Protein AF-A0A533UUK3-F1 (afdb_monomer)

Nearest PDB structures (foldseek):
  4df9-assembly2_C  TM=8.641E-01  e=1.998E-16  Bacteroides fragilis NCTC 9343
  4df9-assembly3_F  TM=8.447E-01  e=5.918E-16  Bacteroides fragilis NCTC 9343
  4df9-assembly3_E  TM=8.321E-01  e=4.624E-16  Bacteroides fragilis NCTC 9343
  3p1v-assembly1_A  TM=8.553E-01  e=8.101E-15  Bacteroides ovatus ATCC 8483
  3p1v-assembly1_B  TM=8.597E-01  e=8.511E-15  Bacteroides ovatus ATCC 8483

Solvent-accessible surface area (backbone atoms only — not comparable to full-atom values): 35305 Å² total; per-residue (Å²): 120,78,66,48,71,42,78,81,38,64,36,62,62,86,87,58,36,43,26,34,35,33,40,41,27,7,28,18,72,87,34,50,66,58,51,54,51,48,48,41,51,34,43,52,60,27,33,40,58,35,73,69,40,26,76,48,46,35,16,30,28,33,33,44,34,50,40,56,10,85,31,70,32,56,13,39,36,39,65,46,44,89,90,39,66,80,46,58,88,77,46,41,82,73,49,75,50,84,43,60,26,53,36,34,48,27,39,42,68,34,66,45,54,45,18,49,45,76,41,99,56,16,66,62,39,48,50,52,50,35,60,72,74,43,67,76,49,65,30,38,41,35,43,34,44,35,75,58,62,35,62,44,51,41,89,22,38,34,39,33,27,63,41,45,56,28,46,57,56,42,36,33,44,35,26,30,70,43,46,41,48,47,42,32,58,39,102,40,73,47,85,76,77,73,57,90,31,72,53,40,36,59,66,71,50,65,92,71,30,88,60,37,69,27,36,49,93,83,55,44,73,65,19,8,76,51,75,50,23,50,85,64,55,72,80,80,61,89,87,69,41,51,39,55,50,36,47,35,17,18,12,13,69,49,13,12,28,67,28,22,15,44,47,70,40,18,21,51,44,38,67,62,54,65,63,18,59,65,53,42,52,44,36,48,66,71,40,49,86,26,28,60,61,38,43,69,46,61,45,67,37,23,59,81,46,80,62,26,24,20,40,42,35,50,25,49,24,26,44,34,33,28,44,44,78,48,70,55,62,43,84,62,29,61,47,49,31,49,43,60,72,83,54,64,52,44,73,68,57,42,80,46,65,40,27,31,60,54,81,68,29,30,26,40,38,39,40,33,51,74,88,52,100,51,33,37,44,36,38,30,36,69,61,83,74,70,38,56,24,52,65,30,77,32,74,40,40,51,81,95,50,70,65,58,74,68,58,42,79,43,79,32,30,30,63,45,79,72,27,30,21,34,41,36,40,33,35,78,90,57,102,55,22,35,42,38,35,32,42,45,75,43,60,42,74,42,68,63,39,77,29,72,41,39,51,64,97,39,76,57,51,60,73,55,44,78,48,67,40,26,32,61,50,80,63,26,23,19,44,34,39,36,35,30,76,88,56,100,47,19,35,42,38,39,27,43,45,76,47,59,51,71,38,61,56,39,75,31,76,36,42,53,64,98,38,78,54,51,58,70,51,42,77,48,63,39,25,34,57,56,81,65,25,24,22,38,40,39,35,37,33,75,78,53,99,58,32,39,43,35,40,28,46,46,70,49,57,50,71,39,64,62,37,76,29,80,36,42,53,54,74,37,78,56,53,59,70,58,44,73,43,71,32,20,52,83,35,81,68,27,27,21,29,38,37,37,35,65,78,89,54,99,50,25,36,46,31,42,36,44,47,78,41,63,54,58,47,34,50,75,41,61,42,44,42,74,86,44,70,58,53,89,72,59,42,79,46,68,36,25,33,67,39,50,80,58,29,28,31,34,39,37,25,18,65,48,38,42,33,39,34,36,59,40,93,98,68,44,71,40,53,70,39,78,33,63,68,56,81,76,82,64,91,46,48,65,99,118

pLDDT: mean 95.05, std 3.83, range [69.12, 98.69]

Secondary structure (DSSP, 8-state):
---EEEEEEESSSTTTSEEEEEEEES--GGGHHHHHHHHIIIIITTGGGSHHHHHTGGGEEEEEEE---SSSS-EEEEEE-TT-TT-TTS-EEEEEE----SS-EEE---GGGTTEEE-TTHHHHHHHHHHHH-TT-SEEEEEES--S--EEEETTEEEEETT--HHHHHHHHHHHHH-PPP--EEEEE--SS--SSTT-BS---TTTSTTGGGB-TTS-SSSB-STT--S-SSPPPTT--TTTSB--EEEETEEEEEEEESSSS-TTTSS-SPPPHHHHHHHHHHHHHHH---SSSEEEE-TTSSSS-EEEEEETTEEEEEEE-SS-EEEEEEEESB-SSS-B--TT-EEEEE-SSSSSS-EEEEEESSSSSS-EEEEEEE-SSSSEEEEEEEESEETTEE--TT-EEEEE-SSSSSS-EEEEEE-SSSSS-EEEEEEE-SSSEEEEEEEESEETTEE--TT-EEEEE-SSSSSS-EEEEEESSSSSS-EEEEEEE-SS-EEEEEEEESEETTEE--TT-EEEEE-SSSSSS-EEEEE-TTSSSS-EEEEEEE-SS-EEEEEEEESEETTEE--TT-EEEEE-SSSSSS-EEEEEESSSSSS-EEEEEEE-SS-EEEEEEESEETTEE--TT-EEEEE-SS--TT--EEEEE-SSEEEEEEEETTTEEEEEEEEESS----SS----

Structure (mmCIF, N/CA/C/O backbone):
data_AF-A0A533UUK3-F1
#
_entry.id   AF-A0A533UUK3-F1
#
loop_
_atom_site.group_PDB
_atom_site.id
_atom_site.type_symbol
_atom_site.label_atom_id
_atom_site.label_alt_id
_atom_site.label_comp_id
_atom_site.label_asym_id
_atom_site.label_entity_id
_atom_site.label_seq_id
_atom_site.pdbx_PDB_ins_code
_atom_site.Cartn_x
_atom_site.Cartn_y
_atom_site.Cartn_z
_atom_site.occupancy
_atom_site.B_iso_or_equiv
_atom_site.auth_seq_id
_atom_site.auth_comp_id
_atom_site.auth_asym_id
_atom_site.auth_atom_id
_atom_site.pdbx_PDB_model_num
ATOM 1 N N . MET A 1 1 ? -1.964 -24.715 35.659 1.00 73.88 1 MET A N 1
ATOM 2 C CA . MET A 1 1 ? -1.009 -23.932 34.856 1.00 73.88 1 MET A CA 1
ATOM 3 C C . MET A 1 1 ? -0.640 -22.714 35.673 1.00 73.88 1 MET A C 1
ATOM 5 O O . MET A 1 1 ? -1.411 -22.354 36.554 1.00 73.88 1 MET A O 1
ATOM 9 N N . ALA A 1 2 ? 0.546 -22.160 35.456 1.00 89.94 2 ALA A N 1
ATOM 10 C CA . ALA A 1 2 ? 0.885 -20.853 36.004 1.00 89.94 2 ALA A CA 1
ATOM 11 C C . ALA A 1 2 ? 0.304 -19.760 35.099 1.00 89.94 2 ALA A C 1
ATOM 13 O O . ALA A 1 2 ? -0.013 -20.032 33.935 1.00 89.94 2 ALA A O 1
ATOM 14 N N . ASP A 1 3 ? 0.197 -18.547 35.631 1.00 96.00 3 ASP A N 1
ATOM 15 C CA . ASP A 1 3 ? -0.092 -17.370 34.819 1.00 96.00 3 ASP A CA 1
ATOM 16 C C . ASP A 1 3 ? 0.958 -17.229 33.710 1.00 96.00 3 ASP A C 1
ATOM 18 O O . ASP A 1 3 ? 2.129 -17.579 33.889 1.00 96.00 3 ASP A O 1
ATOM 22 N N . SER A 1 4 ? 0.539 -16.742 32.545 1.00 97.19 4 SER A N 1
ATOM 23 C CA . SER A 1 4 ? 1.429 -16.582 31.393 1.00 97.19 4 SER A CA 1
ATOM 24 C C . SER A 1 4 ? 0.991 -15.442 30.482 1.00 97.19 4 SER A C 1
ATOM 26 O O . SER A 1 4 ? -0.137 -14.959 30.566 1.00 97.19 4 SER A O 1
ATOM 28 N N . MET A 1 5 ? 1.887 -15.025 29.589 1.00 97.69 5 MET A N 1
ATOM 29 C CA . MET A 1 5 ? 1.620 -14.026 28.560 1.00 97.69 5 MET A CA 1
ATOM 30 C C . MET A 1 5 ? 2.058 -14.559 27.193 1.00 97.69 5 MET A C 1
ATOM 32 O O . MET A 1 5 ? 3.084 -15.227 27.069 1.00 97.69 5 MET A O 1
ATOM 36 N N . THR A 1 6 ? 1.259 -14.289 26.164 1.00 98.00 6 THR A N 1
ATOM 37 C CA . THR A 1 6 ? 1.559 -14.590 24.763 1.00 98.00 6 THR A CA 1
ATOM 38 C C . THR A 1 6 ? 1.334 -13.339 23.923 1.00 98.00 6 THR A C 1
ATOM 40 O O . THR A 1 6 ? 0.234 -12.787 23.930 1.00 98.00 6 THR A O 1
ATOM 43 N N . GLN A 1 7 ? 2.338 -12.908 23.160 1.00 97.12 7 GLN A N 1
ATOM 44 C CA . GLN A 1 7 ? 2.129 -11.912 22.112 1.00 97.12 7 GLN A CA 1
ATOM 45 C C . GLN A 1 7 ? 1.423 -12.592 20.937 1.00 97.12 7 GLN A C 1
ATOM 47 O O . GLN A 1 7 ? 1.987 -13.478 20.301 1.00 97.12 7 GLN A O 1
ATOM 52 N N . ILE A 1 8 ? 0.170 -12.216 20.696 1.00 97.00 8 ILE A N 1
ATOM 53 C CA . ILE A 1 8 ? -0.682 -12.802 19.650 1.00 97.00 8 ILE A CA 1
ATOM 54 C C . ILE A 1 8 ? -0.741 -11.937 18.388 1.00 97.00 8 ILE A C 1
ATOM 56 O O . ILE A 1 8 ? -1.248 -12.388 17.369 1.00 97.00 8 ILE A O 1
ATOM 60 N N . LEU A 1 9 ? -0.205 -10.715 18.454 1.00 96.81 9 LEU A N 1
ATOM 61 C CA . LEU A 1 9 ? 0.016 -9.855 17.299 1.00 96.81 9 LEU A CA 1
ATOM 62 C C . LEU A 1 9 ? 1.302 -9.046 17.480 1.00 96.81 9 LEU A C 1
ATOM 64 O O . LEU A 1 9 ? 1.473 -8.368 18.502 1.00 96.81 9 LEU A O 1
ATOM 68 N N . ASN A 1 10 ? 2.198 -9.124 16.496 1.00 95.62 10 ASN A N 1
ATOM 69 C CA . ASN A 1 10 ? 3.516 -8.497 16.533 1.00 95.62 10 ASN A CA 1
ATOM 70 C C . ASN A 1 10 ? 3.760 -7.594 15.315 1.00 95.62 10 ASN A C 1
ATOM 72 O O . ASN A 1 10 ? 4.343 -8.008 14.314 1.00 95.62 10 ASN A O 1
ATOM 76 N N . ALA A 1 11 ? 3.354 -6.329 15.416 1.00 95.62 11 ALA A N 1
ATOM 77 C CA . ALA A 1 11 ? 3.645 -5.324 14.395 1.00 95.62 11 ALA A CA 1
ATOM 78 C C . ALA A 1 11 ? 5.039 -4.701 14.531 1.00 95.62 11 ALA A C 1
ATOM 80 O O . ALA A 1 11 ? 5.495 -3.982 13.646 1.00 95.62 11 ALA A O 1
ATOM 81 N N . GLY A 1 12 ? 5.729 -4.920 15.647 1.00 92.69 12 GLY A N 1
ATOM 82 C CA . GLY A 1 12 ? 7.076 -4.401 15.835 1.00 92.69 12 GLY A CA 1
ATOM 83 C C . GLY A 1 12 ? 7.483 -4.283 17.298 1.00 92.69 12 GLY A C 1
ATOM 84 O O . GLY A 1 12 ? 6.742 -4.683 18.196 1.00 92.69 12 GLY A O 1
ATOM 85 N N . PRO A 1 13 ? 8.670 -3.715 17.564 1.00 90.88 13 PRO A N 1
ATOM 86 C CA . PRO A 1 13 ? 9.197 -3.597 18.919 1.00 90.88 13 PRO A CA 1
ATOM 87 C C . PRO A 1 13 ? 8.272 -2.794 19.858 1.00 90.88 13 PRO A C 1
ATOM 89 O O . PRO A 1 13 ? 7.698 -1.783 19.424 1.00 90.88 13 PRO A O 1
ATOM 92 N N . PRO A 1 14 ? 8.163 -3.169 21.151 1.00 85.69 14 PRO A N 1
ATOM 93 C CA . PRO A 1 14 ? 7.520 -2.337 22.169 1.00 85.69 14 PRO A CA 1
ATOM 94 C C . PRO A 1 14 ? 8.049 -0.895 22.156 1.00 85.69 14 PRO A C 1
ATOM 96 O O . PRO A 1 14 ? 9.213 -0.649 21.846 1.00 85.69 14 PRO A O 1
ATOM 99 N N . GLY A 1 15 ? 7.177 0.074 22.440 1.00 86.69 15 GLY A N 1
ATOM 100 C CA . GLY A 1 15 ? 7.502 1.505 22.391 1.00 86.69 15 GLY A CA 1
ATOM 101 C C . GLY A 1 15 ? 7.400 2.139 20.997 1.00 86.69 15 GLY A C 1
ATOM 102 O O . GLY A 1 15 ? 7.210 3.349 20.901 1.00 86.69 15 GLY A O 1
ATOM 103 N N . THR A 1 16 ? 7.444 1.343 19.921 1.00 92.88 16 THR A N 1
ATOM 104 C CA . THR A 1 16 ? 7.196 1.830 18.545 1.00 92.88 16 THR A CA 1
ATOM 105 C C . THR A 1 16 ? 5.747 1.642 18.094 1.00 92.88 16 THR A C 1
ATOM 107 O O . THR A 1 16 ? 5.302 2.301 17.157 1.00 92.88 16 THR A O 1
ATOM 110 N N . LYS A 1 17 ? 5.011 0.760 18.778 1.00 96.06 17 LYS A N 1
ATOM 111 C CA . LYS A 1 17 ? 3.617 0.385 18.513 1.00 96.06 17 LYS A CA 1
ATOM 112 C C . LYS A 1 17 ? 2.741 0.653 19.728 1.00 96.06 17 LYS A C 1
ATOM 114 O O . LYS A 1 17 ? 3.249 0.897 20.824 1.00 96.06 17 LYS A O 1
ATOM 119 N N . ARG A 1 18 ? 1.421 0.587 19.542 1.00 96.69 18 ARG A N 1
ATOM 120 C CA . ARG A 1 18 ? 0.461 0.640 20.647 1.00 96.69 18 ARG A CA 1
ATOM 121 C C . ARG A 1 18 ? 0.177 -0.747 21.205 1.00 96.69 18 ARG A C 1
ATOM 123 O O . ARG A 1 18 ? -0.336 -1.609 20.504 1.00 96.69 18 ARG A O 1
ATOM 130 N N . ASN A 1 19 ? 0.479 -0.951 22.478 1.00 97.75 19 ASN A N 1
ATOM 131 C CA . ASN A 1 19 ? 0.333 -2.243 23.134 1.00 97.75 19 ASN A CA 1
ATOM 132 C C . ASN A 1 19 ? -1.076 -2.396 23.730 1.00 97.75 19 ASN A C 1
ATOM 134 O O . ASN A 1 19 ? -1.496 -1.584 24.558 1.00 97.75 19 ASN A O 1
ATOM 138 N N . ILE A 1 20 ? -1.784 -3.456 23.342 1.00 97.94 20 ILE A N 1
ATOM 139 C CA . ILE A 1 20 ? -3.056 -3.878 23.936 1.00 97.94 20 ILE A CA 1
ATOM 140 C C . ILE A 1 20 ? -2.783 -5.073 24.851 1.00 97.94 20 ILE A C 1
ATOM 142 O O . ILE A 1 20 ? -2.373 -6.137 24.384 1.00 97.94 20 ILE A O 1
ATOM 146 N N . ALA A 1 21 ? -3.018 -4.906 26.151 1.00 98.38 21 ALA A N 1
ATOM 147 C CA . ALA A 1 21 ? -2.990 -5.994 27.121 1.00 98.38 21 ALA A CA 1
ATOM 148 C C . ALA A 1 21 ? -4.392 -6.600 27.253 1.00 98.38 21 ALA A C 1
ATOM 150 O O . ALA A 1 21 ? -5.340 -5.899 27.606 1.00 98.38 21 ALA A O 1
ATOM 151 N N . VAL A 1 22 ? -4.525 -7.896 26.980 1.00 98.62 22 VAL A N 1
ATOM 152 C CA . VAL A 1 22 ? -5.786 -8.636 27.094 1.00 98.62 22 VAL A CA 1
ATOM 153 C C . VAL A 1 22 ? -5.719 -9.523 28.330 1.00 98.62 22 VAL A C 1
ATOM 155 O O . VAL A 1 22 ? -4.896 -10.435 28.379 1.00 98.62 22 VAL A O 1
ATOM 158 N N . LEU A 1 23 ? -6.542 -9.246 29.338 1.00 98.69 23 LEU A N 1
ATOM 159 C CA . LEU A 1 23 ? -6.599 -9.992 30.596 1.00 98.69 23 LEU A CA 1
ATOM 160 C C . LEU A 1 23 ? -7.880 -10.835 30.653 1.00 98.69 23 LEU A C 1
ATOM 162 O O . LEU A 1 23 ? -8.950 -10.372 30.264 1.00 98.69 23 LEU A O 1
ATOM 166 N N . GLY A 1 24 ? -7.793 -12.054 31.180 1.00 97.75 24 GLY A N 1
ATOM 167 C CA . GLY A 1 24 ? -8.965 -12.881 31.484 1.00 97.75 24 GLY A CA 1
ATOM 168 C C . GLY A 1 24 ? -9.297 -12.856 32.976 1.00 97.75 24 GLY A C 1
ATOM 169 O O . GLY A 1 24 ? -8.387 -12.980 33.795 1.00 97.75 24 GLY A O 1
ATOM 170 N N . ASP A 1 25 ? -10.579 -12.763 33.342 1.00 98.12 25 ASP A N 1
ATOM 171 C CA . ASP A 1 25 ? -11.042 -13.017 34.716 1.00 98.12 25 ASP A CA 1
ATOM 172 C C . ASP A 1 25 ? -12.125 -14.098 34.781 1.00 98.12 25 ASP A C 1
ATOM 174 O O . ASP A 1 25 ? -12.955 -14.241 33.886 1.00 98.12 25 ASP A O 1
ATOM 178 N N . GLY A 1 26 ? -12.107 -14.886 35.856 1.00 98.06 26 GLY A N 1
ATOM 179 C CA . GLY A 1 26 ? -13.015 -16.018 36.049 1.00 98.06 26 GLY A CA 1
ATOM 180 C C . GLY A 1 26 ? -12.683 -17.247 35.197 1.00 98.06 26 GLY A C 1
ATOM 181 O O . GLY A 1 26 ? -13.436 -18.216 35.217 1.00 98.06 26 GLY A O 1
ATOM 182 N N . PHE A 1 27 ? -11.578 -17.255 34.449 1.00 98.50 27 PHE A N 1
ATOM 183 C CA . PHE A 1 27 ? -11.125 -18.429 33.698 1.00 98.50 27 PHE A CA 1
ATOM 184 C C . PHE A 1 27 ? -10.226 -19.302 34.576 1.00 98.50 27 PHE A C 1
ATOM 186 O O . PHE A 1 27 ? -9.095 -18.932 34.901 1.00 98.50 27 PHE A O 1
ATOM 193 N N . GLY A 1 28 ? -10.725 -20.472 34.977 1.00 97.88 28 GLY A N 1
ATOM 194 C CA . GLY A 1 28 ? -9.931 -21.466 35.688 1.00 97.88 28 GLY A CA 1
ATOM 195 C C . GLY A 1 28 ? -8.905 -22.141 34.779 1.00 97.88 28 GLY A C 1
ATOM 196 O O . GLY A 1 28 ? -8.820 -21.871 33.580 1.00 97.88 28 GLY A O 1
ATOM 197 N N . ASN A 1 29 ? -8.127 -23.074 35.331 1.00 96.88 29 ASN A N 1
ATOM 198 C CA . ASN A 1 29 ? -7.126 -23.813 34.552 1.00 96.88 29 ASN A CA 1
ATOM 199 C C . ASN A 1 29 ? -7.731 -24.577 33.357 1.00 96.88 29 ASN A C 1
ATOM 201 O O . ASN A 1 29 ? -7.104 -24.654 32.305 1.00 96.88 29 ASN A O 1
ATOM 205 N N . ALA A 1 30 ? -8.934 -25.136 33.520 1.00 97.38 30 ALA A N 1
ATOM 206 C CA . ALA A 1 30 ? -9.635 -25.866 32.464 1.00 97.38 30 ALA A CA 1
ATOM 207 C C . ALA A 1 30 ? -10.243 -24.944 31.387 1.00 97.38 30 ALA A C 1
ATOM 209 O O . ALA A 1 30 ? -10.507 -25.402 30.280 1.00 97.38 30 ALA A O 1
ATOM 210 N N . ASP A 1 31 ? -10.406 -23.649 31.681 1.00 98.06 31 ASP A N 1
ATOM 211 C CA . ASP A 1 31 ? -11.110 -22.699 30.812 1.00 98.06 31 ASP A CA 1
ATOM 212 C C . ASP A 1 31 ? -10.158 -21.902 29.904 1.00 98.06 31 ASP A C 1
ATOM 214 O O . ASP A 1 31 ? -10.600 -21.099 29.086 1.00 98.06 31 ASP A O 1
ATOM 218 N N . GLN A 1 32 ? -8.840 -22.099 30.026 1.00 97.88 32 GLN A N 1
ATOM 219 C CA . GLN A 1 32 ? -7.851 -21.290 29.303 1.00 97.88 32 GLN A CA 1
ATOM 220 C C . GLN A 1 32 ? -7.946 -21.452 27.781 1.00 97.88 32 GLN A C 1
ATOM 222 O O . GLN A 1 32 ? -7.723 -20.492 27.049 1.00 97.88 32 GLN A O 1
ATOM 227 N N . THR A 1 33 ? -8.339 -22.629 27.288 1.00 97.88 33 THR A N 1
ATOM 228 C CA . THR A 1 33 ? -8.626 -22.820 25.858 1.00 97.88 33 THR A CA 1
ATOM 229 C C . THR A 1 33 ? -9.840 -21.997 25.424 1.00 97.88 33 THR A C 1
ATOM 231 O O . THR A 1 33 ? -9.792 -21.352 24.380 1.00 97.88 33 THR A O 1
ATOM 234 N N . THR A 1 34 ? -10.897 -21.953 26.240 1.00 98.12 34 THR A N 1
ATOM 235 C CA . THR A 1 34 ? -12.086 -21.125 25.990 1.00 98.12 34 THR A CA 1
ATOM 236 C C . THR A 1 34 ? -11.724 -19.643 25.952 1.00 98.12 34 THR A C 1
ATOM 238 O O . THR A 1 34 ? -12.105 -18.952 25.011 1.00 98.12 34 THR A O 1
ATOM 241 N N . TYR A 1 35 ? -10.923 -19.168 26.910 1.00 98.38 35 TYR A N 1
ATOM 242 C CA . TYR A 1 35 ? -10.411 -17.795 26.913 1.00 98.38 35 TYR A CA 1
ATOM 243 C C . TYR A 1 35 ? -9.614 -17.481 25.641 1.00 98.38 35 TYR A C 1
ATOM 245 O O . TYR A 1 35 ? -9.900 -16.500 24.960 1.00 98.38 35 TYR A O 1
ATOM 253 N N . ASN A 1 36 ? -8.663 -18.343 25.271 1.00 98.50 36 ASN A N 1
ATOM 254 C CA . ASN A 1 36 ? -7.840 -18.156 24.076 1.00 98.50 36 ASN A CA 1
ATOM 255 C C . ASN A 1 36 ? -8.687 -18.065 22.802 1.00 98.50 36 ASN A C 1
ATOM 257 O O . ASN A 1 36 ? -8.462 -17.178 21.978 1.00 98.50 36 ASN A O 1
ATOM 261 N N . ASN A 1 37 ? -9.668 -18.958 22.661 1.00 98.19 37 ASN A N 1
ATOM 262 C CA . ASN A 1 37 ? -10.583 -18.958 21.526 1.00 98.19 37 ASN A CA 1
ATOM 263 C C . ASN A 1 37 ? -11.434 -17.689 21.502 1.00 98.19 37 ASN A C 1
ATOM 265 O O . ASN A 1 37 ? -11.594 -17.101 20.437 1.00 98.19 37 ASN A O 1
ATOM 269 N N . LYS A 1 38 ? -11.914 -17.222 22.661 1.00 97.81 38 LYS A N 1
ATOM 270 C CA . LYS A 1 38 ? -12.729 -16.007 22.737 1.00 97.81 38 LYS A CA 1
ATOM 271 C C . LYS A 1 38 ? -11.931 -14.740 22.424 1.00 97.81 38 LYS A C 1
ATOM 273 O O . LYS A 1 38 ? -12.455 -13.845 21.769 1.00 97.81 38 LYS A O 1
ATOM 278 N N . VAL A 1 39 ? -10.657 -14.679 22.822 1.00 98.44 39 VAL A N 1
ATOM 279 C CA . VAL A 1 39 ? -9.740 -13.603 22.406 1.00 98.44 39 VAL A CA 1
ATOM 280 C C . VAL A 1 39 ? -9.567 -13.606 20.887 1.00 98.44 39 VAL A C 1
ATOM 282 O O . VAL A 1 39 ? -9.688 -12.557 20.263 1.00 98.44 39 VAL A O 1
ATOM 285 N N . ASN A 1 40 ? -9.340 -14.770 20.272 1.00 98.00 40 ASN A N 1
ATOM 286 C CA . ASN A 1 40 ? -9.221 -14.859 18.815 1.00 98.00 40 ASN A CA 1
ATOM 287 C C . ASN A 1 40 ? -10.526 -14.461 18.109 1.00 98.00 40 ASN A C 1
ATOM 289 O O . ASN A 1 40 ? -10.485 -13.706 17.145 1.00 98.00 40 ASN A O 1
ATOM 293 N N . GLU A 1 41 ? -11.672 -14.935 18.599 1.00 97.62 41 GLU A N 1
ATOM 294 C CA . GLU A 1 41 ? -12.997 -14.642 18.048 1.00 97.62 41 GLU A CA 1
ATOM 295 C C . GLU A 1 41 ? -13.320 -13.146 18.097 1.00 97.62 41 GLU A C 1
ATOM 297 O O . GLU A 1 41 ? -13.628 -12.555 17.066 1.00 97.62 41 GLU A O 1
ATOM 302 N N . LEU A 1 42 ? -13.247 -12.525 19.278 1.00 97.31 42 LEU A N 1
ATOM 303 C CA . LEU A 1 42 ? -13.688 -11.143 19.447 1.00 97.31 42 LEU A CA 1
ATOM 304 C C . LEU A 1 42 ? -12.656 -10.127 18.969 1.00 97.31 42 LEU A C 1
ATOM 306 O O . LEU A 1 42 ? -13.033 -9.108 18.397 1.00 97.31 42 LEU A O 1
ATOM 310 N N . LEU A 1 43 ? -11.370 -10.375 19.227 1.00 97.50 43 LEU A N 1
ATOM 311 C CA . LEU A 1 43 ? -10.332 -9.376 19.005 1.00 97.50 43 LEU A CA 1
ATOM 312 C C . LEU A 1 43 ? -9.648 -9.550 17.652 1.00 97.50 43 LEU A C 1
ATOM 314 O O . LEU A 1 43 ? -9.677 -8.617 16.862 1.00 97.50 43 LEU A O 1
ATOM 318 N N . LEU A 1 44 ? -9.037 -10.708 17.378 1.00 96.75 44 LEU A N 1
ATOM 319 C CA . LEU A 1 44 ? -8.259 -10.893 16.144 1.00 96.75 44 LEU A CA 1
ATOM 320 C C . LEU A 1 44 ? -9.158 -11.025 14.910 1.00 96.75 44 LEU A C 1
ATOM 322 O O . LEU A 1 44 ? -8.990 -10.280 13.955 1.00 96.75 44 LEU A O 1
ATOM 326 N N . ASN A 1 45 ? -10.134 -11.932 14.950 1.00 96.50 45 ASN A N 1
ATOM 327 C CA . ASN A 1 45 ? -11.054 -12.173 13.836 1.00 96.50 45 ASN A CA 1
ATOM 328 C C . ASN A 1 45 ? -12.212 -11.165 13.817 1.00 96.50 45 ASN A C 1
ATOM 330 O O . ASN A 1 45 ? -12.745 -10.845 12.759 1.00 96.50 45 ASN A O 1
ATOM 334 N N . GLY A 1 46 ? -12.620 -10.692 14.996 1.00 96.94 46 GLY A N 1
ATOM 335 C CA . GLY A 1 46 ? -13.640 -9.668 15.170 1.00 96.94 46 GLY A CA 1
ATOM 336 C C . GLY A 1 46 ? -13.068 -8.281 14.906 1.00 96.94 46 GLY A C 1
ATOM 337 O O . GLY A 1 46 ? -12.947 -7.877 13.758 1.00 96.94 46 GLY A O 1
ATOM 338 N N . VAL A 1 47 ? -12.685 -7.555 15.957 1.00 96.94 47 VAL A N 1
ATOM 339 C CA . VAL A 1 47 ? -12.221 -6.159 15.864 1.00 96.94 47 VAL A CA 1
ATOM 340 C C . VAL A 1 47 ? -11.159 -5.966 14.774 1.00 96.94 47 VAL A C 1
ATOM 342 O O . VAL A 1 47 ? -11.400 -5.213 13.840 1.00 96.94 47 VAL A O 1
ATOM 345 N N . PHE A 1 48 ? -10.027 -6.669 14.842 1.00 97.19 48 PHE A N 1
ATOM 346 C CA . PHE A 1 48 ? -8.906 -6.541 13.899 1.00 97.19 48 PHE A CA 1
ATOM 347 C C . PHE A 1 48 ? -9.121 -7.245 12.553 1.00 97.19 48 PHE A C 1
ATOM 349 O O . PHE A 1 48 ? -8.298 -7.094 11.658 1.00 97.19 48 PHE A O 1
ATOM 356 N N . GLY A 1 49 ? -10.238 -7.952 12.381 1.00 95.69 49 GLY A N 1
ATOM 357 C CA . GLY A 1 49 ? -10.676 -8.476 11.088 1.00 95.69 49 GLY A CA 1
ATOM 358 C C . GLY A 1 49 ? -11.598 -7.522 10.326 1.00 95.69 49 GLY A C 1
ATOM 359 O O . GLY A 1 49 ? -12.009 -7.850 9.218 1.00 95.69 49 GLY A O 1
ATOM 360 N N . HIS A 1 50 ? -11.959 -6.368 10.908 1.00 95.12 50 HIS A N 1
ATOM 361 C CA . HIS A 1 50 ? -12.970 -5.470 10.349 1.00 95.12 50 HIS A CA 1
ATOM 362 C C . HIS A 1 50 ? -12.584 -3.982 10.423 1.00 95.12 50 HIS A C 1
ATOM 364 O O . HIS A 1 50 ? -11.804 -3.530 11.267 1.00 95.12 50 HIS A O 1
ATOM 370 N N . ASP A 1 51 ? -13.223 -3.199 9.549 1.00 90.38 51 ASP A N 1
ATOM 371 C CA . ASP A 1 51 ? -13.221 -1.736 9.529 1.00 90.38 51 ASP A CA 1
ATOM 372 C C . ASP A 1 51 ? -11.808 -1.114 9.636 1.00 90.38 51 ASP A C 1
ATOM 374 O O . ASP A 1 51 ? -10.856 -1.507 8.968 1.00 90.38 51 ASP A O 1
ATOM 378 N N . TYR A 1 52 ? -11.691 -0.109 10.502 1.00 93.31 52 TYR A N 1
ATOM 379 C CA . TYR A 1 52 ? -10.489 0.641 10.820 1.00 93.31 52 TYR A CA 1
ATOM 380 C C . TYR A 1 52 ? -9.346 -0.230 11.363 1.00 93.31 52 TYR A C 1
ATOM 382 O O . TYR A 1 52 ? -8.183 0.006 11.047 1.00 93.31 52 TYR A O 1
ATOM 390 N N . PHE A 1 53 ? -9.659 -1.212 12.211 1.00 96.00 53 PHE A N 1
ATOM 391 C CA . PHE A 1 53 ? -8.629 -1.988 12.902 1.00 96.00 53 PHE A CA 1
ATOM 392 C C . PHE A 1 53 ? -7.935 -2.972 11.972 1.00 96.00 53 PHE A C 1
ATOM 394 O O . PHE A 1 53 ? -6.743 -3.203 12.144 1.00 96.00 53 PHE A O 1
ATOM 401 N N . TYR A 1 54 ? -8.658 -3.504 10.985 1.00 95.81 54 TYR A N 1
ATOM 402 C CA . TYR A 1 54 ? -8.066 -4.314 9.925 1.00 95.81 54 TYR A CA 1
ATOM 403 C C . TYR A 1 54 ? -7.046 -3.515 9.106 1.00 95.81 54 TYR A C 1
ATOM 405 O O . TYR A 1 54 ? -5.939 -3.985 8.846 1.00 95.81 54 TYR A O 1
ATOM 413 N N . GLU A 1 55 ? -7.378 -2.271 8.761 1.00 94.69 55 GLU A N 1
ATOM 414 C CA . GLU A 1 55 ? -6.497 -1.392 7.986 1.00 94.69 55 GLU A CA 1
ATOM 415 C C . GLU A 1 55 ? -5.236 -0.949 8.749 1.00 94.69 55 GLU A C 1
ATOM 417 O O . GLU A 1 55 ? -4.169 -0.833 8.151 1.00 94.69 55 GLU A O 1
ATOM 422 N N . ASP A 1 56 ? -5.359 -0.690 10.056 1.00 94.81 56 ASP A N 1
ATOM 423 C CA . ASP A 1 56 ? -4.294 -0.112 10.895 1.00 94.81 56 ASP A CA 1
ATOM 424 C C . ASP A 1 56 ? -3.699 -1.109 11.905 1.00 94.81 56 ASP A C 1
ATOM 426 O O . ASP A 1 56 ? -3.059 -0.720 12.888 1.00 94.81 56 ASP A O 1
ATOM 430 N N . MET A 1 57 ? -3.876 -2.410 11.668 1.00 95.44 57 MET A N 1
ATOM 431 C CA . MET A 1 57 ? -3.385 -3.489 12.528 1.00 95.44 57 MET A CA 1
ATOM 432 C C . MET A 1 57 ? -1.877 -3.379 12.833 1.00 95.44 57 MET A C 1
ATOM 434 O O . MET A 1 57 ? -1.435 -3.630 13.954 1.00 95.44 57 MET A O 1
ATOM 438 N N . GLN A 1 58 ? -1.092 -2.905 11.867 1.00 95.06 58 GLN A N 1
ATOM 439 C CA . GLN A 1 58 ? 0.342 -2.606 11.939 1.00 95.06 58 GLN A CA 1
ATOM 440 C C . GLN A 1 58 ? 0.707 -1.491 12.934 1.00 95.06 58 GLN A C 1
ATOM 442 O O . GLN A 1 58 ? 1.888 -1.259 13.207 1.00 95.06 58 GLN A O 1
ATOM 447 N N . GLY A 1 59 ? -0.280 -0.773 13.474 1.00 96.44 59 GLY A N 1
ATOM 448 C CA . GLY A 1 59 ? -0.115 0.194 14.557 1.00 96.44 59 GLY A CA 1
ATOM 449 C C . GLY A 1 59 ? -0.089 -0.427 15.956 1.00 96.44 59 GLY A C 1
ATOM 450 O O . GLY A 1 59 ? 0.249 0.273 16.917 1.00 96.44 59 GLY A O 1
ATOM 451 N N . PHE A 1 60 ? -0.420 -1.715 16.094 1.00 97.25 60 PHE A N 1
ATOM 452 C CA . PHE A 1 60 ? -0.671 -2.350 17.386 1.00 97.25 60 PHE A CA 1
ATOM 453 C C . PHE A 1 60 ? 0.219 -3.564 17.646 1.00 97.25 60 PHE A C 1
ATOM 455 O O . PHE A 1 60 ? 0.608 -4.280 16.738 1.00 97.25 60 PHE A O 1
ATOM 462 N N . ASN A 1 61 ? 0.494 -3.827 18.919 1.00 97.88 61 ASN A N 1
ATOM 463 C CA . ASN A 1 61 ? 0.890 -5.143 19.408 1.00 97.88 61 ASN A CA 1
ATOM 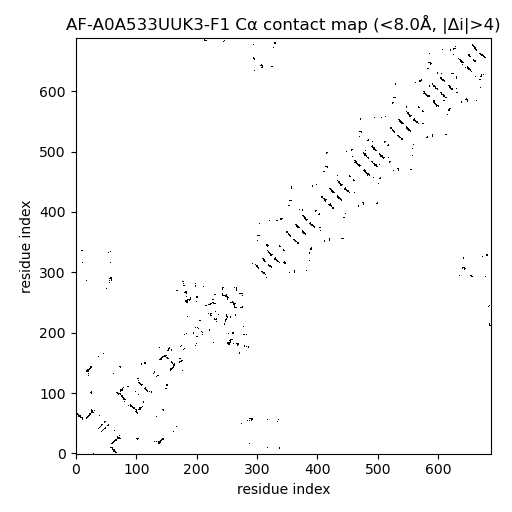464 C C . ASN A 1 61 ? -0.191 -5.635 20.365 1.00 97.88 61 ASN A C 1
ATOM 466 O O . ASN A 1 61 ? -0.743 -4.842 21.130 1.00 97.88 61 ASN A O 1
ATOM 470 N N . ILE A 1 62 ? -0.467 -6.936 20.367 1.00 98.19 62 ILE A N 1
ATOM 471 C CA . ILE A 1 62 ? -1.495 -7.517 21.236 1.00 98.19 62 ILE A CA 1
ATOM 472 C C . ILE A 1 62 ? -0.876 -8.617 22.088 1.00 98.19 62 ILE A C 1
ATOM 474 O O . ILE A 1 62 ? -0.301 -9.575 21.569 1.00 98.19 62 ILE A O 1
ATOM 478 N N . TYR A 1 63 ? -1.035 -8.486 23.402 1.00 98.50 63 TYR A N 1
ATOM 479 C CA . TYR A 1 63 ? -0.515 -9.405 24.406 1.00 98.50 63 TYR A CA 1
ATOM 480 C C . TYR A 1 63 ? -1.677 -10.024 25.174 1.00 98.50 63 TYR A C 1
ATOM 482 O O . TYR A 1 63 ? -2.358 -9.346 25.942 1.00 98.50 63 TYR A O 1
ATOM 490 N N . ARG A 1 64 ? -1.903 -11.323 24.986 1.00 98.62 64 ARG A N 1
ATOM 491 C CA . ARG A 1 64 ? -2.871 -12.090 25.768 1.00 98.62 64 ARG A CA 1
ATOM 492 C C . ARG A 1 64 ? -2.218 -12.579 27.051 1.00 98.62 64 ARG A C 1
ATOM 494 O O . ARG A 1 64 ? -1.256 -13.340 27.001 1.00 98.62 64 ARG A O 1
ATOM 501 N N . VAL A 1 65 ? -2.770 -12.178 28.186 1.00 98.69 65 VAL A N 1
ATOM 502 C CA . VAL A 1 65 ? -2.365 -12.617 29.520 1.00 98.69 65 VAL A CA 1
ATOM 503 C C . VAL A 1 65 ? -3.386 -13.627 30.033 1.00 98.69 65 VAL A C 1
ATOM 505 O O . VAL A 1 65 ? -4.568 -13.325 30.211 1.00 98.69 65 VAL A O 1
ATOM 508 N N . ASN A 1 66 ? -2.919 -14.849 30.243 1.00 98.50 66 ASN A N 1
ATOM 509 C CA . ASN A 1 66 ? -3.670 -15.968 30.783 1.00 98.50 66 ASN A CA 1
ATOM 510 C C . ASN A 1 66 ? -3.508 -15.964 32.308 1.00 98.50 66 ASN A C 1
ATOM 512 O O . ASN A 1 66 ? -2.553 -16.542 32.824 1.00 98.50 66 ASN A O 1
ATOM 516 N N . LEU A 1 67 ? -4.417 -15.284 33.011 1.00 98.19 67 LEU A N 1
ATOM 517 C CA . LEU A 1 67 ? -4.482 -15.286 34.474 1.00 98.19 67 LEU A CA 1
ATOM 518 C C . LEU A 1 67 ? -5.360 -16.450 34.949 1.00 98.19 67 LEU A C 1
ATOM 520 O O . LEU A 1 67 ? -6.502 -16.601 34.504 1.00 98.19 67 LEU A O 1
ATOM 524 N N . ILE A 1 68 ? -4.843 -17.284 35.848 1.00 97.88 68 ILE A N 1
ATOM 525 C CA . ILE A 1 68 ? -5.535 -18.484 36.318 1.00 97.88 68 ILE A CA 1
ATOM 526 C C . ILE A 1 68 ? -6.398 -18.142 37.533 1.00 97.88 68 ILE A C 1
ATOM 528 O O . ILE A 1 68 ? -5.905 -17.896 38.633 1.00 97.88 68 ILE A O 1
ATOM 532 N N . SER A 1 69 ? -7.718 -18.170 37.352 1.00 98.00 69 SER A N 1
ATOM 533 C CA . SER A 1 69 ? -8.671 -18.009 38.454 1.00 98.00 69 SER A CA 1
ATOM 534 C C . SER A 1 69 ? -8.796 -19.294 39.280 1.00 98.00 69 SER A C 1
ATOM 536 O O . SER A 1 69 ? -8.814 -20.398 38.733 1.00 98.00 69 SER A O 1
ATOM 538 N N . ASN A 1 70 ? -8.939 -19.168 40.605 1.00 97.31 70 ASN A N 1
ATOM 539 C CA . ASN A 1 70 ? -9.149 -20.326 41.487 1.00 97.31 70 ASN A CA 1
ATOM 540 C C . ASN A 1 70 ? -10.546 -20.941 41.312 1.00 97.31 70 ASN A C 1
ATOM 542 O O . ASN A 1 70 ? -10.738 -22.130 41.556 1.00 97.31 70 ASN A O 1
ATOM 546 N N . GLN A 1 71 ? -11.523 -20.131 40.902 1.00 97.44 71 GLN A N 1
ATOM 547 C CA . GLN A 1 71 ? -12.880 -20.565 40.586 1.00 97.44 71 GLN A CA 1
ATOM 548 C C . GLN A 1 71 ? -13.267 -20.121 39.174 1.00 97.44 71 GLN A C 1
ATOM 550 O O . GLN A 1 71 ? -12.914 -19.022 38.750 1.00 97.44 71 GLN A O 1
ATOM 555 N N . SER A 1 72 ? -14.003 -20.987 38.473 1.00 97.75 72 SER A N 1
ATOM 556 C CA . SER A 1 72 ? -14.560 -20.689 37.153 1.00 97.75 72 SER A CA 1
ATOM 557 C C . SER A 1 72 ? -15.816 -19.813 37.261 1.00 97.75 72 SER A C 1
ATOM 559 O O . SER A 1 72 ? -16.655 -19.990 38.158 1.00 97.75 72 SER A O 1
ATOM 561 N N . GLY A 1 73 ? -15.950 -18.871 36.334 1.00 97.50 73 GLY A N 1
ATOM 562 C CA . GLY A 1 73 ? -16.943 -17.804 36.311 1.00 97.50 73 GLY A CA 1
ATOM 563 C C . GLY A 1 73 ? -16.599 -16.631 37.232 1.00 97.50 73 GLY A C 1
ATOM 564 O O . GLY A 1 73 ? -15.711 -16.737 38.076 1.00 97.50 73 GLY A O 1
ATOM 565 N N . VAL A 1 74 ? -17.327 -15.523 37.102 1.00 96.81 74 VAL A N 1
ATOM 566 C CA . VAL A 1 74 ? -17.094 -14.290 37.881 1.00 96.81 74 VAL A CA 1
ATOM 567 C C . VAL A 1 74 ? -18.038 -14.133 39.074 1.00 96.81 74 VAL A C 1
ATOM 569 O O . VAL A 1 74 ? -19.031 -14.859 39.199 1.00 96.81 74 VAL A O 1
ATOM 572 N N . SER A 1 75 ? -17.697 -13.215 39.985 1.00 97.25 75 SER A N 1
ATOM 573 C CA . SER A 1 75 ? -18.598 -12.814 41.073 1.00 97.25 75 SER A CA 1
ATOM 574 C C . SER A 1 75 ? -19.860 -12.168 40.493 1.00 97.25 75 SER A C 1
ATOM 576 O O . SER A 1 75 ? -19.801 -11.573 39.423 1.00 97.25 75 SER A O 1
ATOM 578 N N . GLN A 1 76 ? -20.985 -12.266 41.195 1.00 96.56 76 GLN A N 1
ATOM 579 C CA . GLN A 1 76 ? -22.292 -11.783 40.741 1.00 96.56 76 GLN A CA 1
ATOM 580 C C . GLN A 1 76 ? -22.877 -10.799 41.750 1.00 96.56 76 GLN A C 1
ATOM 582 O O . GLN A 1 76 ? -22.811 -11.051 42.958 1.00 96.56 76 GLN A O 1
ATOM 587 N N . ARG A 1 77 ? -23.497 -9.724 41.270 1.00 95.50 77 ARG A N 1
ATOM 588 C CA . ARG A 1 77 ? -24.339 -8.830 42.067 1.00 95.50 77 ARG A CA 1
ATOM 589 C C . ARG A 1 77 ? -25.671 -8.628 41.359 1.00 95.50 77 ARG A C 1
ATOM 591 O O . ARG A 1 77 ? -25.711 -8.507 40.149 1.00 95.50 77 ARG A O 1
ATOM 598 N N . VAL A 1 78 ? -26.754 -8.607 42.122 1.00 94.75 78 VAL A N 1
ATOM 599 C CA . VAL A 1 78 ? -28.098 -8.362 41.589 1.00 94.75 78 VAL A CA 1
ATOM 600 C C . VAL A 1 78 ? -28.658 -7.119 42.257 1.00 94.75 78 VAL A C 1
ATOM 602 O O . VAL A 1 78 ? -28.612 -7.030 43.489 1.00 94.75 78 VAL A O 1
ATOM 605 N N . TYR A 1 79 ? -29.186 -6.200 41.453 1.00 94.62 79 TYR A N 1
ATOM 606 C CA . TYR A 1 79 ? -29.891 -5.004 41.905 1.00 94.62 79 TYR A CA 1
ATOM 607 C C . TYR A 1 79 ? -31.407 -5.164 41.749 1.00 94.62 79 TYR A C 1
ATOM 609 O O . TYR A 1 79 ? -31.877 -5.860 40.849 1.00 94.62 79 TYR A O 1
ATOM 617 N N . ASP A 1 80 ? -32.160 -4.530 42.642 1.00 93.19 80 ASP A N 1
ATOM 618 C CA . ASP A 1 80 ? -33.534 -4.110 42.387 1.00 93.19 80 ASP A CA 1
ATOM 619 C C . ASP A 1 80 ? -33.441 -2.719 41.765 1.00 93.19 80 ASP A C 1
ATOM 621 O O . ASP A 1 80 ? -33.059 -1.769 42.447 1.00 93.19 80 ASP A O 1
ATOM 625 N N . GLU A 1 81 ? -33.721 -2.642 40.464 1.00 91.31 81 GLU A N 1
ATOM 626 C CA . GLU A 1 81 ? -33.617 -1.410 39.678 1.00 91.31 81 GLU A CA 1
ATOM 627 C C . GLU A 1 81 ? -34.873 -0.533 39.784 1.00 91.31 81 GLU A C 1
ATOM 629 O O . GLU A 1 81 ? -35.021 0.395 39.009 1.00 91.31 81 GLU A O 1
ATOM 634 N N . HIS A 1 82 ? -35.867 -0.888 40.613 1.00 90.25 82 HIS A N 1
ATOM 635 C CA . HIS A 1 82 ? -37.110 -0.123 40.827 1.00 90.25 82 HIS A CA 1
ATOM 636 C C . HIS A 1 82 ? -37.871 0.345 39.558 1.00 90.25 82 HIS A C 1
ATOM 638 O O . HIS A 1 82 ? -38.753 1.205 39.616 1.00 90.25 82 HIS A O 1
ATOM 644 N N . GLY A 1 83 ? -37.613 -0.290 38.409 1.00 86.88 83 GLY A N 1
ATOM 645 C CA . GLY A 1 83 ? -38.184 0.068 37.108 1.00 86.88 83 GLY A CA 1
ATOM 646 C C . GLY A 1 83 ? -37.430 1.167 36.343 1.00 86.88 83 GLY A C 1
ATOM 647 O O . GLY A 1 83 ? -37.931 1.617 35.308 1.00 86.88 83 GLY A O 1
ATOM 648 N N . THR A 1 84 ? -36.246 1.577 36.801 1.00 84.75 84 THR A N 1
ATOM 649 C CA . THR A 1 84 ? -35.397 2.657 36.269 1.00 84.75 84 THR A CA 1
ATOM 650 C C . THR A 1 84 ? -34.025 2.138 35.784 1.00 84.75 84 THR A C 1
ATOM 652 O O . THR A 1 84 ? -32.986 2.615 36.221 1.00 84.75 84 THR A O 1
ATOM 655 N N . PRO A 1 85 ? -33.959 1.268 34.753 1.00 83.19 85 PRO A N 1
ATOM 656 C CA . PRO A 1 85 ? -32.729 0.557 34.335 1.00 83.19 85 PRO A CA 1
ATOM 657 C C . PRO A 1 85 ? -31.557 1.440 33.842 1.00 83.19 85 PRO A C 1
ATOM 659 O O . PRO A 1 85 ? -30.480 0.938 33.525 1.00 83.19 85 PRO A O 1
ATOM 662 N N . ASN A 1 86 ? -31.763 2.757 33.725 1.00 82.38 86 ASN A N 1
ATOM 663 C CA . ASN A 1 86 ? -30.762 3.739 33.296 1.00 82.38 86 ASN A CA 1
ATOM 664 C C . ASN A 1 86 ? -30.336 4.702 34.419 1.00 82.38 86 ASN A C 1
ATOM 666 O O . ASN A 1 86 ? -29.638 5.684 34.141 1.00 82.38 86 ASN A O 1
ATOM 670 N N . ASP A 1 87 ? -30.801 4.486 35.649 1.00 84.50 87 ASP A N 1
ATOM 671 C CA . ASP A 1 87 ? -30.566 5.365 36.788 1.00 84.50 87 ASP A CA 1
ATOM 672 C C . ASP A 1 87 ? -30.100 4.552 37.995 1.00 84.50 87 ASP A C 1
ATOM 674 O O . ASP A 1 87 ? -30.887 3.894 38.648 1.00 84.50 87 ASP A O 1
ATOM 678 N N . ALA A 1 88 ? -28.808 4.626 38.309 1.00 87.94 88 ALA A N 1
ATOM 679 C CA . ALA A 1 88 ? -28.242 3.899 39.442 1.00 87.94 88 ALA A CA 1
ATOM 680 C C . ALA A 1 88 ? -28.560 4.548 40.804 1.00 87.94 88 ALA A C 1
ATOM 682 O O . ALA A 1 88 ? -28.078 4.070 41.832 1.00 87.94 88 ALA A O 1
ATOM 683 N N . SER A 1 89 ? -29.251 5.696 40.835 1.00 89.19 89 SER A N 1
ATOM 684 C CA . SER A 1 89 ? -29.392 6.495 42.058 1.00 89.19 89 SER A CA 1
ATOM 685 C C . SER A 1 89 ? -30.406 5.938 43.055 1.00 89.19 89 SER A C 1
ATOM 687 O O . SER A 1 89 ? -30.279 6.229 44.249 1.00 89.19 89 SER A O 1
ATOM 689 N N . ASP A 1 90 ? -31.370 5.139 42.595 1.00 89.62 90 ASP A N 1
ATOM 690 C CA . ASP A 1 90 ? -32.349 4.461 43.440 1.00 89.62 90 ASP A CA 1
ATOM 691 C C . ASP A 1 90 ? -32.109 2.953 43.593 1.00 89.62 90 ASP A C 1
ATOM 693 O O . ASP A 1 90 ? -32.662 2.361 44.518 1.00 89.62 90 ASP A O 1
ATOM 697 N N . ASP A 1 91 ? -31.226 2.354 42.792 1.00 92.75 91 ASP A N 1
ATOM 698 C CA . ASP A 1 91 ? -30.921 0.921 42.829 1.00 92.75 91 ASP A CA 1
ATOM 699 C C . ASP A 1 91 ? -30.488 0.401 44.213 1.00 92.75 91 ASP A C 1
ATOM 701 O O . ASP A 1 91 ? -29.598 0.945 44.880 1.00 92.75 91 ASP A O 1
ATOM 705 N N . THR A 1 92 ? -31.049 -0.744 44.622 1.00 94.25 92 THR A N 1
ATOM 706 C CA . THR A 1 92 ? -30.680 -1.420 45.879 1.00 94.25 92 THR A CA 1
ATOM 707 C C . THR A 1 92 ? -30.136 -2.830 45.652 1.00 94.25 92 THR A C 1
ATOM 709 O O . THR A 1 92 ? -30.599 -3.574 44.793 1.00 94.25 92 THR A O 1
ATOM 712 N N . ILE A 1 93 ? -29.114 -3.232 46.420 1.00 95.19 93 ILE A N 1
ATOM 713 C CA . ILE A 1 93 ? -28.492 -4.558 46.270 1.00 95.19 93 ILE A CA 1
ATOM 714 C C . ILE A 1 93 ? -29.421 -5.638 46.833 1.00 95.19 93 ILE A C 1
ATOM 716 O O . ILE A 1 93 ? -29.657 -5.698 48.040 1.00 95.19 93 ILE A O 1
ATOM 720 N N . VAL A 1 94 ? -29.855 -6.557 45.971 1.00 95.81 94 VAL A N 1
ATOM 721 C CA . VAL A 1 94 ? -30.639 -7.746 46.340 1.00 95.81 94 VAL A CA 1
ATOM 722 C C . VAL A 1 94 ? -29.728 -8.861 46.843 1.00 95.81 94 VAL A C 1
ATOM 724 O O . VAL A 1 94 ? -30.008 -9.502 47.855 1.00 95.81 94 VAL A O 1
ATOM 727 N N . SER A 1 95 ? -28.628 -9.127 46.133 1.00 95.94 95 SER A N 1
ATOM 728 C CA . SER A 1 95 ? -27.672 -10.163 46.532 1.00 95.94 95 SER A CA 1
ATOM 729 C C . SER A 1 95 ? -26.277 -9.922 45.963 1.00 95.94 95 SER A C 1
ATOM 731 O O . SER A 1 95 ? -26.097 -9.227 44.964 1.00 95.94 95 SER A O 1
ATOM 733 N N . THR A 1 96 ? -25.264 -10.506 46.602 1.00 95.81 96 THR A N 1
ATOM 734 C CA . THR A 1 96 ? -23.898 -10.577 46.071 1.00 95.81 96 THR A CA 1
ATOM 735 C C . THR A 1 96 ? -23.327 -11.965 46.335 1.00 95.81 96 THR A C 1
ATOM 737 O O . THR A 1 96 ? -23.282 -12.417 47.477 1.00 95.81 96 THR A O 1
ATOM 740 N N . THR A 1 97 ? -22.865 -12.630 45.279 1.00 96.38 97 THR A N 1
ATOM 741 C CA . THR A 1 97 ? -22.189 -13.930 45.339 1.00 96.38 97 THR A CA 1
ATOM 742 C C . THR A 1 97 ? -20.752 -13.760 44.871 1.00 96.38 97 THR A C 1
ATOM 744 O O . THR A 1 97 ? -20.503 -13.496 43.697 1.00 96.38 97 THR A O 1
ATOM 747 N N . LEU A 1 98 ? -19.793 -13.909 45.784 1.00 95.88 98 LEU A N 1
ATOM 748 C CA . LEU A 1 98 ? -18.377 -13.721 45.477 1.00 95.88 98 LEU A CA 1
ATOM 749 C C . LEU A 1 98 ? -17.720 -15.020 45.006 1.00 95.88 98 LEU A C 1
ATOM 751 O O . LEU A 1 98 ? -17.964 -16.094 45.557 1.00 95.88 98 LEU A O 1
ATOM 755 N N . LYS A 1 99 ? -16.827 -14.893 44.025 1.00 96.31 99 LYS A N 1
ATOM 756 C CA . LYS A 1 99 ? -15.914 -15.942 43.569 1.00 96.31 99 LYS A CA 1
ATOM 757 C C . LYS A 1 99 ? -14.467 -15.483 43.707 1.00 96.31 99 LYS A C 1
ATOM 759 O O . LYS A 1 99 ? -14.136 -14.319 43.493 1.00 96.31 99 LYS A O 1
ATOM 764 N N . ASN A 1 100 ? -13.586 -16.420 44.041 1.00 96.19 100 ASN A N 1
ATOM 765 C CA . ASN A 1 100 ? -12.145 -16.212 44.074 1.00 96.19 100 ASN A CA 1
ATOM 766 C C . ASN A 1 100 ? -11.572 -16.289 42.650 1.00 96.19 100 ASN A C 1
ATOM 768 O O . ASN A 1 100 ? -11.065 -17.328 42.215 1.00 96.19 100 ASN A O 1
ATOM 772 N N . THR A 1 101 ? -11.695 -15.186 41.917 1.00 97.81 101 THR A N 1
ATOM 773 C CA . THR A 1 101 ? -11.158 -15.032 40.562 1.00 97.81 101 THR A CA 1
ATOM 774 C C . THR A 1 101 ? -9.854 -14.236 40.563 1.00 97.81 101 THR A C 1
ATOM 776 O O . THR A 1 101 ? -9.483 -13.634 41.577 1.00 97.81 101 THR A O 1
ATOM 779 N N . ALA A 1 102 ? -9.124 -14.269 39.449 1.00 97.44 102 ALA A N 1
ATOM 780 C CA . ALA A 1 102 ? -7.814 -13.636 39.317 1.00 97.44 102 ALA A CA 1
ATOM 781 C C . ALA A 1 102 ? -7.869 -12.118 39.565 1.00 97.44 102 ALA A C 1
ATOM 783 O O . ALA A 1 102 ? -7.078 -11.585 40.343 1.00 97.44 102 ALA A O 1
ATOM 784 N N . LEU A 1 103 ? -8.849 -11.431 38.976 1.00 97.69 103 LEU A N 1
ATOM 785 C CA . LEU A 1 103 ? -9.038 -9.982 39.086 1.00 97.69 103 LEU A CA 1
ATOM 786 C C . LEU A 1 103 ? -10.148 -9.601 40.072 1.00 97.69 103 LEU A C 1
ATOM 788 O O . LEU A 1 103 ? -10.163 -8.478 40.568 1.00 97.69 103 LEU A O 1
ATOM 792 N N . GLY A 1 104 ? -11.030 -10.530 40.443 1.00 96.62 104 GLY A N 1
ATOM 793 C CA . GLY A 1 104 ? -12.098 -10.277 41.412 1.00 96.62 104 GLY A CA 1
ATOM 794 C C . GLY A 1 104 ? -13.182 -9.333 40.890 1.00 96.62 104 GLY A C 1
ATOM 795 O O . GLY A 1 104 ? -13.729 -8.567 41.682 1.00 96.62 104 GLY A O 1
ATOM 796 N N . ILE A 1 105 ? -13.451 -9.336 39.581 1.00 95.75 105 ILE A N 1
ATOM 797 C CA . ILE A 1 105 ? -14.496 -8.502 38.977 1.00 95.75 105 ILE A CA 1
ATOM 798 C C . ILE A 1 105 ? -15.877 -9.070 39.334 1.00 95.75 105 ILE A C 1
ATOM 800 O O . ILE A 1 105 ? -16.059 -10.285 39.488 1.00 95.75 105 ILE A O 1
ATOM 804 N N . ILE A 1 106 ? -16.846 -8.172 39.508 1.00 96.12 106 ILE A N 1
ATOM 805 C CA . ILE A 1 106 ? -18.232 -8.485 39.851 1.00 96.12 106 ILE A CA 1
ATOM 806 C C . ILE A 1 106 ? -19.109 -8.123 38.653 1.00 96.12 106 ILE A C 1
ATOM 808 O O . ILE A 1 106 ? -19.131 -6.974 38.237 1.00 96.12 106 ILE A O 1
ATOM 812 N N . TYR A 1 107 ? -19.828 -9.090 38.096 1.00 96.38 107 TYR A N 1
ATOM 813 C CA . TYR A 1 107 ? -20.835 -8.847 37.068 1.00 96.38 107 TYR A CA 1
ATOM 814 C C . TYR A 1 107 ? -22.172 -8.502 37.727 1.00 96.38 107 TYR A C 1
ATOM 816 O O . TYR A 1 107 ? -22.627 -9.225 38.616 1.00 96.38 107 TYR A O 1
ATOM 824 N N . SER A 1 108 ? -22.777 -7.391 37.311 1.00 94.19 108 SER A N 1
ATOM 825 C CA . SER A 1 108 ? -24.085 -6.928 37.782 1.00 94.19 108 SER A CA 1
ATOM 826 C C . SER A 1 108 ? -25.208 -7.152 36.770 1.00 94.19 108 SER A C 1
ATOM 828 O O . SER A 1 108 ? -26.377 -7.187 37.144 1.00 94.19 108 SER A O 1
ATOM 830 N N . GLY A 1 109 ? -24.874 -7.268 35.480 1.00 91.69 109 GLY A N 1
ATOM 831 C CA . GLY A 1 109 ? -25.864 -7.361 34.403 1.00 91.69 109 GLY A CA 1
ATOM 832 C C . GLY A 1 109 ? -26.673 -6.079 34.151 1.00 91.69 109 GLY A C 1
ATOM 833 O O . GLY A 1 109 ? -27.494 -6.067 33.237 1.00 91.69 109 GLY A O 1
ATOM 834 N N . SER A 1 110 ? -26.436 -5.014 34.923 1.00 90.94 110 SER A N 1
ATOM 835 C CA . SER A 1 110 ? -27.218 -3.775 34.899 1.00 90.94 110 SER A CA 1
ATOM 836 C C . SER A 1 110 ? -26.555 -2.693 34.050 1.00 90.94 110 SER A C 1
ATOM 838 O O . SER A 1 110 ? -25.385 -2.370 34.263 1.00 90.94 110 SER A O 1
ATOM 840 N N . TRP A 1 111 ? -27.312 -2.087 33.130 1.00 86.62 111 TRP A N 1
ATOM 841 C CA . TRP A 1 111 ? -26.839 -0.965 32.308 1.00 86.62 111 TRP A CA 1
ATOM 842 C C . TRP A 1 111 ? -26.398 0.224 33.176 1.00 86.62 111 TRP A C 1
ATOM 844 O O . TRP A 1 111 ? -25.323 0.783 32.957 1.00 86.62 111 TRP A O 1
ATOM 854 N N . ALA A 1 112 ? -27.182 0.574 34.201 1.00 86.81 112 ALA A N 1
ATOM 855 C CA . ALA A 1 112 ? -26.896 1.694 35.097 1.00 86.81 112 ALA A CA 1
ATOM 856 C C . ALA A 1 112 ? -25.559 1.543 35.854 1.00 86.81 112 ALA A C 1
ATOM 858 O O . ALA A 1 112 ? -24.921 2.540 36.194 1.00 86.81 112 ALA A O 1
ATOM 859 N N . HIS A 1 113 ? -25.097 0.300 36.038 1.00 88.31 113 HIS A N 1
ATOM 860 C CA . HIS A 1 113 ? -23.822 -0.054 36.676 1.00 88.31 113 HIS A CA 1
ATOM 861 C C . HIS A 1 113 ? -22.772 -0.569 35.682 1.00 88.31 113 HIS A C 1
ATOM 863 O O . HIS A 1 113 ? -21.857 -1.292 36.073 1.00 88.31 113 HIS A O 1
ATOM 869 N N . CYS A 1 114 ? -22.890 -0.240 34.391 1.00 86.88 114 CYS A N 1
ATOM 870 C CA . CYS A 1 114 ? -21.937 -0.661 33.356 1.00 86.88 114 CYS A CA 1
ATOM 871 C C . CYS A 1 114 ? -21.748 -2.191 33.246 1.00 86.88 114 CYS A C 1
ATOM 873 O O . CYS A 1 114 ? -20.697 -2.664 32.808 1.00 86.88 114 CYS A O 1
ATOM 875 N N . TRP A 1 115 ? -22.760 -2.973 33.643 1.00 92.06 115 TRP A N 1
ATOM 876 C CA . TRP A 1 115 ? -22.785 -4.438 33.792 1.00 92.06 115 TRP A CA 1
ATOM 877 C C . TRP A 1 115 ? -21.734 -5.027 34.741 1.00 92.06 115 TRP A C 1
ATOM 879 O O . TRP A 1 115 ? -21.748 -6.236 34.984 1.00 92.06 115 TRP A O 1
ATOM 889 N N . LEU A 1 116 ? -20.786 -4.223 35.225 1.00 90.81 116 LEU A N 1
ATOM 890 C CA . LEU A 1 116 ? -19.481 -4.662 35.701 1.00 90.81 116 LEU A CA 1
ATOM 891 C C . LEU A 1 116 ? -18.974 -3.711 36.783 1.00 90.81 116 LEU A C 1
ATOM 893 O O . LEU A 1 116 ? -18.867 -2.506 36.580 1.00 90.81 116 LEU A O 1
ATOM 897 N N . GLU A 1 117 ? -18.577 -4.275 37.916 1.00 92.12 117 GLU A N 1
ATOM 898 C CA . GLU A 1 117 ? -18.140 -3.541 39.095 1.00 92.12 117 GLU A CA 1
ATOM 899 C C . GLU A 1 117 ? -16.842 -4.099 39.677 1.00 92.12 117 GLU A C 1
ATOM 901 O O . GLU A 1 117 ? -16.471 -5.264 39.491 1.00 92.12 117 GLU A O 1
ATOM 906 N N . TYR A 1 118 ? -16.140 -3.251 40.427 1.00 93.12 118 TYR A N 1
ATOM 907 C CA . TYR A 1 118 ? -14.868 -3.601 41.046 1.00 93.12 118 TYR A CA 1
ATOM 908 C C . TYR A 1 118 ? -15.054 -4.010 42.506 1.00 93.12 118 TYR A C 1
ATOM 910 O O . TYR A 1 118 ? -15.670 -3.308 43.307 1.00 93.12 118 TYR A O 1
ATOM 918 N N . GLY A 1 119 ? -14.449 -5.139 42.872 1.00 90.81 119 GLY A N 1
ATOM 919 C CA . GLY A 1 119 ? -14.223 -5.487 44.266 1.00 90.81 119 GLY A CA 1
ATOM 920 C C . GLY A 1 119 ? -13.099 -4.647 44.883 1.00 90.81 119 GLY A C 1
ATOM 921 O O . GLY A 1 119 ? -12.321 -3.989 44.192 1.00 90.81 119 GLY A O 1
ATOM 922 N N . ALA A 1 120 ? -12.952 -4.732 46.207 1.00 90.50 120 ALA A N 1
ATOM 923 C CA . ALA A 1 120 ? -12.014 -3.903 46.975 1.00 90.50 120 ALA A CA 1
ATOM 924 C C . ALA A 1 120 ? -10.543 -3.976 46.509 1.00 90.50 120 ALA A C 1
ATOM 926 O O . ALA A 1 120 ? -9.789 -3.033 46.714 1.00 90.50 120 ALA A O 1
ATOM 927 N N . ASN A 1 121 ? -10.129 -5.086 45.885 1.00 94.56 121 ASN A N 1
ATOM 928 C CA . ASN A 1 121 ? -8.750 -5.308 45.431 1.00 94.56 121 ASN A CA 1
ATOM 929 C C . ASN A 1 121 ? -8.617 -5.414 43.905 1.00 94.56 121 ASN A C 1
ATOM 931 O O . ASN A 1 121 ? -7.532 -5.736 43.420 1.00 94.56 121 ASN A O 1
ATOM 935 N N . THR A 1 122 ? -9.698 -5.200 43.152 1.00 96.12 122 THR A N 1
ATOM 936 C CA . THR A 1 122 ? -9.721 -5.445 41.704 1.00 96.12 122 THR A CA 1
ATOM 937 C C . THR A 1 122 ? -8.721 -4.570 40.966 1.00 96.12 122 THR A C 1
ATOM 939 O O . THR A 1 122 ? -7.908 -5.093 40.209 1.00 96.12 122 THR A O 1
ATOM 942 N N . GLU A 1 123 ? -8.691 -3.267 41.254 1.00 96.06 123 GLU A N 1
ATOM 943 C CA . GLU A 1 123 ? -7.743 -2.356 40.604 1.00 96.06 123 GLU A CA 1
ATOM 944 C C . GLU A 1 123 ? -6.291 -2.747 40.899 1.00 96.06 123 GLU A C 1
ATOM 946 O O . GLU A 1 123 ? -5.482 -2.865 39.984 1.00 96.06 123 GLU A O 1
ATOM 951 N N . THR A 1 124 ? -5.965 -3.039 42.161 1.00 97.88 124 THR A N 1
ATOM 952 C CA . THR A 1 124 ? -4.621 -3.488 42.554 1.00 97.88 124 THR A CA 1
ATOM 953 C C . THR A 1 124 ? -4.213 -4.761 41.814 1.00 97.88 124 THR A C 1
ATOM 955 O O . THR A 1 124 ? -3.077 -4.876 41.360 1.00 97.88 124 THR A O 1
ATOM 958 N N . ARG A 1 125 ? -5.132 -5.722 41.655 1.00 97.88 125 ARG A N 1
ATOM 959 C CA . ARG A 1 125 ? -4.878 -6.972 40.921 1.00 97.88 125 ARG A CA 1
ATOM 960 C C . ARG A 1 125 ? -4.649 -6.723 39.431 1.00 97.88 125 ARG A C 1
ATOM 962 O O . ARG A 1 125 ? -3.709 -7.288 38.878 1.00 97.88 125 ARG A O 1
ATOM 969 N N . ILE A 1 126 ? -5.447 -5.850 38.811 1.00 97.81 126 ILE A N 1
ATOM 970 C CA . ILE A 1 126 ? -5.265 -5.430 37.414 1.00 97.81 126 ILE A CA 1
ATOM 971 C C . ILE A 1 126 ? -3.887 -4.788 37.235 1.00 97.81 126 ILE A C 1
ATOM 973 O O . ILE A 1 126 ? -3.122 -5.220 36.376 1.00 97.81 126 ILE A O 1
ATOM 977 N N . GLN A 1 127 ? -3.529 -3.813 38.073 1.00 97.81 127 GLN A N 1
ATOM 978 C CA . GLN A 1 127 ? -2.239 -3.124 37.976 1.00 97.81 127 GLN A CA 1
ATOM 979 C C . GLN A 1 127 ? -1.058 -4.069 38.201 1.00 97.81 127 GLN A C 1
ATOM 981 O O . GLN A 1 127 ? -0.076 -4.006 37.468 1.00 97.81 127 GLN A O 1
ATOM 986 N N . ASN A 1 128 ? -1.157 -4.996 39.156 1.00 98.06 128 ASN A N 1
ATOM 987 C CA . ASN A 1 128 ? -0.122 -6.007 39.366 1.00 98.06 128 ASN A CA 1
ATOM 988 C C . ASN A 1 128 ? 0.052 -6.911 38.138 1.00 98.06 128 ASN A C 1
ATOM 990 O O . ASN A 1 128 ? 1.184 -7.185 37.745 1.00 98.06 128 ASN A O 1
ATOM 994 N N . ALA A 1 129 ? -1.047 -7.344 37.510 1.00 98.19 129 ALA A N 1
ATOM 995 C CA . ALA A 1 129 ? -0.986 -8.144 36.290 1.00 98.19 129 ALA A CA 1
ATOM 996 C C . ALA A 1 129 ? -0.346 -7.363 35.131 1.00 98.19 129 ALA A C 1
ATOM 998 O O . ALA A 1 129 ? 0.528 -7.895 34.448 1.00 98.19 129 ALA A O 1
ATOM 999 N N . LEU A 1 130 ? -0.732 -6.100 34.938 1.00 98.19 130 LEU A N 1
ATOM 1000 C CA . LEU A 1 130 ? -0.183 -5.240 33.890 1.00 98.19 130 LEU A CA 1
ATOM 1001 C C . LEU A 1 130 ? 1.310 -4.969 34.105 1.00 98.19 130 LEU A C 1
ATOM 1003 O O . LEU A 1 130 ? 2.101 -5.232 33.206 1.00 98.19 130 LEU A O 1
ATOM 1007 N N . ASN A 1 131 ? 1.710 -4.550 35.307 1.00 97.94 131 ASN A N 1
ATOM 1008 C CA . ASN A 1 131 ? 3.111 -4.286 35.645 1.00 97.94 131 ASN A CA 1
ATOM 1009 C C . ASN A 1 131 ? 4.001 -5.521 35.471 1.00 97.94 131 ASN A C 1
ATOM 1011 O O . ASN A 1 131 ? 5.165 -5.395 35.102 1.00 97.94 131 ASN A O 1
ATOM 1015 N N . ASN A 1 132 ? 3.464 -6.712 35.746 1.00 97.81 132 ASN A N 1
ATOM 1016 C CA . ASN A 1 132 ? 4.216 -7.953 35.622 1.00 97.81 132 ASN A CA 1
ATOM 1017 C C . ASN A 1 132 ? 4.344 -8.428 34.167 1.00 97.81 132 ASN A C 1
ATOM 1019 O O . ASN A 1 132 ? 5.403 -8.905 33.771 1.00 97.81 132 ASN A O 1
ATOM 1023 N N . TRP A 1 133 ? 3.267 -8.338 33.382 1.00 97.50 133 TRP A N 1
ATOM 1024 C CA . TRP A 1 133 ? 3.194 -9.013 32.082 1.00 97.50 133 TRP A CA 1
ATOM 1025 C C . TRP A 1 133 ? 3.306 -8.084 30.875 1.00 97.50 133 TRP A C 1
ATOM 1027 O O . TRP A 1 133 ? 3.835 -8.501 29.847 1.00 97.50 133 TRP A O 1
ATOM 1037 N N . VAL A 1 134 ? 2.795 -6.854 30.968 1.00 97.25 134 VAL A N 1
ATOM 1038 C CA . VAL A 1 134 ? 2.753 -5.888 29.859 1.00 97.25 134 VAL A CA 1
ATOM 1039 C C . VAL A 1 134 ? 2.928 -4.462 30.413 1.00 97.25 134 VAL A C 1
ATOM 1041 O O . VAL A 1 134 ? 2.006 -3.659 30.308 1.00 97.25 134 VAL A O 1
ATOM 1044 N N . PRO A 1 135 ? 4.073 -4.117 31.033 1.00 95.75 135 PRO A N 1
ATOM 1045 C CA . PRO A 1 135 ? 4.248 -2.831 31.723 1.00 95.75 135 PRO A CA 1
ATOM 1046 C C . PRO A 1 135 ? 4.117 -1.611 30.796 1.00 95.75 135 PRO A C 1
ATOM 1048 O O . PRO A 1 135 ? 3.681 -0.552 31.236 1.00 95.75 135 PRO A O 1
ATOM 1051 N N . ASP A 1 136 ? 4.406 -1.778 29.503 1.00 94.56 136 ASP A N 1
ATOM 1052 C CA . ASP A 1 136 ? 4.303 -0.727 28.485 1.00 94.56 136 ASP A CA 1
ATOM 1053 C C . ASP A 1 136 ? 2.932 -0.716 27.778 1.00 94.56 136 ASP A C 1
ATOM 1055 O O . ASP A 1 136 ? 2.835 -0.352 26.601 1.00 94.56 136 ASP A O 1
ATOM 1059 N N . PHE A 1 137 ? 1.865 -1.186 28.435 1.00 96.12 137 PHE A N 1
ATOM 1060 C CA . PHE A 1 137 ? 0.522 -1.187 27.853 1.00 96.12 137 PHE A CA 1
ATOM 1061 C C . PHE A 1 137 ? 0.051 0.240 27.525 1.00 96.12 137 PHE A C 1
ATOM 1063 O O . PHE A 1 137 ? 0.330 1.205 28.234 1.00 96.12 137 PHE A O 1
ATOM 1070 N N . ASN A 1 138 ? -0.710 0.380 26.442 1.00 96.19 138 ASN A N 1
ATOM 1071 C CA . ASN A 1 138 ? -1.435 1.612 26.123 1.00 96.19 138 ASN A CA 1
ATOM 1072 C C . ASN A 1 138 ? -2.938 1.431 26.300 1.00 96.19 138 ASN A C 1
ATOM 1074 O O . ASN A 1 138 ? -3.621 2.365 26.710 1.00 96.19 138 ASN A O 1
ATOM 1078 N N . TYR A 1 139 ? -3.428 0.227 26.006 1.00 96.62 139 TYR A N 1
ATOM 1079 C CA . TYR A 1 139 ? -4.832 -0.129 26.116 1.00 96.62 139 TYR A CA 1
ATOM 1080 C C . TYR A 1 139 ? -4.988 -1.448 26.863 1.00 96.62 139 TYR A C 1
ATOM 1082 O O . TYR A 1 139 ? -4.130 -2.329 26.775 1.00 96.62 139 TYR A O 1
ATOM 1090 N N . VAL A 1 140 ? -6.093 -1.585 27.587 1.00 97.50 140 VAL A N 1
ATOM 1091 C CA . VAL A 1 140 ? -6.420 -2.782 28.360 1.00 97.50 140 VAL A CA 1
ATOM 1092 C C . VAL A 1 140 ? -7.791 -3.285 27.941 1.00 97.50 140 VAL A C 1
ATOM 1094 O O . VAL A 1 140 ? -8.772 -2.544 27.975 1.00 97.50 140 VAL A O 1
ATOM 1097 N N . LEU A 1 141 ? -7.853 -4.557 27.573 1.00 97.81 141 LEU A N 1
ATOM 1098 C CA . LEU A 1 141 ? -9.086 -5.295 27.357 1.00 97.81 141 LEU A CA 1
ATOM 1099 C C . LEU A 1 141 ? -9.188 -6.369 28.434 1.00 97.81 141 LEU A C 1
ATOM 1101 O O . LEU A 1 141 ? -8.254 -7.144 28.619 1.00 97.81 141 LEU A O 1
ATOM 1105 N N . ILE A 1 142 ? -10.320 -6.447 29.120 1.00 97.62 142 ILE A N 1
ATOM 1106 C CA . ILE A 1 142 ? -10.591 -7.523 30.070 1.00 97.62 142 ILE A CA 1
ATOM 1107 C C . ILE A 1 142 ? -11.778 -8.339 29.574 1.00 97.62 142 ILE A C 1
ATOM 1109 O O . ILE A 1 142 ? -12.848 -7.788 29.330 1.00 97.62 142 ILE A O 1
ATOM 1113 N N . ILE A 1 143 ? -11.594 -9.649 29.432 1.00 97.88 143 ILE A N 1
ATOM 1114 C CA . ILE A 1 143 ? -12.669 -10.582 29.088 1.00 97.88 143 ILE A CA 1
ATOM 1115 C C . ILE A 1 143 ? -13.066 -11.339 30.350 1.00 97.88 143 ILE A C 1
ATOM 1117 O O . ILE A 1 143 ? -12.213 -11.903 31.039 1.00 97.88 143 ILE A O 1
ATOM 1121 N N . LEU A 1 144 ? -14.360 -11.368 30.652 1.00 97.62 144 LEU A N 1
ATOM 1122 C CA . LEU A 1 144 ? -14.906 -12.127 31.770 1.00 97.62 144 LEU A CA 1
ATOM 1123 C C . LEU A 1 144 ? -15.458 -13.465 31.314 1.00 97.62 144 LEU A C 1
ATOM 1125 O O . LEU A 1 144 ? -16.186 -13.515 30.325 1.00 97.62 144 LEU A O 1
ATOM 1129 N N . ASN A 1 145 ? -15.209 -14.514 32.097 1.00 98.00 145 ASN A N 1
ATOM 1130 C CA . ASN A 1 145 ? -15.905 -15.794 31.995 1.00 98.00 145 ASN A CA 1
ATOM 1131 C C . ASN A 1 145 ? -17.357 -15.658 32.501 1.00 98.00 145 ASN A C 1
ATOM 1133 O O . ASN A 1 145 ? -17.726 -16.169 33.556 1.00 98.00 145 ASN A O 1
ATOM 1137 N N . GLU A 1 146 ? -18.162 -14.901 31.764 1.00 96.88 146 GLU A N 1
ATOM 1138 C CA . GLU A 1 146 ? -19.579 -14.654 32.013 1.00 96.88 146 GLU A CA 1
ATOM 1139 C C . GLU A 1 146 ? -20.346 -14.832 30.695 1.00 96.88 146 GLU A C 1
ATOM 1141 O O . GLU A 1 146 ? -20.026 -14.140 29.724 1.00 96.88 146 GLU A O 1
ATOM 1146 N N . PRO A 1 147 ? -21.307 -15.769 30.605 1.00 95.19 147 PRO A N 1
ATOM 1147 C CA . PRO A 1 147 ? -22.106 -15.961 29.396 1.00 95.19 147 PRO A CA 1
ATOM 1148 C C . PRO A 1 147 ? -23.137 -14.847 29.136 1.00 95.19 147 PRO A C 1
ATOM 1150 O O . PRO A 1 147 ? -23.567 -14.699 27.994 1.00 95.19 147 PRO A O 1
ATOM 1153 N N . GLY A 1 148 ? -23.550 -14.082 30.152 1.00 93.62 148 GLY A N 1
ATOM 1154 C CA . GLY A 1 148 ? -24.460 -12.945 30.008 1.00 93.62 148 GLY A CA 1
ATOM 1155 C C . GLY A 1 148 ? -23.870 -11.803 29.178 1.00 93.62 148 GLY A C 1
ATOM 1156 O O . GLY A 1 148 ? -22.655 -11.665 29.059 1.00 93.62 148 GLY A O 1
ATOM 1157 N N . PHE A 1 149 ? -24.724 -10.970 28.582 1.00 92.94 149 PHE A N 1
ATOM 1158 C CA . PHE A 1 149 ? -24.292 -9.792 27.822 1.00 92.94 149 PHE A CA 1
ATOM 1159 C C . PHE A 1 149 ? -23.705 -8.716 28.750 1.00 92.94 149 PHE A C 1
ATOM 1161 O O . PHE A 1 149 ? -24.198 -8.524 29.864 1.00 92.94 149 PHE A O 1
ATOM 1168 N N . GLY A 1 150 ? -22.677 -8.001 28.291 1.00 90.25 150 GLY A N 1
ATOM 1169 C CA . GLY A 1 150 ? -22.137 -6.851 29.010 1.00 90.25 150 GLY A CA 1
ATOM 1170 C C . GLY A 1 150 ? -20.837 -6.326 28.411 1.00 90.25 150 GLY A C 1
ATOM 1171 O O . GLY A 1 150 ? -19.920 -7.089 28.083 1.00 90.25 150 GLY A O 1
ATOM 1172 N N . GLY A 1 151 ? -20.751 -5.009 28.287 1.00 89.50 151 GLY A N 1
ATOM 1173 C CA . GLY A 1 151 ? -19.563 -4.310 27.825 1.00 89.50 151 GLY A CA 1
ATOM 1174 C C . GLY A 1 151 ? -19.575 -2.877 28.331 1.00 89.50 151 GLY A C 1
ATOM 1175 O O . GLY A 1 151 ? -20.628 -2.252 28.351 1.00 89.50 151 GLY A O 1
ATOM 1176 N N . CYS A 1 152 ? -18.433 -2.390 28.800 1.00 88.31 152 CYS A N 1
ATOM 1177 C CA . CYS A 1 152 ? -18.266 -0.988 29.174 1.00 88.31 152 CYS A CA 1
ATOM 1178 C C . CYS A 1 152 ? -16.781 -0.621 29.119 1.00 88.31 152 CYS A C 1
ATOM 1180 O O . CYS A 1 152 ? -15.899 -1.412 29.495 1.00 88.31 152 CYS A O 1
ATOM 1182 N N . GLY A 1 153 ? -16.488 0.586 28.650 1.00 84.94 153 GLY A N 1
ATOM 1183 C CA . GLY A 1 153 ? -15.129 1.045 28.431 1.00 84.94 153 GLY A CA 1
ATOM 1184 C C . GLY A 1 153 ? -14.979 2.561 28.408 1.00 84.94 153 GLY A C 1
ATOM 1185 O O . GLY A 1 153 ? -15.924 3.340 28.367 1.00 84.94 153 GLY A O 1
ATOM 1186 N N . GLY A 1 154 ? -13.726 2.992 28.501 1.00 81.69 154 GLY A N 1
ATOM 1187 C CA . GLY A 1 154 ? -13.342 4.396 28.517 1.00 81.69 154 GLY A CA 1
ATOM 1188 C C . GLY A 1 154 ? -11.895 4.579 28.962 1.00 81.69 154 GLY A C 1
ATOM 1189 O O . GLY A 1 154 ? -11.319 3.731 29.641 1.00 81.69 154 GLY A O 1
ATOM 1190 N N . ASN A 1 155 ? -11.279 5.698 28.570 1.00 81.38 155 ASN A N 1
ATOM 1191 C CA . ASN A 1 155 ? -9.923 6.084 28.996 1.00 81.38 155 ASN A CA 1
ATOM 1192 C C . ASN A 1 155 ? -8.859 4.984 28.784 1.00 81.38 155 ASN A C 1
ATOM 1194 O O . ASN A 1 155 ? -7.961 4.797 29.601 1.00 81.38 155 ASN A O 1
ATOM 1198 N N . GLY A 1 156 ? -8.985 4.230 27.690 1.00 86.88 156 GLY A N 1
ATOM 1199 C CA . GLY A 1 156 ? -8.039 3.188 27.292 1.00 86.88 156 GLY A CA 1
ATOM 1200 C C . GLY A 1 156 ? -8.226 1.831 27.977 1.00 86.88 156 GLY A C 1
ATOM 1201 O O . GLY A 1 156 ? -7.457 0.918 27.690 1.00 86.88 156 GLY A O 1
ATOM 1202 N N . ARG A 1 157 ? -9.245 1.655 28.827 1.00 92.88 157 ARG A N 1
ATOM 1203 C CA . ARG A 1 157 ? -9.622 0.351 29.385 1.00 92.88 157 ARG A CA 1
ATOM 1204 C C . ARG A 1 157 ? -11.047 -0.005 28.995 1.00 92.88 157 ARG A C 1
ATOM 1206 O O . ARG A 1 157 ? -11.936 0.835 29.072 1.00 92.88 157 ARG A O 1
ATOM 1213 N N . GLN A 1 158 ? -11.265 -1.259 28.638 1.00 94.31 158 GLN A N 1
ATOM 1214 C CA . GLN A 1 158 ? -12.598 -1.800 28.424 1.00 94.31 158 GLN A CA 1
ATOM 1215 C C . GLN A 1 158 ? -12.726 -3.208 28.991 1.00 94.31 158 GLN A C 1
ATOM 1217 O O . GLN A 1 158 ? -11.737 -3.931 29.154 1.00 94.31 158 GLN A O 1
ATOM 1222 N N . HIS A 1 159 ? -13.965 -3.586 29.262 1.00 93.38 159 HIS A N 1
ATOM 1223 C CA . HIS A 1 159 ? -14.326 -4.883 29.800 1.00 93.38 159 HIS A CA 1
ATOM 1224 C C . HIS A 1 159 ? -15.487 -5.434 28.988 1.00 93.38 159 HIS A C 1
ATOM 1226 O O . HIS A 1 159 ? -16.428 -4.700 28.694 1.00 93.38 159 HIS A O 1
ATOM 1232 N N . VAL A 1 160 ? -15.433 -6.718 28.657 1.00 95.62 160 VAL A N 1
ATOM 1233 C CA . VAL A 1 160 ? -16.522 -7.423 27.982 1.00 95.62 160 VAL A CA 1
ATOM 1234 C C . VAL A 1 160 ? -16.724 -8.805 28.588 1.00 95.62 160 VAL A C 1
ATOM 1236 O O . VAL A 1 160 ? -15.805 -9.412 29.141 1.00 95.62 160 VAL A O 1
ATOM 1239 N N . THR A 1 161 ? -17.933 -9.326 28.466 1.00 96.56 161 THR A N 1
ATOM 1240 C CA . THR A 1 161 ? -18.269 -10.706 28.819 1.00 96.56 161 THR A CA 1
ATOM 1241 C C . THR A 1 161 ? -18.059 -11.654 27.632 1.00 96.56 161 THR A C 1
ATOM 1243 O O . THR A 1 161 ? -17.827 -11.223 26.499 1.00 96.56 161 THR A O 1
ATOM 1246 N N . MET A 1 162 ? -18.173 -12.969 27.851 1.00 96.12 162 MET A N 1
ATOM 1247 C CA . MET A 1 162 ? -18.206 -13.928 26.738 1.00 96.12 162 MET A CA 1
ATOM 1248 C C . MET A 1 162 ? -19.493 -13.811 25.910 1.00 96.12 162 MET A C 1
ATOM 1250 O O . MET A 1 162 ? -19.503 -14.241 24.756 1.00 96.12 162 MET A O 1
ATOM 1254 N N . GLY A 1 163 ? -20.559 -13.248 26.490 1.00 95.00 163 GLY A N 1
ATOM 1255 C CA . GLY A 1 163 ? -21.831 -12.987 25.814 1.00 95.00 163 GLY A CA 1
ATOM 1256 C C . GLY A 1 163 ? -21.819 -11.782 24.870 1.00 95.00 163 GLY A C 1
ATOM 1257 O O . GLY A 1 163 ? -22.786 -11.580 24.139 1.00 95.00 163 GLY A O 1
ATOM 1258 N N . SER A 1 164 ? -20.749 -10.983 24.868 1.00 94.38 164 SER A N 1
ATOM 1259 C CA . SER A 1 164 ? -20.608 -9.819 23.990 1.00 94.38 164 SER A CA 1
ATOM 1260 C C . SER A 1 164 ? -20.105 -10.186 22.595 1.00 94.38 164 SER A C 1
ATOM 1262 O O . SER A 1 164 ? -19.432 -11.202 22.391 1.00 94.38 164 SER A O 1
ATOM 1264 N N . SER A 1 165 ? -20.430 -9.329 21.631 1.00 94.44 165 SER A N 1
ATOM 1265 C CA . SER A 1 165 ? -19.977 -9.401 20.244 1.00 94.44 165 SER A CA 1
ATOM 1266 C C . SER A 1 165 ? -18.776 -8.482 19.996 1.00 94.44 165 SER A C 1
ATOM 1268 O O . SER A 1 165 ? -18.470 -7.581 20.784 1.00 94.44 165 SER A O 1
ATOM 1270 N N . TRP A 1 166 ? -18.065 -8.709 18.889 1.00 95.94 166 TRP A N 1
ATOM 1271 C CA . TRP A 1 166 ? -16.885 -7.912 18.539 1.00 95.94 166 TRP A CA 1
ATOM 1272 C C . TRP A 1 166 ? -17.238 -6.450 18.238 1.00 95.94 166 TRP A C 1
ATOM 1274 O O . TRP A 1 166 ? -16.424 -5.560 18.464 1.00 95.94 166 TRP A O 1
ATOM 1284 N N . ASP A 1 167 ? -18.453 -6.185 17.758 1.00 94.94 167 ASP A N 1
ATOM 1285 C CA . ASP A 1 167 ? -18.932 -4.844 17.429 1.00 94.94 167 ASP A CA 1
ATOM 1286 C C . ASP A 1 167 ? -19.118 -3.957 18.669 1.00 94.94 167 ASP A C 1
ATOM 1288 O O . ASP A 1 167 ? -18.813 -2.762 18.593 1.00 94.94 167 ASP A O 1
ATOM 1292 N N . VAL A 1 168 ? -19.512 -4.542 19.810 1.00 93.31 168 VAL A N 1
ATOM 1293 C CA . VAL A 1 168 ? -19.492 -3.875 21.126 1.00 93.31 168 VAL A CA 1
ATOM 1294 C C . VAL A 1 168 ? -18.053 -3.551 21.518 1.00 93.31 168 VAL A C 1
ATOM 1296 O O . VAL A 1 168 ? -17.734 -2.410 21.826 1.00 93.31 168 VAL A O 1
ATOM 1299 N N . MET A 1 169 ? -17.142 -4.524 21.428 1.00 94.19 169 MET A N 1
ATOM 1300 C CA . MET A 1 169 ? -15.724 -4.306 21.750 1.00 94.19 169 MET A CA 1
ATOM 1301 C C . MET A 1 169 ? -15.089 -3.209 20.878 1.00 94.19 169 MET A C 1
ATOM 1303 O O . MET A 1 169 ? -14.285 -2.404 21.355 1.00 94.19 169 MET A O 1
ATOM 1307 N N . ALA A 1 170 ? -15.461 -3.150 19.597 1.00 95.50 170 ALA A N 1
ATOM 1308 C CA . ALA A 1 170 ? -15.052 -2.081 18.698 1.00 95.50 170 ALA A CA 1
ATOM 1309 C C . ALA A 1 170 ? -15.623 -0.728 19.155 1.00 95.50 170 ALA A C 1
ATOM 1311 O O . ALA A 1 170 ? -14.875 0.243 19.233 1.00 95.50 170 ALA A O 1
ATOM 1312 N N . HIS A 1 171 ? -16.910 -0.641 19.509 1.00 94.88 171 HIS A N 1
ATOM 1313 C CA . HIS A 1 171 ? -17.502 0.587 20.058 1.00 94.88 171 HIS A CA 1
ATOM 1314 C C . HIS A 1 171 ? -16.687 1.125 21.249 1.00 94.88 171 HIS A C 1
ATOM 1316 O O . HIS A 1 171 ? -16.235 2.272 21.218 1.00 94.88 171 HIS A O 1
ATOM 1322 N N . GLU A 1 172 ? -16.360 0.263 22.212 1.00 93.56 172 GLU A N 1
ATOM 1323 C CA . GLU A 1 172 ? -15.579 0.637 23.396 1.00 93.56 172 GLU A CA 1
ATOM 1324 C C . GLU A 1 172 ? -14.140 1.069 23.071 1.00 93.56 172 GLU A C 1
ATOM 1326 O O . GLU A 1 172 ? -13.604 2.023 23.653 1.00 93.56 172 GLU A O 1
ATOM 1331 N N . PHE A 1 173 ? -13.500 0.431 22.084 1.00 94.38 173 PHE A N 1
ATOM 1332 C CA . PHE A 1 173 ? -12.217 0.921 21.578 1.00 94.38 173 PHE A CA 1
ATOM 1333 C C . PHE A 1 173 ? -12.330 2.321 20.963 1.00 94.38 173 PHE A C 1
ATOM 1335 O O . PHE A 1 173 ? -11.352 3.068 20.996 1.00 94.38 173 PHE A O 1
ATOM 1342 N N . GLY A 1 174 ? -13.499 2.715 20.455 1.00 95.19 174 GLY A N 1
ATOM 1343 C CA . GLY A 1 174 ? -13.752 4.078 19.993 1.00 95.19 174 GLY A CA 1
ATOM 1344 C C . GLY A 1 174 ? -13.550 5.112 21.103 1.00 95.19 174 GLY A C 1
ATOM 1345 O O . GLY A 1 174 ? -12.880 6.127 20.890 1.00 95.19 174 GLY A O 1
ATOM 1346 N N . HIS A 1 175 ? -14.031 4.830 22.316 1.00 94.12 175 HIS A N 1
ATOM 1347 C CA . HIS A 1 175 ? -13.773 5.679 23.481 1.00 94.12 175 HIS A CA 1
ATOM 1348 C C . HIS A 1 175 ? -12.298 5.669 23.877 1.00 94.12 175 HIS A C 1
ATOM 1350 O O . HIS A 1 175 ? -11.706 6.728 24.080 1.00 94.12 175 HIS A O 1
ATOM 1356 N N . GLY A 1 176 ? -11.698 4.479 23.991 1.00 91.12 176 GLY A N 1
ATOM 1357 C CA . GLY A 1 176 ? -10.341 4.332 24.516 1.00 91.12 176 GLY A CA 1
ATOM 1358 C C . GLY A 1 176 ? -9.247 4.848 23.582 1.00 91.12 176 GLY A C 1
ATOM 1359 O O . GLY A 1 176 ? -8.280 5.455 24.036 1.00 91.12 176 GLY A O 1
ATOM 1360 N N . ILE A 1 177 ? -9.397 4.627 22.279 1.00 92.12 177 ILE A N 1
ATOM 1361 C CA . ILE A 1 177 ? -8.409 5.013 21.272 1.00 92.12 177 ILE A CA 1
ATOM 1362 C C . ILE A 1 177 ? -8.751 6.394 20.730 1.00 92.12 177 ILE A C 1
ATOM 1364 O O . ILE A 1 177 ? -7.912 7.290 20.775 1.00 92.12 177 ILE A O 1
ATOM 1368 N N . GLY A 1 178 ? -9.979 6.605 20.261 1.00 93.69 178 GLY A N 1
ATOM 1369 C CA . GLY A 1 178 ? -10.371 7.805 19.518 1.00 93.69 178 GLY A CA 1
ATOM 1370 C C . GLY A 1 178 ? -10.743 9.006 20.382 1.00 93.69 178 GLY A C 1
ATOM 1371 O O . GLY A 1 178 ? -10.862 10.111 19.854 1.00 93.69 178 GLY A O 1
ATOM 1372 N N . ASP A 1 179 ? -10.880 8.821 21.699 1.00 94.44 179 ASP A N 1
ATOM 1373 C CA . ASP A 1 179 ? -11.563 9.768 22.589 1.00 94.44 179 ASP A CA 1
ATOM 1374 C C . ASP A 1 179 ? -12.973 10.112 22.098 1.00 94.44 179 ASP A C 1
ATOM 1376 O O . ASP A 1 179 ? -13.416 11.250 22.239 1.00 94.44 179 ASP A O 1
ATOM 1380 N N . LEU A 1 180 ? -13.675 9.155 21.494 1.00 96.06 180 LEU A N 1
ATOM 1381 C CA . LEU A 1 180 ? -15.002 9.387 20.937 1.00 96.06 180 LEU A CA 1
ATOM 1382 C C . LEU A 1 180 ? -16.051 9.456 22.055 1.00 96.06 180 LEU A C 1
ATOM 1384 O O . LEU A 1 180 ? -15.924 8.796 23.083 1.00 96.06 180 LEU A O 1
ATOM 1388 N N . ALA A 1 181 ? -17.067 10.290 21.874 1.00 96.56 181 ALA A N 1
ATOM 1389 C CA . ALA A 1 181 ? -18.294 10.273 22.661 1.00 96.56 181 ALA A CA 1
ATOM 1390 C C . ALA A 1 181 ? -19.278 9.259 22.081 1.00 96.56 181 ALA A C 1
ATOM 1392 O O . ALA A 1 181 ? -19.263 9.011 20.873 1.00 96.56 181 ALA A O 1
ATOM 1393 N N . ASP A 1 182 ? -20.192 8.780 22.918 1.00 95.56 182 ASP A N 1
ATOM 1394 C CA . ASP A 1 182 ? -21.429 8.167 22.448 1.00 95.56 182 ASP A CA 1
ATOM 1395 C C . ASP A 1 182 ? -22.220 9.132 21.571 1.00 95.56 182 ASP A C 1
ATOM 1397 O O . ASP A 1 182 ? -22.309 10.326 21.849 1.00 95.56 182 ASP A O 1
ATOM 1401 N N . GLU A 1 183 ? -22.827 8.618 20.513 1.00 96.88 183 GLU A N 1
ATOM 1402 C CA . GLU A 1 183 ? -23.682 9.368 19.590 1.00 96.88 183 GLU A CA 1
ATOM 1403 C C . GLU A 1 183 ? -25.162 8.981 19.723 1.00 96.88 183 GLU A C 1
ATOM 1405 O O . GLU A 1 183 ? -26.015 9.573 19.056 1.00 96.88 183 GLU A O 1
ATOM 1410 N N . TYR A 1 184 ? -25.491 8.002 20.576 1.00 93.50 184 TYR A N 1
ATOM 1411 C CA . TYR A 1 184 ? -26.877 7.707 20.934 1.00 93.50 184 TYR A CA 1
ATOM 1412 C C . TYR A 1 184 ? -27.439 8.746 21.905 1.00 93.50 184 TYR A C 1
ATOM 1414 O O . TYR A 1 184 ? -26.722 9.553 22.500 1.00 93.50 184 TYR A O 1
ATOM 1422 N N . CYS A 1 185 ? -28.762 8.735 22.027 1.00 92.44 185 CYS A N 1
ATOM 1423 C CA . CYS A 1 185 ? -29.523 9.746 22.739 1.00 92.44 185 CYS A CA 1
ATOM 1424 C C . CYS A 1 185 ? -30.358 9.095 23.839 1.00 92.44 185 CYS A C 1
ATOM 1426 O O . CYS A 1 185 ? -30.980 8.057 23.617 1.00 92.44 185 CYS A O 1
ATOM 1428 N N . THR A 1 186 ? -30.442 9.762 24.984 1.00 86.62 186 THR A N 1
ATOM 1429 C CA . THR A 1 186 ? -31.477 9.537 25.998 1.00 86.62 186 THR A CA 1
ATOM 1430 C C . THR A 1 186 ? -32.272 10.832 26.172 1.00 86.62 186 THR A C 1
ATOM 1432 O O . THR A 1 186 ? -31.798 11.892 25.764 1.00 86.62 186 THR A O 1
ATOM 1435 N N . THR A 1 187 ? -33.487 10.770 26.724 1.00 87.94 187 THR A N 1
ATOM 1436 C CA . THR A 1 187 ? -34.387 11.933 26.865 1.00 87.94 187 THR A CA 1
ATOM 1437 C C . THR A 1 187 ? -33.852 12.940 27.894 1.00 87.94 187 THR A C 1
ATOM 1439 O O . THR A 1 187 ? -34.289 12.960 29.046 1.00 87.94 187 THR A O 1
ATOM 1442 N N . ARG A 1 188 ? -32.862 13.745 27.496 1.00 90.94 188 ARG A N 1
ATOM 1443 C CA . ARG A 1 188 ? -32.103 14.692 28.324 1.00 90.94 188 ARG A CA 1
ATOM 1444 C C . ARG A 1 188 ? -31.543 15.812 27.441 1.00 90.94 188 ARG A C 1
ATOM 1446 O O . ARG A 1 188 ? -30.985 15.552 26.378 1.00 90.94 188 ARG A O 1
ATOM 1453 N N . THR A 1 189 ? -31.568 17.048 27.938 1.00 94.19 189 THR A N 1
ATOM 1454 C CA . THR A 1 189 ? -30.991 18.214 27.243 1.00 94.19 189 THR A CA 1
ATOM 1455 C C . THR A 1 189 ? -29.594 18.536 27.767 1.00 94.19 189 THR A C 1
ATOM 1457 O O . THR A 1 189 ? -29.413 18.708 28.972 1.00 94.19 189 THR A O 1
ATOM 1460 N N . TYR A 1 190 ? -28.617 18.675 26.871 1.00 96.50 190 TYR A N 1
ATOM 1461 C CA . TYR A 1 190 ? -27.277 19.143 27.214 1.00 96.50 190 TYR A CA 1
ATOM 1462 C C . TYR A 1 190 ? -27.257 20.668 27.392 1.00 96.50 190 TYR A C 1
ATOM 1464 O O . TYR A 1 190 ? -27.727 21.403 26.525 1.00 96.50 190 TYR A O 1
ATOM 1472 N N . SER A 1 191 ? -26.691 21.153 28.500 1.00 95.38 191 SER A N 1
ATOM 1473 C CA . SER A 1 191 ? -26.550 22.590 28.800 1.00 95.38 191 SER A CA 1
ATOM 1474 C C . SER A 1 191 ? -25.113 23.003 29.148 1.00 95.38 191 SER A C 1
ATOM 1476 O O . SER A 1 191 ? -24.899 24.068 29.728 1.00 95.38 191 SER A O 1
ATOM 1478 N N . GLY A 1 192 ? -24.135 22.135 28.872 1.00 95.75 192 GLY A N 1
ATOM 1479 C CA . GLY A 1 192 ? -22.717 22.389 29.133 1.00 95.75 192 GLY A CA 1
ATOM 1480 C C . GLY A 1 192 ? -22.029 23.208 28.034 1.00 95.75 192 GLY A C 1
ATOM 1481 O O . GLY A 1 192 ? -22.645 23.607 27.047 1.00 95.75 192 GLY A O 1
ATOM 1482 N N . GLY A 1 193 ? -20.730 23.462 28.218 1.00 97.12 193 GLY A N 1
ATOM 1483 C CA . GLY A 1 193 ? -19.875 24.089 27.202 1.00 97.12 193 GLY A CA 1
ATOM 1484 C C . GLY A 1 193 ? -19.461 23.127 26.082 1.00 97.12 193 GLY A C 1
ATOM 1485 O O . GLY A 1 193 ? -19.906 21.988 26.033 1.00 97.12 193 GLY A O 1
ATOM 1486 N N . GLU A 1 194 ? -18.576 23.571 25.185 1.00 97.94 194 GLU A N 1
ATOM 1487 C CA . GLU A 1 194 ? -18.072 22.729 24.090 1.00 97.94 194 GLU A CA 1
ATOM 1488 C C . GLU A 1 194 ? -17.402 21.447 24.623 1.00 97.94 194 GLU A C 1
ATOM 1490 O O . GLU A 1 194 ? -16.406 21.543 25.349 1.00 97.94 194 GLU A O 1
ATOM 1495 N N . PRO A 1 195 ? -17.905 20.244 24.270 1.00 97.19 195 PRO A N 1
ATOM 1496 C CA . PRO A 1 195 ? -17.290 18.993 24.701 1.00 97.19 195 PRO A CA 1
ATOM 1497 C C . PRO A 1 195 ? -15.862 18.860 24.161 1.00 97.19 195 PRO A C 1
ATOM 1499 O O . PRO A 1 195 ? -15.576 19.290 23.048 1.00 97.19 195 PRO A O 1
ATOM 1502 N N . SER A 1 196 ? -14.958 18.194 24.880 1.00 95.38 196 SER A N 1
ATOM 1503 C CA . SER A 1 196 ? -13.610 17.892 24.357 1.00 95.38 196 SER A CA 1
ATOM 1504 C C . SER A 1 196 ? -13.613 16.798 23.281 1.00 95.38 196 SER A C 1
ATOM 1506 O O . SER A 1 196 ? -12.702 16.725 22.459 1.00 95.38 196 SER A O 1
ATOM 1508 N N . ARG A 1 197 ? -14.648 15.952 23.280 1.00 96.38 197 ARG A N 1
ATOM 1509 C CA . ARG A 1 197 ? -14.818 14.807 22.381 1.00 96.38 197 ARG A CA 1
ATOM 1510 C C . ARG A 1 197 ? -14.947 15.284 20.917 1.00 96.38 197 ARG A C 1
ATOM 1512 O O . ARG A 1 197 ? -15.675 16.247 20.659 1.00 96.38 197 ARG A O 1
ATOM 1519 N N . PRO A 1 198 ? -14.259 14.654 19.948 1.00 96.81 198 PRO A N 1
ATOM 1520 C CA . PRO A 1 198 ? -14.129 15.184 18.589 1.00 96.81 198 PRO A CA 1
ATOM 1521 C C . PRO A 1 198 ? -15.375 14.964 17.719 1.00 96.81 198 PRO A C 1
ATOM 1523 O O . PRO A 1 198 ? -15.595 15.716 16.774 1.00 96.81 198 PRO A O 1
ATOM 1526 N N . ASN A 1 199 ? -16.206 13.971 18.043 1.00 97.94 199 ASN A N 1
ATOM 1527 C CA . ASN A 1 199 ? -17.409 13.597 17.293 1.00 97.94 199 ASN A CA 1
ATOM 1528 C C . ASN A 1 199 ? -18.712 14.172 17.878 1.00 97.94 199 ASN A C 1
ATOM 1530 O O . ASN A 1 199 ? -19.793 13.742 17.493 1.00 97.94 199 ASN A O 1
ATOM 1534 N N . VAL A 1 200 ? -18.636 15.143 18.791 1.00 98.25 200 VAL A N 1
ATOM 1535 C CA . VAL A 1 200 ? -19.802 15.905 19.262 1.00 98.25 200 VAL A CA 1
ATOM 1536 C C . VAL A 1 200 ? -19.448 17.378 19.454 1.00 98.25 200 VAL A C 1
ATOM 1538 O O . VAL A 1 200 ? -18.292 17.707 19.715 1.00 98.25 200 VAL A O 1
ATOM 1541 N N . THR A 1 201 ? -20.415 18.283 19.313 1.00 98.31 201 THR A N 1
ATOM 1542 C CA . THR A 1 201 ? -20.189 19.734 19.442 1.00 98.31 201 THR A CA 1
ATOM 1543 C C . THR A 1 201 ? -21.444 20.467 19.911 1.00 98.31 201 THR A C 1
ATOM 1545 O O . THR A 1 201 ? -22.548 19.997 19.652 1.00 98.31 201 THR A O 1
ATOM 1548 N N . VAL A 1 202 ? -21.300 21.616 20.576 1.00 98.19 202 VAL A N 1
ATOM 1549 C CA . VAL A 1 202 ? -22.396 22.597 20.737 1.00 98.19 202 VAL A CA 1
ATOM 1550 C C . VAL A 1 202 ? -22.209 23.805 19.818 1.00 98.19 202 VAL A C 1
ATOM 1552 O O . VAL A 1 202 ? -23.115 24.625 19.682 1.00 98.19 202 VAL A O 1
ATOM 1555 N N . ASN A 1 203 ? -21.050 23.919 19.165 1.00 97.69 203 ASN A N 1
ATOM 1556 C CA . ASN A 1 203 ? -20.789 24.937 18.164 1.00 97.69 203 ASN A CA 1
ATOM 1557 C C . ASN A 1 203 ? -21.653 24.711 16.915 1.00 97.69 203 ASN A C 1
ATOM 1559 O O . ASN A 1 203 ? -21.674 23.631 16.331 1.00 97.69 203 ASN A O 1
ATOM 1563 N N . THR A 1 204 ? -22.336 25.761 16.474 1.00 96.62 204 THR A N 1
ATOM 1564 C CA . THR A 1 204 ? -23.232 25.736 15.310 1.00 96.62 204 THR A CA 1
ATOM 1565 C C . THR A 1 204 ? -22.702 26.573 14.148 1.00 96.62 204 THR A C 1
ATOM 1567 O O . THR A 1 204 ? -23.303 26.615 13.075 1.00 96.62 204 THR A O 1
ATOM 1570 N N . ASN A 1 205 ? -21.550 27.227 14.321 1.00 96.88 205 ASN A N 1
ATOM 1571 C CA . ASN A 1 205 ? -20.934 28.028 13.279 1.00 96.88 205 ASN A CA 1
ATOM 1572 C C . ASN A 1 205 ? -20.191 27.134 12.278 1.00 96.88 205 ASN A C 1
ATOM 1574 O O . ASN A 1 205 ? -19.143 26.569 12.593 1.00 96.88 205 ASN A O 1
ATOM 1578 N N . ARG A 1 206 ? -20.693 27.075 11.038 1.00 95.56 206 ARG A N 1
ATOM 1579 C CA . ARG A 1 206 ? -20.099 26.308 9.930 1.00 95.56 206 ARG A CA 1
ATOM 1580 C C . ARG A 1 206 ? -18.582 26.437 9.833 1.00 95.56 206 ARG A C 1
ATOM 1582 O O . ARG A 1 206 ? -17.929 25.437 9.565 1.00 95.56 206 ARG A O 1
ATOM 1589 N N . SER A 1 207 ? -18.022 27.634 9.999 1.00 95.38 207 SER A N 1
ATOM 1590 C CA . SER A 1 207 ? -16.588 27.837 9.783 1.00 95.38 207 SER A CA 1
ATOM 1591 C C . SER A 1 207 ? -15.717 27.266 10.900 1.00 95.38 207 SER A C 1
ATOM 1593 O O . SER A 1 207 ? -14.532 27.045 10.666 1.00 95.38 207 SER A O 1
ATOM 1595 N N . THR A 1 208 ? -16.275 26.990 12.080 1.00 96.12 208 THR A N 1
ATOM 1596 C CA . THR A 1 208 ? -15.512 26.576 13.267 1.00 96.12 208 THR A CA 1
ATOM 1597 C C . THR A 1 208 ? -16.003 25.279 13.912 1.00 96.12 208 THR A C 1
ATOM 1599 O O . THR A 1 208 ? -15.402 24.831 14.888 1.00 96.12 208 THR A O 1
ATOM 1602 N N . ILE A 1 209 ? -17.065 24.649 13.396 1.00 96.38 209 ILE A N 1
ATOM 1603 C CA . ILE A 1 209 ? -17.436 23.279 13.784 1.00 96.38 209 ILE A CA 1
ATOM 1604 C C . ILE A 1 209 ? -16.235 22.353 13.551 1.00 96.38 209 ILE A C 1
ATOM 1606 O O . ILE A 1 209 ? -15.564 22.444 12.523 1.00 96.38 209 ILE A O 1
ATOM 1610 N N . LYS A 1 210 ? -15.997 21.430 14.488 1.00 96.19 210 LYS A N 1
ATOM 1611 C CA . LYS A 1 210 ? -14.840 20.514 14.499 1.00 96.19 210 LYS A CA 1
ATOM 1612 C C . LYS A 1 210 ? -14.618 19.764 13.182 1.00 96.19 210 LYS A C 1
ATOM 1614 O O . LYS A 1 210 ? -13.481 19.526 12.796 1.00 96.19 210 LYS A O 1
ATOM 1619 N N . TRP A 1 211 ? -15.700 19.409 12.495 1.00 96.00 211 TRP A N 1
ATOM 1620 C CA . TRP A 1 211 ? -15.693 18.658 11.240 1.00 96.00 211 TRP A CA 1
ATOM 1621 C C . TRP A 1 211 ? -16.137 19.485 10.025 1.00 96.00 211 TRP A C 1
ATOM 1623 O O . TRP A 1 211 ? -16.615 18.929 9.037 1.00 96.00 211 TRP A O 1
ATOM 1633 N N . ASN A 1 212 ? -15.985 20.813 10.072 1.00 94.62 212 ASN A N 1
ATOM 1634 C CA . ASN A 1 212 ? -16.388 21.725 8.995 1.00 94.62 212 ASN A CA 1
ATOM 1635 C C . ASN A 1 212 ? -15.925 21.281 7.591 1.00 94.62 212 ASN A C 1
ATOM 1637 O O . ASN A 1 212 ? -16.714 21.344 6.652 1.00 94.62 212 ASN A O 1
ATOM 1641 N N . LYS A 1 213 ? -14.693 20.767 7.459 1.00 92.38 213 LYS A N 1
ATOM 1642 C CA . LYS A 1 213 ? -14.094 20.295 6.200 1.00 92.38 213 LYS A CA 1
ATOM 1643 C C . LYS A 1 213 ? -14.860 19.137 5.556 1.00 92.38 213 LYS A C 1
ATOM 1645 O O . LYS A 1 213 ? -14.752 18.943 4.351 1.00 92.38 213 LYS A O 1
ATOM 1650 N N . PHE A 1 214 ? -15.610 18.368 6.345 1.00 94.81 214 PHE A N 1
ATOM 1651 C CA . PHE A 1 214 ? -16.373 17.209 5.883 1.00 94.81 214 PHE A CA 1
ATOM 1652 C C . PHE A 1 214 ? -17.810 17.556 5.485 1.00 94.81 214 PHE A C 1
ATOM 1654 O O . PHE A 1 214 ? -18.468 16.760 4.819 1.00 94.81 214 PHE A O 1
ATOM 1661 N N . ILE A 1 215 ? -18.313 18.734 5.861 1.00 94.88 215 ILE A N 1
ATOM 1662 C CA . ILE A 1 215 ? -19.669 19.154 5.508 1.00 94.88 215 ILE A CA 1
ATOM 1663 C C . ILE A 1 215 ? -19.642 19.702 4.080 1.00 94.88 215 ILE A C 1
ATOM 1665 O O . ILE A 1 215 ? -18.997 20.717 3.823 1.00 94.88 215 ILE A O 1
ATOM 1669 N N . ASN A 1 216 ? -20.382 19.080 3.155 1.00 93.31 216 ASN A N 1
ATOM 1670 C CA . ASN A 1 216 ? -20.567 19.650 1.817 1.00 93.31 216 ASN A CA 1
ATOM 1671 C C . ASN A 1 216 ? -21.102 21.094 1.932 1.00 93.31 216 ASN A C 1
ATOM 1673 O O . ASN A 1 216 ? -21.991 21.383 2.740 1.00 93.31 216 ASN A O 1
ATOM 1677 N N . ASN A 1 217 ? -20.574 21.997 1.102 1.00 91.75 217 ASN A N 1
ATOM 1678 C CA . ASN A 1 217 ? -20.981 23.401 1.018 1.00 91.75 217 ASN A CA 1
ATOM 1679 C C . ASN A 1 217 ? -22.504 23.606 0.907 1.00 91.75 217 ASN A C 1
ATOM 1681 O O . ASN A 1 217 ? -23.009 24.610 1.403 1.00 91.75 217 ASN A O 1
ATOM 1685 N N . THR A 1 218 ? -23.239 22.674 0.292 1.00 92.50 218 THR A N 1
ATOM 1686 C CA . THR A 1 218 ? -24.700 22.748 0.129 1.00 92.50 218 THR A CA 1
ATOM 1687 C C . THR A 1 218 ? -25.490 22.099 1.267 1.00 92.50 218 THR A C 1
ATOM 1689 O O . THR A 1 218 ? -26.692 22.332 1.365 1.00 92.50 218 THR A O 1
ATOM 1692 N N . THR A 1 219 ? -24.869 21.275 2.119 1.00 95.31 219 THR A N 1
ATOM 1693 C CA . THR A 1 219 ? -25.553 20.626 3.252 1.00 95.31 219 THR A CA 1
ATOM 1694 C C . THR A 1 219 ? -25.917 21.681 4.290 1.00 95.31 219 THR A C 1
ATOM 1696 O O . THR A 1 219 ? -25.000 22.343 4.757 1.00 95.31 219 THR A O 1
ATOM 1699 N N . PRO A 1 220 ? -27.179 21.851 4.720 1.00 95.88 220 PRO A N 1
ATOM 1700 C CA . PRO A 1 220 ? -27.555 22.843 5.733 1.00 95.88 220 PRO A CA 1
ATOM 1701 C C . PRO A 1 220 ? -26.836 22.638 7.073 1.00 95.88 220 PRO A C 1
ATOM 1703 O O . PRO A 1 220 ? -26.574 21.508 7.469 1.00 95.88 220 PRO A O 1
ATOM 1706 N N . VAL A 1 221 ? -26.523 23.722 7.785 1.00 95.75 221 VAL A N 1
ATOM 1707 C CA . VAL A 1 221 ? -26.009 23.700 9.167 1.00 95.75 221 VAL A CA 1
ATOM 1708 C C . VAL A 1 221 ? -26.890 24.664 9.958 1.00 95.75 221 VAL A C 1
ATOM 1710 O O . VAL A 1 221 ? -26.792 25.870 9.758 1.00 95.75 221 VAL A O 1
ATOM 1713 N N . HIS A 1 222 ? -27.813 24.198 10.799 1.00 96.00 222 HIS A N 1
ATOM 1714 C CA . HIS A 1 222 ? -28.100 22.807 11.187 1.00 96.00 222 HIS A CA 1
ATOM 1715 C C . HIS A 1 222 ? -28.630 21.913 10.052 1.00 96.00 222 HIS A C 1
ATOM 1717 O O . HIS A 1 222 ? -29.330 22.388 9.163 1.00 96.00 222 HIS A O 1
ATOM 1723 N N . THR A 1 223 ? -28.327 20.611 10.110 1.00 97.75 223 THR A N 1
ATOM 1724 C CA . THR A 1 223 ? -28.824 19.592 9.158 1.00 97.75 223 THR A CA 1
ATOM 1725 C C . THR A 1 223 ? -30.030 18.828 9.716 1.00 97.75 223 THR A C 1
ATOM 1727 O O . THR A 1 223 ? -30.944 18.453 8.977 1.00 97.75 223 THR A O 1
ATOM 1730 N N . GLY A 1 224 ? -30.052 18.626 11.036 1.00 97.44 224 GLY A N 1
ATOM 1731 C CA . GLY A 1 224 ? -31.163 18.037 11.778 1.00 97.44 224 GLY A CA 1
ATOM 1732 C C . GLY A 1 224 ? -31.368 18.760 13.104 1.00 97.44 224 GLY A C 1
ATOM 1733 O O . GLY A 1 224 ? -30.412 18.891 13.864 1.00 97.44 224 GLY A O 1
ATOM 1734 N N . ILE A 1 225 ? -32.591 19.222 13.377 1.00 96.69 225 ILE A N 1
ATOM 1735 C CA . ILE A 1 225 ? -32.972 19.907 14.628 1.00 96.69 225 ILE A CA 1
ATOM 1736 C C . ILE A 1 225 ? -34.117 19.143 15.299 1.00 96.69 225 ILE A C 1
ATOM 1738 O O . ILE A 1 225 ? -35.035 18.677 14.621 1.00 96.69 225 ILE A O 1
ATOM 1742 N N . GLY A 1 226 ? -34.097 19.045 16.623 1.00 94.56 226 GLY A N 1
ATOM 1743 C CA . GLY A 1 226 ? -35.090 18.348 17.433 1.00 94.56 226 GLY A CA 1
ATOM 1744 C C . GLY A 1 226 ? -34.496 17.185 18.226 1.00 94.56 226 GLY A C 1
ATOM 1745 O O . GLY A 1 226 ? -33.304 16.912 18.163 1.00 94.56 226 GLY A O 1
ATOM 1746 N N . SER A 1 227 ? -35.359 16.489 18.972 1.00 95.38 227 SER A N 1
ATOM 1747 C CA . SER A 1 227 ? -34.967 15.335 19.794 1.00 95.38 227 SER A CA 1
ATOM 1748 C C . SER A 1 227 ? -34.342 14.239 18.923 1.00 95.38 227 SER A C 1
ATOM 1750 O O . SER A 1 227 ? -35.028 13.652 18.084 1.00 95.38 227 SER A O 1
ATOM 1752 N N . CYS A 1 228 ? -33.036 14.011 19.096 1.00 94.69 228 CYS A N 1
ATOM 1753 C CA . CYS A 1 228 ? -32.230 13.012 18.389 1.00 94.69 228 CYS A CA 1
ATOM 1754 C C . CYS A 1 228 ? -32.462 12.989 16.865 1.00 94.69 228 CYS A C 1
ATOM 1756 O O . CYS A 1 228 ? -32.662 11.935 16.251 1.00 94.69 228 CYS A O 1
ATOM 1758 N N . ALA A 1 229 ? -32.486 14.170 16.249 1.00 95.75 229 ALA A N 1
ATOM 1759 C CA . ALA A 1 229 ? -32.958 14.353 14.886 1.00 95.75 229 ALA A CA 1
ATOM 1760 C C . ALA A 1 229 ? -32.081 13.658 13.826 1.00 95.75 229 ALA A C 1
ATOM 1762 O O . ALA A 1 229 ? -30.853 13.581 13.930 1.00 95.75 229 ALA A O 1
ATOM 1763 N N . GLY A 1 230 ? -32.738 13.177 12.766 1.00 96.12 230 GLY A N 1
ATOM 1764 C CA . GLY A 1 230 ? -32.111 12.849 11.483 1.00 96.12 230 GLY A CA 1
ATOM 1765 C C . GLY A 1 230 ? -32.106 14.054 10.535 1.00 96.12 230 GLY A C 1
ATOM 1766 O O . GLY A 1 230 ? -32.240 15.197 10.968 1.00 96.12 230 GLY A O 1
ATOM 1767 N N . TYR A 1 231 ? -31.994 13.817 9.226 1.00 97.75 231 TYR A N 1
ATOM 1768 C CA . TYR A 1 231 ? -32.092 14.889 8.228 1.00 97.75 231 TYR A CA 1
ATOM 1769 C C . TYR A 1 231 ? -33.521 15.438 8.176 1.00 97.75 231 TYR A C 1
ATOM 1771 O O . TYR A 1 231 ? -34.431 14.744 7.725 1.00 97.75 231 TYR A O 1
ATOM 1779 N N . ASN A 1 232 ? -33.720 16.684 8.605 1.00 96.94 232 ASN A N 1
ATOM 1780 C CA . ASN A 1 232 ? -35.032 17.336 8.544 1.00 96.94 232 ASN A CA 1
ATOM 1781 C C . ASN A 1 232 ? -34.984 18.820 8.150 1.00 96.94 232 ASN A C 1
ATOM 1783 O O . ASN A 1 232 ? -36.026 19.471 8.104 1.00 96.94 232 ASN A O 1
ATOM 1787 N N . GLN A 1 233 ? -33.801 19.351 7.836 1.00 95.94 233 GLN A N 1
ATOM 1788 C CA . GLN A 1 233 ? -33.645 20.712 7.330 1.00 95.94 233 GLN A CA 1
ATOM 1789 C C . GLN A 1 233 ? -33.579 20.688 5.797 1.00 95.94 233 GLN A C 1
ATOM 1791 O O . GLN A 1 233 ? -32.521 20.517 5.197 1.00 95.94 233 GLN A O 1
ATOM 1796 N N . GLY A 1 234 ? -34.738 20.837 5.153 1.00 91.56 234 GLY A N 1
ATOM 1797 C CA . GLY A 1 234 ? -34.877 20.799 3.694 1.00 91.56 234 GLY A CA 1
ATOM 1798 C C . GLY A 1 234 ? -34.972 19.382 3.117 1.00 91.56 234 GLY A C 1
ATOM 1799 O O . GLY A 1 234 ? -35.299 18.426 3.817 1.00 91.56 234 GLY A O 1
ATOM 1800 N N . THR A 1 235 ? -34.699 19.244 1.816 1.00 92.50 235 THR A N 1
ATOM 1801 C CA . THR A 1 235 ? -34.749 17.943 1.125 1.00 92.50 235 THR A CA 1
ATOM 1802 C C . THR A 1 235 ? -33.425 17.208 1.295 1.00 92.50 235 THR A C 1
ATOM 1804 O O . THR A 1 235 ? -32.375 17.763 0.975 1.00 92.50 235 THR A O 1
ATOM 1807 N N . LYS A 1 236 ? -33.472 15.962 1.779 1.00 94.81 236 LYS A N 1
ATOM 1808 C CA . LYS A 1 236 ? -32.294 15.093 1.891 1.00 94.81 236 LYS A CA 1
ATOM 1809 C C . LYS A 1 236 ? -31.722 14.818 0.487 1.00 94.81 236 LYS A C 1
ATOM 1811 O O . LYS A 1 236 ? -32.480 14.347 -0.364 1.00 94.81 236 LYS A O 1
ATOM 1816 N N . PRO A 1 237 ? -30.433 15.107 0.218 1.00 94.06 237 PRO A N 1
ATOM 1817 C CA . PRO A 1 237 ? -29.844 14.906 -1.103 1.00 94.06 237 PRO A CA 1
ATOM 1818 C C . PRO A 1 237 ? -29.974 13.456 -1.604 1.00 94.06 237 PRO A C 1
ATOM 1820 O O . PRO A 1 237 ? -29.831 12.522 -0.807 1.00 94.06 237 PRO A O 1
ATOM 1823 N N . PRO A 1 238 ? -30.197 13.236 -2.914 1.00 93.69 238 PRO A N 1
ATOM 1824 C CA . PRO A 1 238 ? -30.141 11.900 -3.498 1.00 93.69 238 PRO A CA 1
ATOM 1825 C C . PRO A 1 238 ? -28.796 11.222 -3.215 1.00 93.69 238 PRO A C 1
ATOM 1827 O O . PRO A 1 238 ? -27.741 11.842 -3.328 1.00 93.69 238 PRO A O 1
ATOM 1830 N N . GLY A 1 239 ? -28.837 9.943 -2.838 1.00 91.50 239 GLY A N 1
ATOM 1831 C CA . GLY A 1 239 ? -27.637 9.169 -2.516 1.00 91.50 239 GLY A CA 1
ATOM 1832 C C . GLY A 1 239 ? -27.002 9.498 -1.162 1.00 91.50 239 GLY A C 1
ATOM 1833 O O . GLY A 1 239 ? -25.884 9.046 -0.916 1.00 91.50 239 GLY A O 1
ATOM 1834 N N . TRP A 1 240 ? -27.670 10.266 -0.291 1.00 94.38 240 TRP A N 1
ATOM 1835 C CA . TRP A 1 240 ? -27.179 10.544 1.060 1.00 94.38 240 TRP A CA 1
ATOM 1836 C C . TRP A 1 240 ? -26.916 9.251 1.848 1.00 94.38 240 TRP A C 1
ATOM 1838 O O . TRP A 1 240 ? -27.809 8.416 2.000 1.00 94.38 240 TRP A O 1
ATOM 1848 N N . SER A 1 241 ? -25.709 9.119 2.388 1.00 94.81 241 SER A N 1
ATOM 1849 C CA . SER A 1 241 ? -25.293 8.049 3.285 1.00 94.81 241 SER A CA 1
ATOM 1850 C C . SER A 1 241 ? -25.397 8.506 4.734 1.00 94.81 241 SER A C 1
ATOM 1852 O O . SER A 1 241 ? -24.687 9.413 5.163 1.00 94.81 241 SER A O 1
ATOM 1854 N N . ASP A 1 242 ? -26.237 7.828 5.516 1.00 95.88 242 ASP A N 1
ATOM 1855 C CA . ASP A 1 242 ? -26.458 8.152 6.932 1.00 95.88 242 ASP A CA 1
ATOM 1856 C C . ASP A 1 242 ? -25.219 7.959 7.813 1.00 95.88 242 ASP A C 1
ATOM 1858 O O . ASP A 1 242 ? -25.215 8.450 8.941 1.00 95.88 242 ASP A O 1
ATOM 1862 N N . SER A 1 243 ? -24.179 7.297 7.300 1.00 93.38 243 SER A N 1
ATOM 1863 C CA . SER A 1 243 ? -22.932 7.016 8.014 1.00 93.38 243 SER A CA 1
ATOM 1864 C C . SER A 1 243 ? -21.682 7.678 7.453 1.00 93.38 243 SER A C 1
ATOM 1866 O O . SER A 1 243 ? -20.652 7.688 8.126 1.00 93.38 243 SER A O 1
ATOM 1868 N N . GLN A 1 244 ? -21.745 8.241 6.246 1.00 92.81 244 GLN A N 1
ATOM 1869 C CA . GLN A 1 244 ? -20.584 8.874 5.614 1.00 92.81 244 GLN A CA 1
ATOM 1870 C C . GLN A 1 244 ? -20.792 10.355 5.317 1.00 92.81 244 GLN A C 1
ATOM 1872 O O . GLN A 1 244 ? -19.826 11.115 5.399 1.00 92.81 244 GLN A O 1
ATOM 1877 N N . ASP A 1 245 ? -22.016 10.774 4.982 1.00 95.19 245 ASP A N 1
ATOM 1878 C CA . ASP A 1 245 ? -22.286 12.178 4.695 1.00 95.19 245 ASP A CA 1
ATOM 1879 C C . ASP A 1 245 ? -22.457 12.959 5.994 1.00 95.19 245 ASP A C 1
ATOM 1881 O O . ASP A 1 245 ? -23.258 12.618 6.869 1.00 95.19 245 ASP A O 1
ATOM 1885 N N . VAL A 1 246 ? -21.670 14.025 6.107 1.00 96.62 246 VAL A N 1
ATOM 1886 C CA . VAL A 1 246 ? -21.510 14.778 7.345 1.00 96.62 246 VAL A CA 1
ATOM 1887 C C . VAL A 1 246 ? -22.389 16.024 7.341 1.00 96.62 246 VAL A C 1
ATOM 1889 O O . VAL A 1 246 ? -22.477 16.761 6.355 1.00 96.62 246 VAL A O 1
ATOM 1892 N N . GLY A 1 247 ? -23.021 16.267 8.483 1.00 97.12 247 GLY A N 1
ATOM 1893 C CA . GLY A 1 247 ? -23.846 17.425 8.778 1.00 97.12 247 GLY A CA 1
ATOM 1894 C C . GLY A 1 247 ? -23.715 17.842 10.242 1.00 97.12 247 GLY A C 1
ATOM 1895 O O . GLY A 1 247 ? -22.724 17.554 10.908 1.00 97.12 247 GLY A O 1
ATOM 1896 N N . LEU A 1 248 ? -24.721 18.549 10.743 1.00 98.19 248 LEU A N 1
ATOM 1897 C CA . LEU A 1 248 ? -24.867 18.935 12.141 1.00 98.19 248 LEU A CA 1
ATOM 1898 C C . LEU A 1 248 ? -26.247 18.460 12.620 1.00 98.19 248 LEU A C 1
ATOM 1900 O O . LEU A 1 248 ? -27.254 19.130 12.368 1.00 98.19 248 LEU A O 1
ATOM 1904 N N . PHE A 1 249 ? -26.290 17.279 13.241 1.00 98.31 249 PHE A N 1
ATOM 1905 C CA . PHE A 1 249 ? -27.518 16.608 13.683 1.00 98.31 249 PHE A CA 1
ATOM 1906 C C . PHE A 1 249 ? -27.677 16.727 15.192 1.00 98.31 249 PHE A C 1
ATOM 1908 O O . PHE A 1 249 ? -26.797 16.289 15.928 1.00 98.31 249 PHE A O 1
ATOM 1915 N N . GLU A 1 250 ? -28.775 17.318 15.657 1.00 98.00 250 GLU A N 1
ATOM 1916 C CA . GLU A 1 250 ? -29.041 17.459 17.089 1.00 98.00 250 GLU A CA 1
ATOM 1917 C C . GLU A 1 250 ? -29.265 16.088 17.750 1.00 98.00 250 GLU A C 1
ATOM 1919 O O . GLU A 1 250 ? -29.895 15.188 17.183 1.00 98.00 250 GLU A O 1
ATOM 1924 N N . GLY A 1 251 ? -28.710 15.930 18.948 1.00 96.94 251 GLY A N 1
ATOM 1925 C CA . GLY A 1 251 ? -28.657 14.694 19.717 1.00 96.94 251 GLY A CA 1
ATOM 1926 C C . GLY A 1 251 ? -27.330 13.947 19.556 1.00 96.94 251 GLY A C 1
ATOM 1927 O O . GLY A 1 251 ? -26.788 13.816 18.457 1.00 96.94 251 GLY A O 1
ATOM 1928 N N . GLY A 1 252 ? -26.813 13.455 20.673 1.00 96.00 252 GLY A N 1
ATOM 1929 C CA . GLY A 1 252 ? -25.519 12.803 20.828 1.00 96.00 252 GLY A CA 1
ATOM 1930 C C . GLY A 1 252 ? -25.005 13.007 22.251 1.00 96.00 252 GLY A C 1
ATOM 1931 O O . GLY A 1 252 ? -25.631 13.684 23.063 1.00 96.00 252 GLY A O 1
ATOM 1932 N N . PHE A 1 253 ? -23.859 12.425 22.580 1.00 96.12 253 PHE A N 1
ATOM 1933 C CA . PHE A 1 253 ? -23.263 12.474 23.916 1.00 96.12 253 PHE A CA 1
ATOM 1934 C C . PHE A 1 253 ? -24.208 11.999 25.032 1.00 96.12 253 PHE A C 1
ATOM 1936 O O . PHE A 1 253 ? -24.123 12.485 26.154 1.00 96.12 253 PHE A O 1
ATOM 1943 N N . THR A 1 254 ? -25.118 11.065 24.720 1.00 92.94 254 THR A N 1
ATOM 1944 C CA . THR A 1 254 ? -26.233 10.587 25.567 1.00 92.94 254 THR A CA 1
ATOM 1945 C C . THR A 1 254 ? -27.389 11.576 25.788 1.00 92.94 254 THR A C 1
ATOM 1947 O O . THR A 1 254 ? -28.333 11.254 26.506 1.00 92.94 254 THR A O 1
ATOM 1950 N N . TYR A 1 255 ? -27.400 12.729 25.116 1.00 95.75 255 TYR A N 1
ATOM 1951 C CA . TYR A 1 255 ? -28.470 13.737 25.163 1.00 95.75 255 TYR A CA 1
ATOM 1952 C C . TYR A 1 255 ? -29.256 13.760 23.850 1.00 95.75 255 TYR A C 1
ATOM 1954 O O . TYR A 1 255 ? -28.695 13.546 22.777 1.00 95.75 255 TYR A O 1
ATOM 1962 N N . ASP A 1 256 ? -30.554 14.042 23.898 1.00 95.88 256 ASP A N 1
ATOM 1963 C CA . ASP A 1 256 ? -31.388 14.160 22.698 1.00 95.88 256 ASP A CA 1
ATOM 1964 C C . ASP A 1 256 ? -31.477 15.600 22.172 1.00 95.88 256 ASP A C 1
ATOM 1966 O O . ASP A 1 256 ? -31.895 15.794 21.030 1.00 95.88 256 ASP A O 1
ATOM 1970 N N . ARG A 1 257 ? -31.063 16.600 22.963 1.00 96.44 257 ARG A N 1
ATOM 1971 C CA . ARG A 1 257 ? -31.078 18.031 22.606 1.00 96.44 257 ARG A CA 1
ATOM 1972 C C . ARG A 1 257 ? -29.846 18.784 23.106 1.00 96.44 257 ARG A C 1
ATOM 1974 O O . ARG A 1 257 ? -29.216 18.374 24.079 1.00 96.44 257 ARG A O 1
ATOM 1981 N N . GLY A 1 258 ? -29.545 19.927 22.486 1.00 96.44 258 GLY A N 1
ATOM 1982 C CA . GLY A 1 258 ? -28.525 20.880 22.959 1.00 96.44 258 GLY A CA 1
ATOM 1983 C C . GLY A 1 258 ? -27.068 20.538 22.615 1.00 96.44 258 GLY A C 1
ATOM 1984 O O . GLY A 1 258 ? -26.171 21.321 22.912 1.00 96.44 258 GLY A O 1
ATOM 1985 N N . VAL A 1 259 ? -26.822 19.404 21.959 1.00 98.00 259 VAL A N 1
ATOM 1986 C CA . VAL A 1 259 ? -25.512 18.954 21.462 1.00 98.00 259 VAL A CA 1
ATOM 1987 C C . VAL A 1 259 ? -25.710 18.245 20.125 1.00 98.00 259 VAL A C 1
ATOM 1989 O O . VAL A 1 259 ? -26.793 17.726 19.860 1.00 98.00 259 VAL A O 1
ATOM 1992 N N . TYR A 1 260 ? -24.693 18.242 19.270 1.00 98.50 260 TYR A N 1
ATOM 1993 C CA . TYR A 1 260 ? -24.783 17.761 17.896 1.00 98.50 260 TYR A CA 1
ATOM 1994 C C . TYR A 1 260 ? -23.731 16.700 17.595 1.00 98.50 260 TYR A C 1
ATOM 1996 O O . TYR A 1 260 ? -22.606 16.792 18.084 1.00 98.50 260 TYR A O 1
ATOM 2004 N N . ARG A 1 261 ? -24.083 15.745 16.732 1.00 98.38 261 ARG A N 1
ATOM 2005 C CA . ARG A 1 261 ? -23.204 14.708 16.168 1.00 98.38 261 ARG A CA 1
ATOM 2006 C C . ARG A 1 261 ? -23.007 14.910 14.651 1.00 98.38 261 ARG A C 1
ATOM 2008 O O . ARG A 1 261 ? -23.828 15.590 14.019 1.00 98.38 261 ARG A O 1
ATOM 2015 N N . PRO A 1 262 ? -21.946 14.343 14.045 1.00 97.75 262 PRO A N 1
ATOM 2016 C CA . PRO A 1 262 ? -21.585 14.604 12.652 1.00 97.75 262 PRO A CA 1
ATOM 2017 C C . PRO A 1 262 ? -22.446 13.862 11.629 1.00 97.75 262 PRO A C 1
ATOM 2019 O O . PRO A 1 262 ? -22.619 14.352 10.517 1.00 97.75 262 PRO A O 1
ATOM 2022 N N . VAL A 1 263 ? -22.978 12.690 11.971 1.00 97.31 263 VAL A N 1
ATOM 2023 C CA . VAL A 1 263 ? -23.728 11.833 11.041 1.00 97.31 263 VAL A CA 1
ATOM 2024 C C . VAL A 1 263 ? -25.005 11.302 11.683 1.00 97.31 263 VAL A C 1
ATOM 2026 O O . VAL A 1 263 ? -25.201 11.390 12.893 1.00 97.31 263 VAL A O 1
ATOM 2029 N N . ILE A 1 264 ? -25.903 10.733 10.881 1.00 96.94 264 ILE A N 1
ATOM 2030 C CA . ILE A 1 264 ? -27.158 10.179 11.399 1.00 96.94 264 ILE A CA 1
ATOM 2031 C C . ILE A 1 264 ? -26.899 8.872 12.147 1.00 96.94 264 ILE A C 1
ATOM 2033 O O . ILE A 1 264 ? -27.505 8.674 13.201 1.00 96.94 264 ILE A O 1
ATOM 2037 N N . ASN A 1 265 ? -26.013 8.016 11.628 1.00 95.88 265 ASN A N 1
ATOM 2038 C CA . ASN A 1 265 ? -25.684 6.717 12.199 1.00 95.88 265 ASN A CA 1
ATOM 2039 C C . ASN A 1 265 ? -24.177 6.413 12.151 1.00 95.88 265 ASN A C 1
ATOM 2041 O O . ASN A 1 265 ? -23.512 6.693 11.163 1.00 95.88 265 ASN A O 1
ATOM 2045 N N . CYS A 1 266 ? -23.641 5.814 13.209 1.00 96.88 266 CYS A N 1
ATOM 2046 C CA . CYS A 1 266 ? -22.209 5.572 13.406 1.00 96.88 266 CYS A CA 1
ATOM 2047 C C . CYS A 1 266 ? -22.034 4.393 14.365 1.00 96.88 266 CYS A C 1
ATOM 2049 O O . CYS A 1 266 ? -22.910 4.176 15.205 1.00 96.88 266 CYS A O 1
ATOM 2051 N N . ARG A 1 267 ? -20.872 3.728 14.337 1.00 96.00 267 ARG A N 1
ATOM 2052 C CA . ARG A 1 267 ? -20.461 2.786 15.391 1.00 96.00 267 ARG A CA 1
ATOM 2053 C C . ARG A 1 267 ? -20.568 3.370 16.809 1.00 96.00 267 ARG A C 1
ATOM 2055 O O . ARG A 1 267 ? -20.824 2.645 17.757 1.00 96.00 267 ARG A O 1
ATOM 2062 N N . MET A 1 268 ? -20.407 4.685 16.975 1.00 96.38 268 MET A N 1
ATOM 2063 C CA . MET A 1 268 ? -20.565 5.340 18.283 1.00 96.38 268 MET A CA 1
ATOM 2064 C C . MET A 1 268 ? -22.027 5.608 18.666 1.00 96.38 268 MET A C 1
ATOM 2066 O O . MET A 1 268 ? -22.309 5.985 19.796 1.00 96.38 268 MET A O 1
ATOM 2070 N N . ARG A 1 269 ? -22.979 5.428 17.744 1.00 95.38 269 ARG A N 1
ATOM 2071 C CA . ARG A 1 269 ? -24.425 5.550 18.001 1.00 95.38 269 ARG A CA 1
ATOM 2072 C C . ARG A 1 269 ? -25.089 4.195 18.236 1.00 95.38 269 ARG A C 1
ATOM 2074 O O . ARG A 1 269 ? -26.123 4.113 18.885 1.00 95.38 269 ARG A O 1
ATOM 2081 N N . GLY A 1 270 ? -24.518 3.144 17.677 1.00 91.06 270 GLY A N 1
ATOM 2082 C CA . GLY A 1 270 ? -24.924 1.761 17.866 1.00 91.06 270 GLY A CA 1
ATOM 2083 C C . GLY A 1 270 ? -23.885 0.857 17.223 1.00 91.06 270 GLY A C 1
ATOM 2084 O O . GLY A 1 270 ? -22.939 1.334 16.619 1.00 91.06 270 GLY A O 1
ATOM 2085 N N . ASN A 1 271 ? -24.057 -0.453 17.292 1.00 88.94 271 ASN A N 1
ATOM 2086 C CA . ASN A 1 271 ? -22.985 -1.380 16.916 1.00 88.94 271 ASN A CA 1
ATOM 2087 C C . ASN A 1 271 ? -22.718 -1.508 15.403 1.00 88.94 271 ASN A C 1
ATOM 2089 O O . ASN A 1 271 ? -21.711 -2.088 14.994 1.00 88.94 271 ASN A O 1
ATOM 2093 N N . LEU A 1 272 ? -23.615 -0.977 14.570 1.00 89.88 272 LEU A N 1
ATOM 2094 C CA . LEU A 1 272 ? -23.493 -0.904 13.116 1.00 89.88 272 LEU A CA 1
ATOM 2095 C C . LEU A 1 272 ? -24.086 0.425 12.630 1.00 89.88 272 LEU A C 1
ATOM 2097 O O . LEU A 1 272 ? -25.080 0.891 13.204 1.00 89.88 272 LEU A O 1
ATOM 2101 N N . PRO A 1 273 ? -23.568 1.023 11.541 1.00 94.62 273 PRO A N 1
ATOM 2102 C CA . PRO A 1 273 ? -22.510 0.564 10.619 1.00 94.62 273 PRO A CA 1
ATOM 2103 C C . PRO A 1 273 ? -21.085 0.815 11.174 1.00 94.62 273 PRO A C 1
ATOM 2105 O O . PRO A 1 273 ? -20.963 1.136 12.357 1.00 94.62 273 PRO A O 1
ATOM 2108 N N . PRO A 1 274 ? -20.004 0.678 10.371 1.00 94.88 274 PRO A N 1
ATOM 2109 C CA . PRO A 1 274 ? -18.652 1.071 10.780 1.00 94.88 274 PRO A CA 1
ATOM 2110 C C . PRO A 1 274 ? -18.546 2.516 11.291 1.00 94.88 274 PRO A C 1
ATOM 2112 O O . PRO A 1 274 ? -19.487 3.313 11.191 1.00 94.88 274 PRO A O 1
ATOM 2115 N N . TYR A 1 275 ? -17.380 2.877 11.837 1.00 96.38 275 TYR A N 1
ATOM 2116 C CA . TYR A 1 275 ? -17.116 4.253 12.265 1.00 96.38 275 TYR A CA 1
ATOM 2117 C C . TYR A 1 275 ? -17.397 5.247 11.137 1.00 96.38 275 TYR A C 1
ATOM 2119 O O . TYR A 1 275 ? -16.979 5.048 9.995 1.00 96.38 275 TYR A O 1
ATOM 2127 N N . CYS A 1 276 ? -18.081 6.341 11.474 1.00 95.75 276 CYS A N 1
ATOM 2128 C CA . CYS A 1 276 ? -18.310 7.420 10.527 1.00 95.75 276 CYS A CA 1
ATOM 2129 C C . CYS A 1 276 ? -16.990 8.094 10.132 1.00 95.75 276 CYS A C 1
ATOM 2131 O O . CYS A 1 276 ? -15.968 7.926 10.802 1.00 95.75 276 CYS A O 1
ATOM 2133 N N . SER A 1 277 ? -17.019 8.901 9.072 1.00 94.56 277 SER A N 1
ATOM 2134 C CA . SER A 1 277 ? -15.837 9.602 8.551 1.00 94.56 277 SER A CA 1
ATOM 2135 C C . SER A 1 277 ? -15.075 10.385 9.628 1.00 94.56 277 SER A C 1
ATOM 2137 O O . SER A 1 277 ? -13.850 10.334 9.667 1.00 94.56 277 SER A O 1
ATOM 2139 N N . ILE A 1 278 ? -15.776 11.023 10.571 1.00 95.94 278 ILE A N 1
ATOM 2140 C CA . ILE A 1 278 ? -15.145 11.792 11.657 1.00 95.94 278 ILE A CA 1
ATOM 2141 C C . ILE A 1 278 ? -14.475 10.878 12.683 1.00 95.94 278 ILE A C 1
ATOM 2143 O O . ILE A 1 278 ? -13.323 11.101 13.056 1.00 95.94 278 ILE A O 1
ATOM 2147 N N . CYS A 1 279 ? -15.175 9.829 13.116 1.00 96.75 279 CYS A N 1
ATOM 2148 C CA . CYS A 1 279 ? -14.639 8.857 14.062 1.00 96.75 279 CYS A CA 1
ATOM 2149 C C . CYS A 1 279 ? -13.432 8.116 13.478 1.00 96.75 279 CYS A C 1
ATOM 2151 O O . CYS A 1 279 ? -12.399 8.031 14.134 1.00 96.75 279 CYS A O 1
ATOM 2153 N N . TYR A 1 280 ? -13.523 7.644 12.234 1.00 96.00 280 TYR A N 1
ATOM 2154 C CA . TYR A 1 280 ? -12.413 6.985 11.549 1.00 96.00 280 TYR A CA 1
ATOM 2155 C C . TYR A 1 280 ? -11.215 7.923 11.387 1.00 96.00 280 TYR A C 1
ATOM 2157 O O . TYR A 1 280 ? -10.107 7.550 11.762 1.00 96.00 280 TYR A O 1
ATOM 2165 N N . THR A 1 281 ? -11.405 9.152 10.884 1.00 95.25 281 THR A N 1
ATOM 2166 C CA . THR A 1 281 ? -10.286 10.087 10.682 1.00 95.25 281 THR A CA 1
ATOM 2167 C C . THR A 1 281 ? -9.584 10.398 12.000 1.00 95.25 281 THR A C 1
ATOM 2169 O O . THR A 1 281 ? -8.355 10.479 12.035 1.00 95.25 281 THR A O 1
ATOM 2172 N N . GLN A 1 282 ? -10.336 10.520 13.094 1.00 95.69 282 GLN A N 1
ATOM 2173 C CA . GLN A 1 282 ? -9.765 10.706 14.421 1.00 95.69 282 GLN A CA 1
ATOM 2174 C C . GLN A 1 282 ? -8.944 9.493 14.877 1.00 95.69 282 GLN A C 1
ATOM 2176 O O . GLN A 1 282 ? -7.828 9.657 15.374 1.00 95.69 282 GLN A O 1
ATOM 2181 N N . MET A 1 283 ? -9.477 8.282 14.698 1.00 96.06 283 MET A N 1
ATOM 2182 C CA . MET A 1 283 ? -8.778 7.040 15.038 1.00 96.06 283 MET A CA 1
ATOM 2183 C C . MET A 1 283 ? -7.475 6.916 14.228 1.00 96.06 283 MET A C 1
ATOM 2185 O O . MET A 1 283 ? -6.401 6.819 14.827 1.00 96.06 283 MET A O 1
ATOM 2189 N N . LYS A 1 284 ? -7.542 7.079 12.895 1.00 95.50 284 LYS A N 1
ATOM 2190 C CA . LYS A 1 284 ? -6.370 7.086 11.994 1.00 95.50 284 LYS A CA 1
ATOM 2191 C C . LYS A 1 284 ? -5.342 8.115 12.422 1.00 95.50 284 LYS A C 1
ATOM 2193 O O . LYS A 1 284 ? -4.167 7.799 12.537 1.00 95.50 284 LYS A O 1
ATOM 2198 N N . THR A 1 285 ? -5.765 9.341 12.723 1.00 95.00 285 THR A N 1
ATOM 2199 C CA . THR A 1 285 ? -4.846 10.415 13.130 1.00 95.00 285 THR A CA 1
ATOM 2200 C C . THR A 1 285 ? -4.043 10.038 14.375 1.00 95.00 285 THR A C 1
ATOM 2202 O O . THR A 1 285 ? -2.852 10.341 14.456 1.00 95.00 285 THR A O 1
ATOM 2205 N N . LYS A 1 286 ? -4.664 9.347 15.336 1.00 95.19 286 LYS A N 1
ATOM 2206 C CA . LYS A 1 286 ? -3.997 8.930 16.572 1.00 95.19 286 LYS A CA 1
ATOM 2207 C C . LYS A 1 286 ? -3.056 7.744 16.402 1.00 95.19 286 LYS A C 1
ATOM 2209 O O . LYS A 1 286 ? -2.063 7.673 17.127 1.00 95.19 286 LYS A O 1
ATOM 2214 N N . ILE A 1 287 ? -3.365 6.819 15.497 1.00 96.25 287 ILE A N 1
ATOM 2215 C CA . ILE A 1 287 ? -2.598 5.576 15.341 1.00 96.25 287 ILE A CA 1
ATOM 2216 C C . ILE A 1 287 ? -1.589 5.636 14.200 1.00 96.25 287 ILE A C 1
ATOM 2218 O O . ILE A 1 287 ? -0.546 4.997 14.305 1.00 96.25 287 ILE A O 1
ATOM 2222 N N . HIS A 1 288 ? -1.809 6.466 13.180 1.00 95.25 288 HIS A N 1
ATOM 2223 C CA . HIS A 1 288 ? -0.918 6.608 12.029 1.00 95.25 288 HIS A CA 1
ATOM 2224 C C . HIS A 1 288 ? 0.576 6.743 12.401 1.00 95.25 288 HIS A C 1
ATOM 2226 O O . HIS A 1 288 ? 1.373 6.016 11.805 1.00 95.25 288 HIS A O 1
ATOM 2232 N N . PRO A 1 289 ? 0.993 7.528 13.424 1.00 95.38 289 PRO A N 1
ATOM 2233 C CA . PRO A 1 289 ? 2.402 7.599 13.842 1.00 95.38 289 PRO A CA 1
ATOM 2234 C C . PRO A 1 289 ? 3.034 6.261 14.263 1.00 95.38 289 PRO A C 1
ATOM 2236 O O . PRO A 1 289 ? 4.255 6.136 14.260 1.00 95.38 289 PRO A O 1
ATOM 2239 N N . TYR A 1 290 ? 2.220 5.269 14.625 1.00 95.88 290 TYR A N 1
ATOM 2240 C CA . TYR A 1 290 ? 2.641 3.939 15.070 1.00 95.88 290 TYR A CA 1
ATOM 2241 C C . TYR A 1 290 ? 2.571 2.896 13.951 1.00 95.88 290 TYR A C 1
ATOM 2243 O O . TYR A 1 290 ? 3.116 1.806 14.095 1.00 95.88 290 TYR A O 1
ATOM 2251 N N . THR A 1 291 ? 1.938 3.206 12.819 1.00 94.62 291 THR A N 1
ATOM 2252 C CA . THR A 1 291 ? 1.780 2.251 11.708 1.00 94.62 291 THR A CA 1
ATOM 2253 C C . THR A 1 291 ? 3.082 2.026 10.941 1.00 94.62 291 THR A C 1
ATOM 2255 O O . THR A 1 291 ? 3.337 0.923 10.469 1.00 94.62 291 THR A O 1
ATOM 2258 N N . GLY A 1 292 ? 3.935 3.052 10.841 1.00 91.56 292 GLY A N 1
ATOM 2259 C CA . GLY A 1 292 ? 5.055 3.061 9.894 1.00 91.56 292 GLY A CA 1
ATOM 2260 C C . GLY A 1 292 ? 4.609 3.187 8.431 1.00 91.56 292 GLY A C 1
ATOM 2261 O O . GLY A 1 292 ? 5.436 3.024 7.537 1.00 91.56 292 GLY A O 1
ATOM 2262 N N . HIS A 1 293 ? 3.323 3.469 8.190 1.00 93.81 293 HIS A N 1
ATOM 2263 C CA . HIS A 1 293 ? 2.755 3.603 6.857 1.00 93.81 293 HIS A CA 1
ATOM 2264 C C . HIS A 1 293 ? 3.307 4.831 6.131 1.00 93.81 293 HIS A C 1
ATOM 2266 O O . HIS A 1 293 ? 3.313 5.944 6.664 1.00 93.81 293 HIS A O 1
ATOM 2272 N N . SER A 1 294 ? 3.734 4.620 4.891 1.00 94.94 294 SER A N 1
ATOM 2273 C CA . SER A 1 294 ? 4.125 5.661 3.941 1.00 94.94 294 SER A CA 1
ATOM 2274 C C . SER A 1 294 ? 3.864 5.163 2.528 1.00 94.94 294 SER A C 1
ATOM 2276 O O . SER A 1 294 ? 3.835 3.952 2.313 1.00 94.94 294 SER A O 1
ATOM 2278 N N . PHE A 1 295 ? 3.767 6.066 1.556 1.00 97.25 295 PHE A N 1
ATOM 2279 C CA . PHE A 1 295 ? 3.632 5.649 0.162 1.00 97.25 295 PHE A CA 1
ATOM 2280 C C . PHE A 1 295 ? 4.980 5.425 -0.536 1.00 97.25 295 PHE A C 1
ATOM 2282 O O . PHE A 1 295 ? 4.989 5.193 -1.730 1.00 97.25 295 PHE A O 1
ATOM 2289 N N . VAL A 1 296 ? 6.131 5.453 0.151 1.00 96.44 296 VAL A N 1
ATOM 2290 C CA . VAL A 1 296 ? 7.452 5.320 -0.510 1.00 96.44 296 VAL A CA 1
ATOM 2291 C C . VAL A 1 296 ? 7.654 3.944 -1.151 1.00 96.44 296 VAL A C 1
ATOM 2293 O O . VAL A 1 296 ? 8.212 3.856 -2.240 1.00 96.44 296 VAL A O 1
ATOM 2296 N N . LYS A 1 297 ? 7.214 2.873 -0.479 1.00 96.75 297 LYS A N 1
ATOM 2297 C CA . LYS A 1 297 ? 7.289 1.495 -0.983 1.00 96.75 297 LYS A CA 1
ATOM 2298 C C . LYS A 1 297 ? 5.931 1.080 -1.541 1.00 96.75 297 LYS A C 1
ATOM 2300 O O . LYS A 1 297 ? 5.170 0.394 -0.858 1.00 96.75 297 LYS A O 1
ATOM 2305 N N . CYS A 1 298 ? 5.648 1.564 -2.743 1.00 96.75 298 CYS A N 1
ATOM 2306 C CA . CYS A 1 298 ? 4.425 1.319 -3.493 1.00 96.75 298 CYS A CA 1
ATOM 2307 C C . CYS A 1 298 ? 4.777 0.545 -4.766 1.00 96.75 298 CYS A C 1
ATOM 2309 O O . CYS A 1 298 ? 5.746 0.901 -5.431 1.00 96.75 298 CYS A O 1
ATOM 2311 N N . TYR A 1 299 ? 4.024 -0.511 -5.059 1.00 97.75 299 TYR A N 1
ATOM 2312 C CA . TYR A 1 299 ? 4.239 -1.377 -6.217 1.00 97.75 299 TYR A CA 1
ATOM 2313 C C . TYR A 1 299 ? 2.899 -1.637 -6.894 1.00 97.75 299 TYR A C 1
ATOM 2315 O O . TYR A 1 299 ? 1.927 -1.942 -6.197 1.00 97.75 299 TYR A O 1
ATOM 2323 N N . SER A 1 300 ? 2.848 -1.522 -8.218 1.00 97.00 300 SER A N 1
ATOM 2324 C CA . SER A 1 300 ? 1.636 -1.775 -8.997 1.00 97.00 300 SER A CA 1
ATOM 2325 C C . SER A 1 300 ? 1.621 -3.163 -9.636 1.00 97.00 300 SER A C 1
ATOM 2327 O O . SER A 1 300 ? 2.670 -3.635 -10.072 1.00 97.00 300 SER A O 1
ATOM 2329 N N . GLY A 1 301 ? 0.443 -3.783 -9.722 1.00 96.25 301 GLY A N 1
ATOM 2330 C CA . GLY A 1 301 ? 0.214 -5.031 -10.465 1.00 96.25 301 GLY A CA 1
ATOM 2331 C C . GLY A 1 301 ? -1.238 -5.498 -10.395 1.00 96.25 301 GLY A C 1
ATOM 2332 O O . GLY A 1 301 ? -1.961 -5.110 -9.481 1.00 96.25 301 GLY A O 1
ATOM 2333 N N . ASP A 1 302 ? -1.680 -6.312 -11.346 1.00 96.44 302 ASP A N 1
ATOM 2334 C CA . ASP A 1 302 ? -3.047 -6.848 -11.413 1.00 96.44 302 ASP A CA 1
ATOM 2335 C C . ASP A 1 302 ? -3.199 -8.093 -10.521 1.00 96.44 302 ASP A C 1
ATOM 2337 O O . ASP A 1 302 ? -3.204 -9.235 -10.983 1.00 96.44 302 ASP A O 1
ATOM 2341 N N . PHE A 1 303 ? -3.300 -7.892 -9.204 1.00 97.25 303 PHE A N 1
ATOM 2342 C CA . PHE A 1 303 ? -3.306 -8.993 -8.229 1.00 97.25 303 PHE A CA 1
ATOM 2343 C C . PHE A 1 303 ? -4.584 -9.856 -8.262 1.00 97.25 303 PHE A C 1
ATOM 2345 O O . PHE A 1 303 ? -4.635 -10.900 -7.608 1.00 97.25 303 PHE A O 1
ATOM 2352 N N . ASN A 1 304 ? -5.646 -9.443 -8.967 1.00 95.19 304 ASN A N 1
ATOM 2353 C CA . ASN A 1 304 ? -6.880 -10.229 -9.126 1.00 95.19 304 ASN A CA 1
ATOM 2354 C C . ASN A 1 304 ? -7.214 -10.639 -10.561 1.00 95.19 304 ASN A C 1
ATOM 2356 O O . ASN A 1 304 ? -8.192 -11.376 -10.730 1.00 95.19 304 ASN A O 1
ATOM 2360 N N . GLY A 1 305 ? -6.446 -10.208 -11.556 1.00 94.94 305 GLY A N 1
ATOM 2361 C CA . GLY A 1 305 ? -6.654 -10.554 -12.960 1.00 94.94 305 GLY A CA 1
ATOM 2362 C C . GLY A 1 305 ? -7.866 -9.855 -13.573 1.00 94.94 305 GLY A C 1
ATOM 2363 O O . GLY A 1 305 ? -8.552 -10.446 -14.411 1.00 94.94 305 GLY A O 1
ATOM 2364 N N . ASP A 1 306 ? -8.213 -8.645 -13.112 1.00 94.56 306 ASP A N 1
ATOM 2365 C CA . ASP A 1 306 ? -9.339 -7.882 -13.678 1.00 94.56 306 ASP A CA 1
ATOM 2366 C C . ASP A 1 306 ? -8.945 -6.906 -14.799 1.00 94.56 306 ASP A C 1
ATOM 2368 O O . ASP A 1 306 ? -9.802 -6.199 -15.351 1.00 94.56 306 ASP A O 1
ATOM 2372 N N . GLY A 1 307 ? -7.664 -6.911 -15.163 1.00 93.69 307 GLY A N 1
ATOM 2373 C CA . GLY A 1 307 ? -7.040 -6.059 -16.160 1.00 93.69 307 GLY A CA 1
ATOM 2374 C C . GLY A 1 307 ? -6.599 -4.698 -15.625 1.00 93.69 307 GLY A C 1
ATOM 2375 O O . GLY A 1 307 ? -6.084 -3.908 -16.421 1.00 93.69 307 GLY A O 1
ATOM 2376 N N . LYS A 1 308 ? -6.820 -4.397 -14.336 1.00 95.56 308 LYS A N 1
ATOM 2377 C CA . LYS A 1 308 ? -6.375 -3.161 -13.678 1.00 95.56 308 LYS A CA 1
ATOM 2378 C C . LYS A 1 308 ? -5.222 -3.436 -12.737 1.00 95.56 308 LYS A C 1
ATOM 2380 O O . LYS A 1 308 ? -5.299 -4.317 -11.892 1.00 95.56 308 LYS A O 1
ATOM 2385 N N . ASP A 1 309 ? -4.219 -2.576 -12.806 1.00 96.69 309 ASP A N 1
ATOM 2386 C CA . ASP A 1 309 ? -3.159 -2.586 -11.814 1.00 96.69 309 ASP A CA 1
ATOM 2387 C C . ASP A 1 309 ? -3.700 -2.027 -10.482 1.00 96.69 309 ASP A C 1
ATOM 2389 O O . ASP A 1 309 ? -4.223 -0.908 -10.394 1.00 96.69 309 ASP A O 1
ATOM 2393 N N . ASP A 1 310 ? -3.547 -2.832 -9.440 1.00 97.19 310 ASP A N 1
ATOM 2394 C CA . ASP A 1 310 ? -3.755 -2.520 -8.032 1.00 97.19 310 ASP A CA 1
ATOM 2395 C C . ASP A 1 310 ? -2.479 -1.959 -7.403 1.00 97.19 310 ASP A C 1
ATOM 2397 O O . ASP A 1 310 ? -1.453 -1.837 -8.067 1.00 97.19 310 ASP A O 1
ATOM 2401 N N . LEU A 1 311 ? -2.510 -1.662 -6.098 1.00 97.75 311 LEU A N 1
ATOM 2402 C CA . LEU A 1 311 ? -1.335 -1.216 -5.349 1.00 97.75 311 LEU A CA 1
ATOM 2403 C C . LEU A 1 311 ? -1.037 -2.079 -4.126 1.00 97.75 311 LEU A C 1
ATOM 2405 O O . LEU A 1 311 ? -1.870 -2.205 -3.229 1.00 97.75 311 LEU A O 1
ATOM 2409 N N . LEU A 1 312 ? 0.203 -2.554 -4.031 1.00 98.19 312 LEU A N 1
ATOM 2410 C CA . LEU A 1 312 ? 0.796 -3.106 -2.817 1.00 98.19 312 LEU A CA 1
ATOM 2411 C C . LEU A 1 312 ? 1.617 -2.021 -2.112 1.00 98.19 312 LEU A C 1
ATOM 2413 O O . LEU A 1 312 ? 2.521 -1.422 -2.696 1.00 98.19 312 LEU A O 1
ATOM 2417 N N . ILE A 1 313 ? 1.334 -1.790 -0.829 1.00 97.81 313 ILE A N 1
ATOM 2418 C CA . ILE A 1 313 ? 2.102 -0.896 0.044 1.00 97.81 313 ILE A CA 1
ATOM 2419 C C . ILE A 1 313 ? 2.812 -1.720 1.112 1.00 97.81 313 ILE A C 1
ATOM 2421 O O . ILE A 1 313 ? 2.177 -2.459 1.862 1.00 97.81 313 ILE A O 1
ATOM 2425 N N . HIS A 1 314 ? 4.128 -1.546 1.225 1.00 97.25 314 HIS A N 1
ATOM 2426 C CA . HIS A 1 314 ? 4.941 -2.201 2.248 1.00 97.25 314 HIS A CA 1
ATOM 2427 C C . HIS A 1 314 ? 5.312 -1.234 3.385 1.00 97.25 314 HIS A C 1
ATOM 2429 O O . HIS A 1 314 ? 5.965 -0.212 3.170 1.00 97.25 314 HIS A O 1
ATOM 2435 N N . SER A 1 315 ? 4.929 -1.586 4.615 1.00 94.19 315 SER A N 1
ATOM 2436 C CA . SER A 1 315 ? 5.111 -0.773 5.823 1.00 94.19 315 SER A CA 1
ATOM 2437 C C . SER A 1 315 ? 5.790 -1.576 6.938 1.00 94.19 315 SER A C 1
ATOM 2439 O O . SER A 1 315 ? 5.138 -2.214 7.767 1.00 94.19 315 SER A O 1
ATOM 2441 N N . GLY A 1 316 ? 7.123 -1.541 6.987 1.00 91.75 316 GLY A N 1
ATOM 2442 C CA . GLY A 1 316 ? 7.904 -2.183 8.050 1.00 91.75 316 GLY A CA 1
ATOM 2443 C C . GLY A 1 316 ? 7.857 -3.710 7.985 1.00 91.75 316 GLY A C 1
ATOM 2444 O O . GLY A 1 316 ? 8.637 -4.307 7.265 1.00 91.75 316 GLY A O 1
ATOM 2445 N N . ASN A 1 317 ? 6.996 -4.347 8.776 1.00 94.38 317 ASN A N 1
ATOM 2446 C CA . ASN A 1 317 ? 6.770 -5.797 8.746 1.00 94.38 317 ASN A CA 1
ATOM 2447 C C . ASN A 1 317 ? 5.329 -6.143 8.327 1.00 94.38 317 ASN A C 1
ATOM 2449 O O . ASN A 1 317 ? 4.788 -7.170 8.735 1.00 94.38 317 ASN A O 1
ATOM 2453 N N . SER A 1 318 ? 4.683 -5.262 7.571 1.00 96.19 318 SER A N 1
ATOM 2454 C CA . SER A 1 318 ? 3.297 -5.414 7.130 1.00 96.19 318 SER A CA 1
ATOM 2455 C C . SER A 1 318 ? 3.152 -5.025 5.671 1.00 96.19 318 SER A C 1
ATOM 2457 O O . SER A 1 318 ? 3.904 -4.177 5.181 1.00 96.19 318 SER A O 1
ATOM 2459 N N . ILE A 1 319 ? 2.176 -5.622 4.995 1.00 97.19 319 ILE A N 1
ATOM 2460 C CA . ILE A 1 319 ? 1.774 -5.214 3.651 1.00 97.19 319 ILE A CA 1
ATOM 2461 C C . ILE A 1 319 ? 0.275 -4.952 3.606 1.00 97.19 319 ILE A C 1
ATOM 2463 O O . ILE A 1 319 ? -0.504 -5.524 4.375 1.00 97.19 319 ILE A O 1
ATOM 2467 N N . THR A 1 320 ? -0.114 -4.105 2.665 1.00 97.25 320 THR A N 1
ATOM 2468 C CA . THR A 1 320 ? -1.503 -3.761 2.392 1.00 97.25 320 THR A CA 1
ATOM 2469 C C . THR A 1 320 ? -1.724 -3.748 0.885 1.00 97.25 320 THR A C 1
ATOM 2471 O O . THR A 1 320 ? -0.877 -3.217 0.169 1.00 97.25 320 THR A O 1
ATOM 2474 N N . ILE A 1 321 ? -2.837 -4.306 0.403 1.00 97.69 321 ILE A N 1
ATOM 2475 C CA . ILE A 1 321 ? -3.239 -4.232 -1.009 1.00 97.69 321 ILE A CA 1
ATOM 2476 C C . ILE A 1 321 ? -4.493 -3.372 -1.132 1.00 97.69 321 ILE A C 1
ATOM 2478 O O . ILE A 1 321 ? -5.460 -3.547 -0.382 1.00 97.69 321 ILE A O 1
ATOM 2482 N N . TYR A 1 322 ? -4.454 -2.449 -2.088 1.00 97.94 322 TYR A N 1
ATOM 2483 C CA . TYR A 1 322 ? -5.569 -1.602 -2.474 1.00 97.94 322 TYR A CA 1
ATOM 2484 C C . TYR A 1 322 ? -5.969 -1.895 -3.918 1.00 97.94 322 TYR A C 1
ATOM 2486 O O . TYR A 1 322 ? -5.168 -1.711 -4.832 1.00 97.94 322 TYR A O 1
ATOM 2494 N N . ARG A 1 323 ? -7.222 -2.308 -4.104 1.00 97.19 323 ARG A N 1
ATOM 2495 C CA . ARG A 1 323 ? -7.834 -2.595 -5.402 1.00 97.19 323 ARG A CA 1
ATOM 2496 C C . ARG A 1 323 ? -8.184 -1.314 -6.135 1.00 97.19 323 ARG A C 1
ATOM 2498 O O . ARG A 1 323 ? -8.839 -0.448 -5.546 1.00 97.19 323 ARG A O 1
ATOM 2505 N N . SER A 1 324 ? -7.821 -1.216 -7.410 1.00 96.94 324 SER A N 1
ATOM 2506 C CA . SER A 1 324 ? -8.298 -0.138 -8.279 1.00 96.94 324 SER A CA 1
ATOM 2507 C C . SER A 1 324 ? -9.670 -0.463 -8.876 1.00 96.94 324 SER A C 1
ATOM 2509 O O . SER A 1 324 ? -9.912 -1.568 -9.352 1.00 96.94 324 SER A O 1
ATOM 2511 N N . ASP A 1 325 ? -10.574 0.520 -8.912 1.00 95.12 325 ASP A N 1
ATOM 2512 C CA . ASP A 1 325 ? -11.780 0.473 -9.759 1.00 95.12 325 ASP A CA 1
ATOM 2513 C C . ASP A 1 325 ? -11.675 1.370 -11.008 1.00 95.12 325 ASP A C 1
ATOM 2515 O O . ASP A 1 325 ? -12.657 1.578 -11.722 1.00 95.12 325 ASP A O 1
ATOM 2519 N N . GLY A 1 326 ? -10.486 1.932 -11.251 1.00 93.12 326 GLY A N 1
ATOM 2520 C CA . GLY A 1 326 ? -10.199 2.923 -12.290 1.00 93.12 326 GLY A CA 1
ATOM 2521 C C . GLY A 1 326 ? -10.423 4.376 -11.869 1.00 93.12 326 GLY A C 1
ATOM 2522 O O . GLY A 1 326 ? -9.918 5.297 -12.508 1.00 93.12 326 GLY A O 1
ATOM 2523 N N . SER A 1 327 ? -11.134 4.617 -10.768 1.00 92.69 327 SER A N 1
ATOM 2524 C CA . SER A 1 327 ? -11.424 5.961 -10.252 1.00 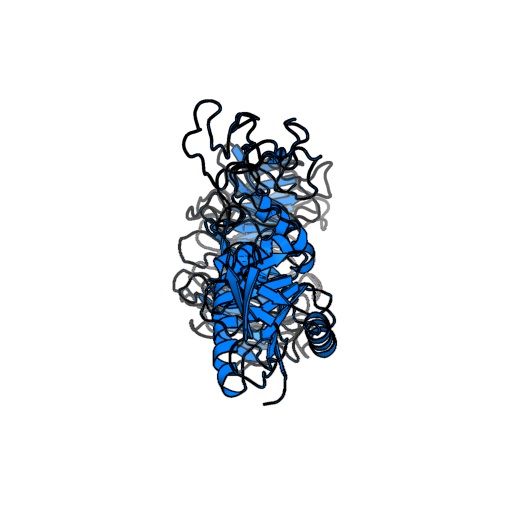92.69 327 SER A CA 1
ATOM 2525 C C . SER A 1 327 ? -10.918 6.195 -8.828 1.00 92.69 327 SER A C 1
ATOM 2527 O O . SER A 1 327 ? -10.692 7.343 -8.427 1.00 92.69 327 SER A O 1
ATOM 2529 N N . LYS A 1 328 ? -10.769 5.120 -8.054 1.00 94.88 328 LYS A N 1
ATOM 2530 C CA . LYS A 1 328 ? -10.338 5.111 -6.659 1.00 94.88 328 LYS A CA 1
ATOM 2531 C C . LYS A 1 328 ? -9.684 3.783 -6.288 1.00 94.88 328 LYS A C 1
ATOM 2533 O O . LYS A 1 328 ? -9.673 2.842 -7.070 1.00 94.88 328 LYS A O 1
ATOM 2538 N N . LEU A 1 329 ? -9.159 3.758 -5.066 1.00 96.94 329 LEU A N 1
ATOM 2539 C CA . LEU A 1 329 ? -8.469 2.629 -4.462 1.00 96.94 329 LEU A CA 1
ATOM 2540 C C . LEU A 1 329 ? -9.225 2.193 -3.207 1.00 96.94 329 LEU A C 1
ATOM 2542 O O . LEU A 1 329 ? -9.489 3.036 -2.348 1.00 96.94 329 LEU A O 1
ATOM 2546 N N . ASP A 1 330 ? -9.574 0.917 -3.090 1.00 95.19 330 ASP A N 1
ATOM 2547 C CA . ASP A 1 330 ? -10.257 0.339 -1.926 1.00 95.19 330 ASP A CA 1
ATOM 2548 C C . ASP A 1 330 ? -9.373 -0.734 -1.272 1.00 95.19 330 ASP A C 1
ATOM 2550 O O . ASP A 1 330 ? -8.803 -1.577 -1.954 1.00 95.19 330 ASP A O 1
ATOM 2554 N N . LEU A 1 331 ? -9.255 -0.714 0.057 1.00 95.81 331 LEU A N 1
ATOM 2555 C CA . LEU A 1 331 ? -8.506 -1.727 0.805 1.00 95.81 331 LEU A CA 1
ATOM 2556 C C . LEU A 1 331 ? -9.120 -3.121 0.595 1.00 95.81 331 LEU A C 1
ATOM 2558 O O . LEU A 1 331 ? -10.306 -3.310 0.865 1.00 95.81 331 LEU A O 1
ATOM 2562 N N . THR A 1 332 ? -8.306 -4.103 0.210 1.00 95.50 332 THR A N 1
ATOM 2563 C CA . THR A 1 332 ? -8.734 -5.508 0.072 1.00 95.50 332 THR A CA 1
ATOM 2564 C C . THR A 1 332 ? -7.962 -6.456 0.977 1.00 95.50 332 THR A C 1
ATOM 2566 O O . THR A 1 332 ? -8.543 -7.401 1.512 1.00 95.50 332 THR A O 1
ATOM 2569 N N . PHE A 1 333 ? -6.683 -6.177 1.224 1.00 96.31 333 PHE A N 1
ATOM 2570 C CA . PHE A 1 333 ? -5.827 -7.029 2.040 1.00 96.31 333 PHE A CA 1
ATOM 2571 C C . PHE A 1 333 ? -4.983 -6.216 3.008 1.00 96.31 333 PHE A C 1
ATOM 2573 O O . PHE A 1 333 ? -4.389 -5.214 2.622 1.00 96.31 333 PHE A O 1
ATOM 2580 N N . SER A 1 334 ? -4.893 -6.672 4.253 1.00 95.88 334 SER A N 1
ATOM 2581 C CA . SER A 1 334 ? -3.996 -6.127 5.266 1.00 95.88 334 SER A CA 1
ATOM 2582 C C . SER A 1 334 ? -3.457 -7.274 6.103 1.00 95.88 334 SER A C 1
ATOM 2584 O O . SER A 1 334 ? -4.219 -8.087 6.630 1.00 95.88 334 SER A O 1
ATOM 2586 N N . VAL A 1 335 ? -2.136 -7.362 6.219 1.00 95.75 335 VAL A N 1
ATOM 2587 C CA . VAL A 1 335 ? -1.499 -8.396 7.029 1.00 95.75 335 VAL A CA 1
ATOM 2588 C C . VAL A 1 335 ? -0.255 -7.857 7.715 1.00 95.75 335 VAL A C 1
ATOM 2590 O O . VAL A 1 335 ? 0.521 -7.082 7.154 1.00 95.75 335 VAL A O 1
ATOM 2593 N N . VAL A 1 336 ? -0.059 -8.298 8.952 1.00 96.25 336 VAL A N 1
ATOM 2594 C CA . VAL A 1 336 ? 1.068 -7.926 9.802 1.00 96.25 336 VAL A CA 1
ATOM 2595 C C . VAL A 1 336 ? 1.890 -9.162 10.103 1.00 96.25 336 VAL A C 1
ATOM 2597 O O . VAL A 1 336 ? 1.347 -10.244 10.305 1.00 96.25 336 VAL A O 1
ATOM 2600 N N . GLU A 1 337 ? 3.203 -8.974 10.175 1.00 94.88 337 GLU A N 1
ATOM 2601 C CA . GLU A 1 337 ? 4.218 -9.982 10.451 1.00 94.88 337 GLU A CA 1
ATOM 2602 C C . GLU A 1 337 ? 4.384 -11.012 9.335 1.00 94.88 337 GLU A C 1
ATOM 2604 O O . GLU A 1 337 ? 5.503 -11.198 8.868 1.00 94.88 337 GLU A O 1
ATOM 2609 N N . ARG A 1 338 ? 3.318 -11.707 8.930 1.00 94.94 338 ARG A N 1
ATOM 2610 C CA . ARG A 1 338 ? 3.409 -12.912 8.103 1.00 94.94 338 ARG A CA 1
ATOM 2611 C C . ARG A 1 338 ? 2.138 -13.173 7.298 1.00 94.94 338 ARG A C 1
ATOM 2613 O O . ARG A 1 338 ? 1.042 -13.144 7.843 1.00 94.94 338 ARG A O 1
ATOM 2620 N N . VAL A 1 339 ? 2.314 -13.567 6.040 1.00 95.88 339 VAL A N 1
ATOM 2621 C CA . VAL A 1 339 ? 1.274 -14.198 5.203 1.00 95.88 339 VAL A CA 1
ATOM 2622 C C . VAL A 1 339 ? 1.110 -15.691 5.516 1.00 95.88 339 VAL A C 1
ATOM 2624 O O . VAL A 1 339 ? 2.064 -16.314 5.993 1.00 95.88 339 VAL A O 1
ATOM 2627 N N . PRO A 1 340 ? -0.041 -16.321 5.197 1.00 95.69 340 PRO A N 1
ATOM 2628 C CA . PRO A 1 340 ? -0.164 -17.776 5.195 1.00 95.69 340 PRO A CA 1
ATOM 2629 C C . PRO A 1 340 ? 1.063 -18.461 4.572 1.00 95.69 340 PRO A C 1
ATOM 2631 O O . PRO A 1 340 ? 1.483 -18.143 3.458 1.00 95.69 340 PRO A O 1
ATOM 2634 N N . GLY A 1 341 ? 1.666 -19.375 5.336 1.00 93.06 341 GLY A N 1
ATOM 2635 C CA . GLY A 1 341 ? 2.986 -19.936 5.051 1.00 93.06 341 GLY A CA 1
ATOM 2636 C C . GLY A 1 341 ? 4.035 -19.490 6.073 1.00 93.06 341 GLY A C 1
ATOM 2637 O O . GLY A 1 341 ? 3.759 -19.402 7.272 1.00 93.06 341 GLY A O 1
ATOM 2638 N N . SER A 1 342 ? 5.272 -19.278 5.623 1.00 94.00 342 SER A N 1
ATOM 2639 C CA . SER A 1 342 ? 6.423 -19.026 6.503 1.00 94.00 342 SER A CA 1
ATOM 2640 C C . SER A 1 342 ? 7.159 -17.713 6.230 1.00 94.00 342 SER A C 1
ATOM 2642 O O . SER A 1 342 ? 8.159 -17.449 6.898 1.00 94.00 342 SER A O 1
ATOM 2644 N N . TRP A 1 343 ? 6.702 -16.883 5.286 1.00 96.81 343 TRP A N 1
ATOM 2645 C CA . TRP A 1 343 ? 7.354 -15.603 4.997 1.00 96.81 343 TRP A CA 1
ATOM 2646 C C . TRP A 1 343 ? 6.999 -14.573 6.061 1.00 96.81 343 TRP A C 1
ATOM 2648 O O . TRP A 1 343 ? 5.822 -14.301 6.287 1.00 96.81 343 TRP A O 1
ATOM 2658 N N . GLN A 1 344 ? 8.014 -14.009 6.710 1.00 95.75 344 GLN A N 1
ATOM 2659 C CA . GLN A 1 344 ? 7.844 -12.927 7.670 1.00 95.75 344 GLN A CA 1
ATOM 2660 C C . GLN A 1 344 ? 8.354 -11.626 7.068 1.00 95.75 344 GLN A C 1
ATOM 2662 O O . GLN A 1 344 ? 9.542 -11.527 6.781 1.00 95.75 344 GLN A O 1
ATOM 2667 N N . PHE A 1 345 ? 7.492 -10.625 6.929 1.00 96.44 345 PHE A N 1
ATOM 2668 C CA . PHE A 1 345 ? 7.891 -9.355 6.334 1.00 96.44 345 PHE A CA 1
ATOM 2669 C C . PHE A 1 345 ? 8.919 -8.626 7.190 1.00 96.44 345 PHE A C 1
ATOM 2671 O O . PHE A 1 345 ? 8.854 -8.648 8.428 1.00 96.44 345 PHE A O 1
ATOM 2678 N N . LYS A 1 346 ? 9.854 -7.947 6.527 1.00 95.81 346 LYS A N 1
ATOM 2679 C CA . LYS A 1 346 ? 10.876 -7.125 7.176 1.00 95.81 346 LYS A CA 1
ATOM 2680 C C . LYS A 1 346 ? 11.093 -5.794 6.461 1.00 95.81 346 LYS A C 1
ATOM 2682 O O . LYS A 1 346 ? 10.896 -5.714 5.251 1.00 95.81 346 LYS A O 1
ATOM 2687 N N . PRO A 1 347 ? 11.599 -4.761 7.168 1.00 94.19 347 PRO A N 1
ATOM 2688 C CA . PRO A 1 347 ? 11.700 -3.412 6.622 1.00 94.19 347 PRO A CA 1
ATOM 2689 C C . PRO A 1 347 ? 12.472 -3.294 5.308 1.00 94.19 347 PRO A C 1
ATOM 2691 O O . PRO A 1 347 ? 12.141 -2.412 4.518 1.00 94.19 347 PRO A O 1
ATOM 2694 N N . ASN A 1 348 ? 13.465 -4.148 5.048 1.00 95.81 348 ASN A N 1
ATOM 2695 C CA . ASN A 1 348 ? 14.286 -4.128 3.836 1.00 95.81 348 ASN A CA 1
ATOM 2696 C C . ASN A 1 348 ? 13.858 -5.148 2.769 1.00 95.81 348 ASN A C 1
ATOM 2698 O O . ASN A 1 348 ? 14.612 -5.360 1.820 1.00 95.81 348 ASN A O 1
ATOM 2702 N N . ASP A 1 349 ? 12.656 -5.724 2.876 1.00 97.62 349 ASP A N 1
ATOM 2703 C CA . ASP A 1 349 ? 12.078 -6.526 1.796 1.00 97.62 349 ASP A CA 1
ATOM 2704 C C . ASP A 1 349 ? 12.002 -5.695 0.499 1.00 97.62 349 ASP A C 1
ATOM 2706 O O . ASP A 1 349 ? 11.565 -4.528 0.499 1.00 97.62 349 ASP A O 1
ATOM 2710 N N . GLN A 1 350 ? 12.470 -6.313 -0.585 1.00 97.44 350 GLN A N 1
ATOM 2711 C CA . GLN A 1 350 ? 12.412 -5.847 -1.969 1.00 97.44 350 GLN A CA 1
ATOM 2712 C C . GLN A 1 350 ? 11.356 -6.670 -2.704 1.00 97.44 350 GLN A C 1
ATOM 2714 O O . GLN A 1 350 ? 11.337 -7.890 -2.558 1.00 97.44 350 GLN A O 1
ATOM 2719 N N . PHE A 1 351 ? 10.492 -6.012 -3.474 1.00 98.06 351 PHE A N 1
ATOM 2720 C CA . PHE A 1 351 ? 9.345 -6.638 -4.128 1.00 98.06 351 PHE A CA 1
ATOM 2721 C C . PHE A 1 351 ? 9.495 -6.537 -5.644 1.00 98.06 351 PHE A C 1
ATOM 2723 O O . PHE A 1 351 ? 9.886 -5.489 -6.157 1.00 98.06 351 PHE A O 1
ATOM 2730 N N . TYR A 1 352 ? 9.168 -7.622 -6.339 1.00 98.44 352 TYR A N 1
ATOM 2731 C CA . TYR A 1 352 ? 9.148 -7.707 -7.795 1.00 98.44 352 TYR A CA 1
ATOM 2732 C C . TYR A 1 352 ? 7.818 -8.315 -8.224 1.00 98.44 352 TYR A C 1
ATOM 2734 O O . TYR A 1 352 ? 7.427 -9.361 -7.704 1.00 98.44 352 TYR A O 1
ATOM 2742 N N . ILE A 1 353 ? 7.128 -7.636 -9.134 1.00 98.19 353 ILE A N 1
ATOM 2743 C CA . ILE A 1 353 ? 5.744 -7.930 -9.506 1.00 98.19 353 ILE A CA 1
ATOM 2744 C C . ILE A 1 353 ? 5.702 -8.498 -10.925 1.00 98.19 353 ILE A C 1
ATOM 2746 O O . ILE A 1 353 ? 6.447 -8.031 -11.791 1.00 98.19 353 ILE A O 1
ATOM 2750 N N . GLY A 1 354 ? 4.866 -9.508 -11.150 1.00 97.69 354 GLY A N 1
ATOM 2751 C CA . GLY A 1 354 ? 4.604 -10.061 -12.478 1.00 97.69 354 GLY A CA 1
ATOM 2752 C C . GLY A 1 354 ? 3.861 -11.392 -12.428 1.00 97.69 354 GLY A C 1
ATOM 2753 O O . GLY A 1 354 ? 3.900 -12.071 -11.408 1.00 97.69 354 GLY A O 1
ATOM 2754 N N . ASP A 1 355 ? 3.221 -11.786 -13.526 1.00 98.25 355 ASP A N 1
ATOM 2755 C CA . ASP A 1 355 ? 2.545 -13.085 -13.668 1.00 98.25 355 ASP A CA 1
ATOM 2756 C C . ASP A 1 355 ? 3.548 -14.253 -13.707 1.00 98.25 355 ASP A C 1
ATOM 2758 O O . ASP A 1 355 ? 3.978 -14.718 -14.764 1.00 98.25 355 ASP A O 1
ATOM 2762 N N . PHE A 1 356 ? 3.997 -14.702 -12.533 1.00 98.69 356 PHE A N 1
ATOM 2763 C CA . PHE A 1 356 ? 4.972 -15.785 -12.403 1.00 98.69 356 PHE A CA 1
ATOM 2764 C C . PHE A 1 356 ? 4.320 -17.157 -12.611 1.00 98.69 356 PHE A C 1
ATOM 2766 O O . PHE A 1 356 ? 5.037 -18.132 -12.861 1.00 98.69 356 PHE A O 1
ATOM 2773 N N . ASN A 1 357 ? 2.996 -17.276 -12.494 1.00 97.62 357 ASN A N 1
ATOM 2774 C CA . ASN A 1 357 ? 2.300 -18.555 -12.568 1.00 97.62 357 ASN A CA 1
ATOM 2775 C C . ASN A 1 357 ? 1.585 -18.828 -13.910 1.00 97.62 357 ASN A C 1
ATOM 2777 O O . ASN A 1 357 ? 1.379 -20.002 -14.249 1.00 97.62 357 ASN A O 1
ATOM 2781 N N . GLY A 1 358 ? 1.350 -17.790 -14.709 1.00 97.50 358 GLY A N 1
ATOM 2782 C CA . GLY A 1 358 ? 0.714 -17.816 -16.024 1.00 97.50 358 GLY A CA 1
ATOM 2783 C C . GLY A 1 358 ? -0.816 -17.835 -15.976 1.00 97.50 358 GLY A C 1
ATOM 2784 O O . GLY A 1 358 ? -1.433 -18.338 -16.921 1.00 97.50 358 GLY A O 1
ATOM 2785 N N . ASP A 1 359 ? -1.441 -17.391 -14.882 1.00 97.00 359 ASP A N 1
ATOM 2786 C CA . ASP A 1 359 ? -2.903 -17.358 -14.722 1.00 97.00 359 ASP A CA 1
ATOM 2787 C C . ASP A 1 359 ? -3.533 -16.001 -15.065 1.00 97.00 359 ASP A C 1
ATOM 2789 O O . ASP A 1 359 ? -4.760 -15.865 -15.001 1.00 97.00 359 ASP A O 1
ATOM 2793 N N . GLY A 1 360 ? -2.720 -15.030 -15.492 1.00 95.69 360 GLY A N 1
ATOM 2794 C CA . GLY A 1 360 ? -3.150 -13.677 -15.816 1.00 95.69 360 GLY A CA 1
ATOM 2795 C C . GLY A 1 360 ? -3.284 -12.758 -14.603 1.00 95.69 360 GLY A C 1
ATOM 2796 O O . GLY A 1 360 ? -3.809 -11.658 -14.765 1.00 95.69 360 GLY A O 1
ATOM 2797 N N . LYS A 1 361 ? -2.845 -13.184 -13.413 1.00 97.19 361 LYS A N 1
ATOM 2798 C CA . LYS A 1 361 ? -2.693 -12.332 -12.231 1.00 97.19 361 LYS A CA 1
ATOM 2799 C C . LYS A 1 361 ? -1.223 -12.068 -11.975 1.00 97.19 361 LYS A C 1
ATOM 2801 O O . LYS A 1 361 ? -0.378 -12.927 -12.193 1.00 97.19 361 LYS A O 1
ATOM 2806 N N . ASP A 1 362 ? -0.921 -10.897 -11.440 1.00 98.06 362 ASP A N 1
ATOM 2807 C CA . ASP A 1 362 ? 0.429 -10.619 -10.985 1.00 98.06 362 ASP A CA 1
ATOM 2808 C C . ASP A 1 362 ? 0.697 -11.244 -9.610 1.00 98.06 362 ASP A C 1
ATOM 2810 O O . ASP A 1 362 ? -0.055 -11.091 -8.646 1.00 98.06 362 ASP A O 1
ATOM 2814 N N . GLU A 1 363 ? 1.839 -11.911 -9.510 1.00 98.38 363 GLU A N 1
ATOM 2815 C CA . GLU A 1 363 ? 2.423 -12.442 -8.288 1.00 98.38 363 GLU A CA 1
ATOM 2816 C C . GLU A 1 363 ? 3.457 -11.490 -7.685 1.00 98.38 363 GLU A C 1
ATOM 2818 O O . GLU A 1 363 ? 3.886 -10.505 -8.289 1.00 98.38 363 GLU A O 1
ATOM 2823 N N . VAL A 1 364 ? 3.925 -11.833 -6.482 1.00 98.62 364 VAL A N 1
ATOM 2824 C CA . VAL A 1 364 ? 4.939 -11.063 -5.766 1.00 98.62 364 VAL A CA 1
ATOM 2825 C C . VAL A 1 364 ? 6.138 -11.938 -5.421 1.00 98.62 364 VAL A C 1
ATOM 2827 O O . VAL A 1 364 ? 6.072 -12.806 -4.548 1.00 98.62 364 VAL A O 1
ATOM 2830 N N . VAL A 1 365 ? 7.281 -11.655 -6.036 1.00 98.69 365 VAL A N 1
ATOM 2831 C CA . VAL A 1 365 ? 8.577 -12.146 -5.564 1.00 98.69 365 VAL A CA 1
ATOM 2832 C C . VAL A 1 365 ? 9.115 -11.189 -4.508 1.00 98.69 365 VAL A C 1
ATOM 2834 O O . VAL A 1 365 ? 9.178 -9.981 -4.729 1.00 98.69 365 VAL A O 1
ATOM 2837 N N . VAL A 1 366 ? 9.531 -11.726 -3.361 1.00 98.44 366 VAL A N 1
ATOM 2838 C CA . VAL A 1 366 ? 10.109 -10.946 -2.260 1.00 98.44 366 VAL A CA 1
ATOM 2839 C C . VAL A 1 366 ? 11.539 -11.395 -1.997 1.00 98.44 366 VAL A C 1
ATOM 2841 O O . VAL A 1 366 ? 11.787 -12.583 -1.802 1.00 98.44 366 VAL A O 1
ATOM 2844 N N . TYR A 1 367 ? 12.476 -10.450 -1.965 1.00 98.06 367 TYR A N 1
ATOM 2845 C CA . TYR A 1 367 ? 13.879 -10.695 -1.640 1.00 98.06 367 TYR A CA 1
ATOM 2846 C C . TYR A 1 367 ? 14.318 -9.891 -0.415 1.00 98.06 367 TYR A C 1
ATOM 2848 O O . TYR A 1 367 ? 14.054 -8.690 -0.325 1.00 98.06 367 TYR A O 1
ATOM 2856 N N . ASN A 1 368 ? 15.033 -10.529 0.513 1.00 97.44 368 ASN A N 1
ATOM 2857 C CA . ASN A 1 368 ? 15.667 -9.842 1.638 1.00 97.44 368 ASN A CA 1
ATOM 2858 C C . ASN A 1 368 ? 17.057 -10.412 1.920 1.00 97.44 368 ASN A C 1
ATOM 2860 O O . ASN A 1 368 ? 17.223 -11.611 2.124 1.00 97.4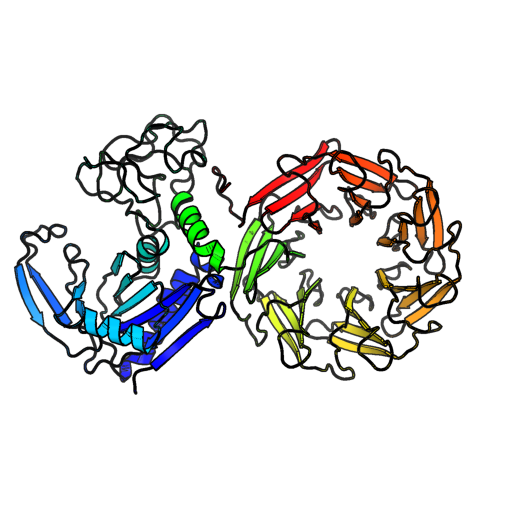4 368 ASN A O 1
ATOM 2864 N N . SER A 1 369 ? 18.045 -9.524 1.984 1.00 94.62 369 SER A N 1
ATOM 2865 C CA . SER A 1 369 ? 19.444 -9.849 2.280 1.00 94.62 369 SER A CA 1
ATOM 2866 C C . SER A 1 369 ? 20.031 -9.064 3.457 1.00 94.62 369 SER A C 1
ATOM 2868 O O . SER A 1 369 ? 21.243 -9.083 3.692 1.00 94.62 369 SER A O 1
ATOM 2870 N N . VAL A 1 370 ? 19.186 -8.321 4.176 1.00 95.31 370 VAL A N 1
ATOM 2871 C CA . VAL A 1 370 ? 19.612 -7.334 5.177 1.00 95.31 370 VAL A CA 1
ATOM 2872 C C . VAL A 1 370 ? 19.136 -7.708 6.575 1.00 95.31 370 VAL A C 1
ATOM 2874 O O . VAL A 1 370 ? 19.926 -7.668 7.514 1.00 95.31 370 VAL A O 1
ATOM 2877 N N . ASP A 1 371 ? 17.855 -8.046 6.726 1.00 94.44 371 ASP A N 1
ATOM 2878 C CA . ASP A 1 371 ? 17.225 -8.176 8.046 1.00 94.44 371 ASP A CA 1
ATOM 2879 C C . ASP A 1 371 ? 17.322 -9.587 8.632 1.00 94.44 371 ASP A C 1
ATOM 2881 O O . ASP A 1 371 ? 17.119 -9.783 9.832 1.00 94.44 371 ASP A O 1
ATOM 2885 N N . TRP A 1 372 ? 17.580 -10.581 7.787 1.00 90.50 372 TRP A N 1
ATOM 2886 C CA . TRP A 1 372 ? 17.618 -11.982 8.177 1.00 90.50 372 TRP A CA 1
ATOM 2887 C C . TRP A 1 372 ? 19.069 -12.464 8.300 1.00 90.50 372 TRP A C 1
ATOM 2889 O O . TRP A 1 372 ? 20.016 -11.784 7.910 1.00 90.50 372 TRP A O 1
ATOM 2899 N N . VAL A 1 373 ? 19.256 -13.657 8.873 1.00 93.12 373 VAL A N 1
ATOM 2900 C CA . VAL A 1 373 ? 20.594 -14.239 9.106 1.00 93.12 373 VAL A CA 1
ATOM 2901 C C . VAL A 1 373 ? 21.333 -14.627 7.819 1.00 93.12 373 VAL A C 1
ATOM 2903 O O . VAL A 1 373 ? 22.546 -14.812 7.853 1.00 93.12 373 VAL A O 1
ATOM 2906 N N . MET A 1 374 ? 20.599 -14.750 6.715 1.00 92.44 374 MET A N 1
ATOM 2907 C CA . MET A 1 374 ? 21.063 -15.082 5.368 1.00 92.44 374 MET A CA 1
ATOM 2908 C C . MET A 1 374 ? 20.091 -14.484 4.343 1.00 92.44 374 MET A C 1
ATOM 2910 O O . MET A 1 374 ? 19.151 -13.786 4.722 1.00 92.44 374 MET A O 1
ATOM 2914 N N . GLU A 1 375 ? 20.331 -14.719 3.063 1.00 95.56 375 GLU A N 1
ATOM 2915 C CA . GLU A 1 375 ? 19.533 -14.231 1.945 1.00 95.56 375 GLU A CA 1
ATOM 2916 C C . GLU A 1 375 ? 18.267 -15.078 1.769 1.00 95.56 375 GLU A C 1
ATOM 2918 O O . GLU A 1 375 ? 18.319 -16.306 1.808 1.00 95.56 375 GLU A O 1
ATOM 2923 N N . TYR A 1 376 ? 17.120 -14.432 1.562 1.00 96.62 376 TYR A N 1
ATOM 2924 C CA . TYR A 1 376 ? 15.840 -15.113 1.379 1.00 96.62 376 TYR A CA 1
ATOM 2925 C C . TYR A 1 376 ? 15.141 -14.629 0.123 1.00 96.62 376 TYR A C 1
ATOM 2927 O O . TYR A 1 376 ? 15.016 -13.424 -0.089 1.00 96.62 376 TYR A O 1
ATOM 2935 N N . LEU A 1 377 ? 14.627 -15.579 -0.659 1.00 97.88 377 LEU A N 1
ATOM 2936 C CA . LEU A 1 377 ? 13.740 -15.331 -1.792 1.00 97.88 377 LEU A CA 1
ATOM 2937 C C . LEU A 1 377 ? 12.412 -16.057 -1.557 1.00 97.88 377 LEU A C 1
ATOM 2939 O O . LEU A 1 377 ? 12.401 -17.256 -1.276 1.00 97.88 377 LEU A O 1
ATOM 2943 N N . GLY A 1 378 ? 11.299 -15.344 -1.674 1.00 98.00 378 GLY A N 1
ATOM 2944 C CA . GLY A 1 378 ? 9.945 -15.878 -1.562 1.00 98.00 378 GLY A CA 1
ATOM 2945 C C . GLY A 1 378 ? 9.130 -15.609 -2.821 1.00 98.00 378 GLY A C 1
ATOM 2946 O O . GLY A 1 378 ? 9.337 -14.596 -3.480 1.00 98.00 378 GLY A O 1
ATOM 2947 N N . LEU A 1 379 ? 8.191 -16.503 -3.128 1.00 98.69 379 LEU A N 1
ATOM 2948 C CA . LEU A 1 379 ? 7.144 -16.298 -4.130 1.00 98.69 379 LEU A CA 1
ATOM 2949 C C . LEU A 1 379 ? 5.785 -16.316 -3.429 1.00 98.69 379 LEU A C 1
ATOM 2951 O O . LEU A 1 379 ? 5.415 -17.329 -2.821 1.00 98.69 379 LEU A O 1
ATOM 2955 N N . LEU A 1 380 ? 5.076 -15.194 -3.495 1.00 98.56 380 LEU A N 1
ATOM 2956 C CA . LEU A 1 380 ? 3.729 -15.023 -2.968 1.00 98.56 380 LEU A CA 1
ATOM 2957 C C . LEU A 1 380 ? 2.729 -14.964 -4.125 1.00 98.56 380 LEU A C 1
ATOM 2959 O O . LEU A 1 380 ? 2.966 -14.250 -5.094 1.00 98.56 380 LEU A O 1
ATOM 2963 N N . VAL A 1 381 ? 1.618 -15.683 -3.980 1.00 97.56 381 VAL A N 1
ATOM 2964 C CA . VAL A 1 381 ? 0.515 -15.767 -4.956 1.00 97.56 381 VAL A CA 1
ATOM 2965 C C . VAL A 1 381 ? -0.806 -15.380 -4.314 1.00 97.56 381 VAL A C 1
ATOM 2967 O O . VAL A 1 381 ? -0.917 -15.431 -3.084 1.00 97.56 381 VAL A O 1
ATOM 2970 N N . ASP A 1 382 ? -1.813 -15.090 -5.139 1.00 96.62 382 ASP A N 1
ATOM 2971 C CA . ASP A 1 382 ? -3.201 -14.945 -4.692 1.00 96.62 382 ASP A CA 1
ATOM 2972 C C . ASP A 1 382 ? -3.642 -16.168 -3.863 1.00 96.62 382 ASP A C 1
ATOM 2974 O O . ASP A 1 382 ? -3.476 -17.342 -4.233 1.00 96.62 382 ASP A O 1
ATOM 2978 N N . ASP A 1 383 ? -4.195 -15.904 -2.684 1.00 95.44 383 ASP A N 1
ATOM 2979 C CA . ASP A 1 383 ? -4.715 -16.943 -1.805 1.00 95.44 383 ASP A CA 1
ATOM 2980 C C . ASP A 1 383 ? -6.140 -17.392 -2.170 1.00 95.44 383 ASP A C 1
ATOM 2982 O O . ASP A 1 383 ? -6.602 -18.412 -1.647 1.00 95.44 383 ASP A O 1
ATOM 2986 N N . GLY A 1 384 ? -6.789 -16.692 -3.107 1.00 94.00 384 GLY A N 1
ATOM 2987 C CA . GLY A 1 384 ? -8.167 -16.900 -3.545 1.00 94.00 384 GLY A CA 1
ATOM 2988 C C . GLY A 1 384 ? -9.204 -16.164 -2.690 1.00 94.00 384 GLY A C 1
ATOM 2989 O O . GLY A 1 384 ? -10.401 -16.316 -2.922 1.00 94.00 384 GLY A O 1
ATOM 2990 N N . ASN A 1 385 ? -8.762 -15.378 -1.707 1.00 92.69 385 ASN A N 1
ATOM 2991 C CA . ASN A 1 385 ? -9.581 -14.610 -0.768 1.00 92.69 385 ASN A CA 1
ATOM 2992 C C . ASN A 1 385 ? -9.146 -13.132 -0.722 1.00 92.69 385 ASN A C 1
ATOM 2994 O O . ASN A 1 385 ? -9.271 -12.476 0.313 1.00 92.69 385 ASN A O 1
ATOM 2998 N N . ASN A 1 386 ? -8.677 -12.605 -1.861 1.00 89.38 386 ASN A N 1
ATOM 2999 C CA . ASN A 1 386 ? -8.117 -11.259 -2.041 1.00 89.38 386 ASN A CA 1
ATOM 3000 C C . ASN A 1 386 ? -6.785 -11.005 -1.314 1.00 89.38 386 ASN A C 1
ATOM 3002 O O . ASN A 1 386 ? -6.361 -9.852 -1.259 1.00 89.38 386 ASN A O 1
ATOM 3006 N N . GLY A 1 387 ? -6.147 -12.028 -0.742 1.00 93.62 387 GLY A N 1
ATOM 3007 C CA . GLY A 1 387 ? -4.875 -11.916 -0.037 1.00 93.62 387 GLY A CA 1
ATOM 3008 C C . GLY A 1 387 ? -3.723 -12.604 -0.759 1.00 93.62 387 GLY A C 1
ATOM 3009 O O . GLY A 1 387 ? -3.859 -13.102 -1.871 1.00 93.62 387 GLY A O 1
ATOM 3010 N N . LEU A 1 388 ? -2.567 -12.648 -0.095 1.00 97.00 388 LEU A N 1
ATOM 3011 C CA . LEU A 1 388 ? -1.382 -13.352 -0.585 1.00 97.00 388 LEU A CA 1
ATOM 3012 C C . LEU A 1 388 ? -1.009 -14.518 0.330 1.00 97.00 388 LEU A C 1
ATOM 3014 O O . LEU A 1 388 ? -1.102 -14.413 1.554 1.00 97.00 388 LEU A O 1
ATOM 3018 N N . LYS A 1 389 ? -0.486 -15.598 -0.253 1.00 97.50 389 LYS A N 1
ATOM 3019 C CA . LYS A 1 389 ? 0.127 -16.727 0.464 1.00 97.50 389 LYS A CA 1
ATOM 3020 C C . LYS A 1 389 ? 1.484 -17.083 -0.130 1.00 97.50 389 LYS A C 1
ATOM 3022 O O . LYS A 1 389 ? 1.695 -16.967 -1.332 1.00 97.50 389 LYS A O 1
ATOM 3027 N N . LEU A 1 390 ? 2.391 -17.577 0.705 1.00 98.38 390 LEU A N 1
ATOM 3028 C CA . LEU A 1 390 ? 3.688 -18.080 0.257 1.00 98.38 390 LEU A CA 1
ATOM 3029 C C . LEU A 1 390 ? 3.538 -19.460 -0.400 1.00 98.38 390 LEU A C 1
ATOM 3031 O O . LEU A 1 390 ? 3.005 -20.378 0.227 1.00 98.38 390 LEU A O 1
ATOM 3035 N N . VAL A 1 391 ? 4.082 -19.632 -1.608 1.00 98.00 391 VAL A N 1
ATOM 3036 C CA . VAL A 1 391 ? 4.129 -20.934 -2.309 1.00 98.00 391 VAL A CA 1
ATOM 3037 C C . VAL A 1 391 ? 5.533 -21.499 -2.480 1.00 98.00 391 VAL A C 1
ATOM 3039 O O . VAL A 1 391 ? 5.695 -22.717 -2.472 1.00 98.00 391 VAL A O 1
ATOM 3042 N N . ALA A 1 392 ? 6.556 -20.647 -2.544 1.00 97.69 392 ALA A N 1
ATOM 3043 C CA . ALA A 1 392 ? 7.950 -21.077 -2.550 1.00 97.69 392 ALA A CA 1
ATOM 3044 C C . ALA A 1 392 ? 8.807 -20.161 -1.689 1.00 97.69 392 ALA A C 1
ATOM 3046 O O . ALA A 1 392 ? 8.589 -18.953 -1.639 1.00 97.69 392 ALA A O 1
ATOM 3047 N N . ARG A 1 393 ? 9.801 -20.750 -1.026 1.00 96.62 393 ARG A N 1
ATOM 3048 C CA . ARG A 1 393 ? 10.798 -20.030 -0.242 1.00 96.62 393 ARG A CA 1
ATOM 3049 C C . ARG A 1 393 ? 12.151 -20.710 -0.364 1.00 96.62 393 ARG A C 1
ATOM 3051 O O . ARG A 1 393 ? 12.240 -21.935 -0.284 1.00 96.62 393 ARG A O 1
ATOM 3058 N N . TYR A 1 394 ? 13.171 -19.885 -0.529 1.00 97.19 394 TYR A N 1
ATOM 3059 C CA . TYR A 1 394 ? 14.560 -20.279 -0.654 1.00 97.19 394 TYR A CA 1
ATOM 3060 C C . TYR A 1 394 ? 15.377 -19.555 0.404 1.00 97.19 394 TYR A C 1
ATOM 3062 O O . TYR A 1 394 ? 15.305 -18.332 0.523 1.00 97.19 394 TYR A O 1
ATOM 3070 N N . ASP A 1 395 ? 16.135 -20.341 1.156 1.00 96.00 395 ASP A N 1
ATOM 3071 C CA . ASP A 1 395 ? 16.911 -19.926 2.316 1.00 96.00 395 ASP A CA 1
ATOM 3072 C C . ASP A 1 395 ? 18.391 -20.078 1.930 1.00 96.00 395 ASP A C 1
ATOM 3074 O O . ASP A 1 395 ? 18.863 -21.212 1.818 1.00 96.00 395 ASP A O 1
ATOM 3078 N N . ASP A 1 396 ? 19.092 -18.968 1.664 1.00 94.88 396 ASP A N 1
ATOM 3079 C CA . ASP A 1 396 ? 20.477 -18.856 1.142 1.00 94.88 396 ASP A CA 1
ATOM 3080 C C . ASP A 1 396 ? 20.683 -19.427 -0.277 1.00 94.88 396 ASP A C 1
ATOM 3082 O O . ASP A 1 396 ? 21.371 -18.845 -1.116 1.00 94.88 396 ASP A O 1
ATOM 3086 N N . THR A 1 397 ? 20.036 -20.545 -0.603 1.00 94.88 397 THR A N 1
ATOM 3087 C CA . THR A 1 397 ? 20.248 -21.276 -1.853 1.00 94.88 397 THR A CA 1
ATOM 3088 C C . THR A 1 397 ? 18.951 -21.694 -2.531 1.00 94.88 397 THR A C 1
ATOM 3090 O O . THR A 1 397 ? 17.940 -22.017 -1.907 1.00 94.88 397 THR A O 1
ATOM 3093 N N . ILE A 1 398 ? 19.031 -21.763 -3.852 1.00 94.56 398 ILE A N 1
ATOM 3094 C CA . ILE A 1 398 ? 18.149 -22.523 -4.730 1.00 94.56 398 ILE A CA 1
ATOM 3095 C C . ILE A 1 398 ? 18.980 -23.678 -5.325 1.00 94.56 398 ILE A C 1
ATOM 3097 O O . ILE A 1 398 ? 20.193 -23.526 -5.486 1.00 94.56 398 ILE A O 1
ATOM 3101 N N . PRO A 1 399 ? 18.423 -24.863 -5.641 1.00 92.69 399 PRO A N 1
ATOM 3102 C CA . PRO A 1 399 ? 19.231 -25.950 -6.194 1.00 92.69 399 PRO A CA 1
ATOM 3103 C C . PRO A 1 399 ? 20.070 -25.506 -7.403 1.00 92.69 399 PRO A C 1
ATOM 3105 O O . PRO A 1 399 ? 19.532 -25.092 -8.427 1.00 92.69 399 PRO A O 1
ATOM 3108 N N . GLY A 1 400 ? 21.397 -25.590 -7.265 1.00 87.88 400 GLY A N 1
ATOM 3109 C CA . GLY A 1 400 ? 22.362 -25.169 -8.286 1.00 87.88 400 GLY A CA 1
ATOM 3110 C C . GLY A 1 400 ? 22.902 -23.741 -8.143 1.00 87.88 400 GLY A C 1
ATOM 3111 O O . GLY A 1 400 ? 23.798 -23.375 -8.903 1.00 87.88 400 GLY A O 1
ATOM 3112 N N . TRP A 1 401 ? 22.423 -22.938 -7.185 1.00 91.00 401 TRP A N 1
ATOM 3113 C CA . TRP A 1 401 ? 22.883 -21.559 -7.015 1.00 91.00 401 TRP A CA 1
ATOM 3114 C C . TRP A 1 401 ? 22.626 -20.984 -5.604 1.00 91.00 401 TRP A C 1
ATOM 3116 O O . TRP A 1 401 ? 21.615 -21.242 -4.965 1.00 91.00 401 TRP A O 1
ATOM 3126 N N . GLN A 1 402 ? 23.575 -20.192 -5.111 1.00 93.06 402 GLN A N 1
ATOM 3127 C CA . GLN A 1 402 ? 23.514 -19.440 -3.862 1.00 93.06 402 GLN A CA 1
ATOM 3128 C C . GLN A 1 402 ? 23.267 -17.944 -4.112 1.00 93.06 402 GLN A C 1
ATOM 3130 O O . GLN A 1 402 ? 23.990 -17.340 -4.910 1.00 93.06 402 GLN A O 1
ATOM 3135 N N . PHE A 1 403 ? 22.305 -17.357 -3.400 1.00 95.06 403 PHE A N 1
ATOM 3136 C CA . PHE A 1 403 ? 22.016 -15.921 -3.442 1.00 95.06 403 PHE A CA 1
ATOM 3137 C C . PHE A 1 403 ? 23.113 -15.106 -2.758 1.00 95.06 403 PHE A C 1
ATOM 3139 O O . PHE A 1 403 ? 23.839 -15.610 -1.906 1.00 95.06 403 PHE A O 1
ATOM 3146 N N . GLN A 1 404 ? 23.252 -13.839 -3.137 1.00 94.69 404 GLN A N 1
ATOM 3147 C CA . GLN A 1 404 ? 24.211 -12.905 -2.547 1.00 94.69 404 GLN A CA 1
ATOM 3148 C C . GLN A 1 404 ? 23.558 -11.557 -2.253 1.00 94.69 404 GLN A C 1
ATOM 3150 O O . GLN A 1 404 ? 22.621 -11.127 -2.930 1.00 94.69 404 GLN A O 1
ATOM 3155 N N . LYS A 1 405 ? 24.080 -10.832 -1.257 1.00 93.81 405 LYS A N 1
ATOM 3156 C CA . LYS A 1 405 ? 23.406 -9.647 -0.698 1.00 93.81 405 LYS A CA 1
ATOM 3157 C C . LYS A 1 405 ? 23.036 -8.588 -1.721 1.00 93.81 405 LYS A C 1
ATOM 3159 O O . LYS A 1 405 ? 21.997 -7.944 -1.569 1.00 93.81 405 LYS A O 1
ATOM 3164 N N . LYS A 1 406 ? 23.885 -8.398 -2.727 1.00 94.31 406 LYS A N 1
ATOM 3165 C CA . LYS A 1 406 ? 23.731 -7.397 -3.787 1.00 94.31 406 LYS A CA 1
ATOM 3166 C C . LYS A 1 406 ? 23.184 -7.958 -5.100 1.00 94.31 406 LYS A C 1
ATOM 3168 O O . LYS A 1 406 ? 23.347 -7.302 -6.133 1.00 94.31 406 LYS A O 1
ATOM 3173 N N . ASP A 1 407 ? 22.544 -9.124 -5.060 1.00 96.12 407 ASP A N 1
ATOM 3174 C CA . ASP A 1 407 ? 21.775 -9.647 -6.185 1.00 96.12 407 ASP A CA 1
ATOM 3175 C C . ASP A 1 407 ? 20.716 -8.638 -6.627 1.00 96.12 407 ASP A C 1
ATOM 3177 O O . ASP A 1 407 ? 19.978 -8.075 -5.817 1.00 96.12 407 ASP A O 1
ATOM 3181 N N . LYS A 1 408 ? 20.677 -8.392 -7.936 1.00 96.81 408 LYS A N 1
ATOM 3182 C CA . LYS A 1 408 ? 19.684 -7.549 -8.599 1.00 96.81 408 LYS A CA 1
ATOM 3183 C C . LYS A 1 408 ? 18.827 -8.422 -9.490 1.00 96.81 408 LYS A C 1
ATOM 3185 O O . LYS A 1 408 ? 19.375 -9.104 -10.353 1.00 96.81 408 LYS A O 1
ATOM 3190 N N . PHE A 1 409 ? 17.517 -8.354 -9.308 1.00 97.81 409 PHE A N 1
ATOM 3191 C CA . PHE A 1 409 ? 16.550 -9.153 -10.048 1.00 97.81 409 PHE A CA 1
ATOM 3192 C C . PHE A 1 409 ? 15.896 -8.319 -11.150 1.00 97.81 409 PHE A C 1
ATOM 3194 O O . PHE A 1 409 ? 15.609 -7.136 -10.955 1.00 97.81 409 PHE A O 1
ATOM 3201 N N . TYR A 1 410 ? 15.663 -8.950 -12.296 1.00 98.38 410 TYR A N 1
ATOM 3202 C CA . TYR A 1 410 ? 14.967 -8.385 -13.446 1.00 98.38 410 TYR A CA 1
ATOM 3203 C C . TYR A 1 410 ? 13.870 -9.360 -13.864 1.00 98.38 410 TYR A C 1
ATOM 3205 O O . TYR A 1 410 ? 14.169 -10.512 -14.182 1.00 98.38 410 TYR A O 1
ATOM 3213 N N . VAL A 1 411 ? 12.622 -8.895 -13.833 1.00 98.38 411 VAL A N 1
ATOM 3214 C CA . VAL A 1 411 ? 11.433 -9.673 -14.204 1.00 98.38 411 VAL A CA 1
ATOM 3215 C C . VAL A 1 411 ? 11.301 -9.686 -15.723 1.00 98.38 411 VAL A C 1
ATOM 3217 O O . VAL A 1 411 ? 11.309 -8.621 -16.336 1.00 98.38 411 VAL A O 1
ATOM 3220 N N . ALA A 1 412 ? 11.221 -10.872 -16.321 1.00 97.69 412 ALA A N 1
ATOM 3221 C CA . ALA A 1 412 ? 11.249 -11.055 -17.773 1.00 97.69 412 ALA A CA 1
ATOM 3222 C C . ALA A 1 412 ? 10.675 -12.428 -18.147 1.00 97.69 412 ALA A C 1
ATOM 3224 O O . ALA A 1 412 ? 10.985 -13.379 -17.451 1.00 97.69 412 ALA A O 1
ATOM 3225 N N . ASP A 1 413 ? 9.911 -12.586 -19.226 1.00 98.38 413 ASP A N 1
ATOM 3226 C CA . ASP A 1 413 ? 9.582 -13.917 -19.774 1.00 98.38 413 ASP A CA 1
ATOM 3227 C C . ASP A 1 413 ? 10.703 -14.375 -20.718 1.00 98.38 413 ASP A C 1
ATOM 3229 O O . ASP A 1 413 ? 10.588 -14.316 -21.941 1.00 98.38 413 ASP A O 1
ATOM 3233 N N . PHE A 1 414 ? 11.846 -14.794 -20.166 1.00 98.44 414 PHE A N 1
ATOM 3234 C CA . PHE A 1 414 ? 12.984 -15.179 -21.009 1.00 98.44 414 PHE A CA 1
ATOM 3235 C C . PHE A 1 414 ? 12.780 -16.518 -21.718 1.00 98.44 414 PHE A C 1
ATOM 3237 O O . PHE A 1 414 ? 13.596 -16.890 -22.574 1.00 98.44 414 PHE A O 1
ATOM 3244 N N . SER A 1 415 ? 11.766 -17.287 -21.312 1.00 97.94 415 SER A N 1
ATOM 3245 C CA . SER A 1 415 ? 11.471 -18.620 -21.826 1.00 97.94 415 SER A CA 1
ATOM 3246 C C . SER A 1 415 ? 10.429 -18.622 -22.949 1.00 97.94 415 SER A C 1
ATOM 3248 O O . SER A 1 415 ? 10.492 -19.503 -23.817 1.00 97.94 415 SER A O 1
ATOM 3250 N N . GLY A 1 416 ? 9.566 -17.608 -22.987 1.00 97.56 416 GLY A N 1
ATOM 3251 C CA . GLY A 1 416 ? 8.446 -17.448 -23.910 1.00 97.56 416 GLY A CA 1
ATOM 3252 C C . GLY A 1 416 ? 7.286 -18.386 -23.607 1.00 97.56 416 GLY A C 1
ATOM 3253 O O . GLY A 1 416 ? 6.595 -18.817 -24.533 1.00 97.56 416 GLY A O 1
ATOM 3254 N N . ASP A 1 417 ? 7.125 -18.792 -22.346 1.00 97.50 417 ASP A N 1
ATOM 3255 C CA . ASP A 1 417 ? 6.041 -19.681 -21.919 1.00 97.50 417 ASP A CA 1
ATOM 3256 C C . ASP A 1 417 ? 4.823 -18.927 -21.360 1.00 97.50 417 ASP A C 1
ATOM 3258 O O . ASP A 1 417 ? 3.838 -19.559 -20.967 1.00 97.50 417 ASP A O 1
ATOM 3262 N N . GLY A 1 418 ? 4.864 -17.591 -21.395 1.00 96.62 418 GLY A N 1
ATOM 3263 C CA . GLY A 1 418 ? 3.823 -16.704 -20.896 1.00 96.62 418 GLY A CA 1
ATOM 3264 C C . GLY A 1 418 ? 3.954 -16.388 -19.409 1.00 96.62 418 GLY A C 1
ATOM 3265 O O . GLY A 1 418 ? 3.166 -15.589 -18.911 1.00 96.62 418 GLY A O 1
ATOM 3266 N N . LYS A 1 419 ? 4.926 -16.978 -18.702 1.00 98.38 419 LYS A N 1
ATOM 3267 C CA . LYS A 1 419 ? 5.205 -16.681 -17.296 1.00 98.38 419 LYS A CA 1
ATOM 3268 C C . LYS A 1 419 ? 6.380 -15.735 -17.188 1.00 98.38 419 LYS A C 1
ATOM 3270 O O . LYS A 1 419 ? 7.345 -15.796 -17.945 1.00 98.38 419 LYS A O 1
ATOM 3275 N N . LYS A 1 420 ? 6.350 -14.880 -16.177 1.00 98.56 420 LYS A N 1
ATOM 3276 C CA . LYS A 1 420 ? 7.527 -14.121 -15.789 1.00 98.56 420 LYS A CA 1
ATOM 3277 C C . LYS A 1 420 ? 8.548 -15.039 -15.120 1.00 98.56 420 LYS A C 1
ATOM 3279 O O . LYS A 1 420 ? 8.235 -15.866 -14.269 1.00 98.56 420 LYS A O 1
ATOM 3284 N N . ASP A 1 421 ? 9.792 -14.843 -15.514 1.00 98.62 421 ASP A N 1
ATOM 3285 C CA . ASP A 1 421 ? 11.008 -15.444 -14.994 1.00 98.62 421 ASP A CA 1
ATOM 3286 C C . ASP A 1 421 ? 11.893 -14.354 -14.355 1.00 98.62 421 ASP A C 1
ATOM 3288 O O . ASP A 1 421 ? 11.521 -13.177 -14.284 1.00 98.62 421 ASP A O 1
ATOM 3292 N N . LEU A 1 422 ? 13.087 -14.728 -13.880 1.00 98.44 422 LEU A N 1
ATOM 3293 C CA . LEU A 1 422 ? 14.054 -13.789 -13.309 1.00 98.44 422 LEU A CA 1
ATOM 3294 C C . LEU A 1 422 ? 15.440 -13.941 -13.942 1.00 98.44 422 LEU A C 1
ATOM 3296 O O . LEU A 1 422 ? 16.076 -14.995 -13.842 1.00 98.44 422 LEU A O 1
ATOM 3300 N N . PHE A 1 423 ? 15.972 -12.849 -14.487 1.00 98.50 423 PHE A N 1
ATOM 3301 C CA . PHE A 1 423 ? 17.421 -12.681 -14.584 1.00 98.50 423 PHE A CA 1
ATOM 3302 C C . PHE A 1 423 ? 17.948 -12.108 -13.279 1.00 98.50 423 PHE A C 1
ATOM 3304 O O . PHE A 1 423 ? 17.343 -11.209 -12.694 1.00 98.50 423 PHE A O 1
ATOM 3311 N N . VAL A 1 424 ? 19.111 -12.582 -12.842 1.00 97.81 424 VAL A N 1
ATOM 3312 C CA . VAL A 1 424 ? 19.734 -12.090 -11.615 1.00 97.81 424 VAL A CA 1
ATOM 3313 C C . VAL A 1 424 ? 21.190 -11.776 -11.852 1.00 97.81 424 VAL A C 1
ATOM 3315 O O . VAL A 1 424 ? 21.946 -12.628 -12.310 1.00 97.81 424 VAL A O 1
ATOM 3318 N N . PHE A 1 425 ? 21.589 -10.555 -11.526 1.00 97.62 425 PHE A N 1
ATOM 3319 C CA . PHE A 1 425 ? 22.956 -10.089 -11.688 1.00 97.62 425 PHE A CA 1
ATOM 3320 C C . PHE A 1 425 ? 23.588 -9.755 -10.345 1.00 97.62 425 PHE A C 1
ATOM 3322 O O . PHE A 1 425 ? 23.009 -9.022 -9.540 1.00 97.62 425 PHE A O 1
ATOM 3329 N N . ASN A 1 426 ? 24.832 -10.194 -10.171 1.00 96.75 426 ASN A N 1
ATOM 3330 C CA . ASN A 1 426 ? 25.691 -9.730 -9.098 1.00 96.75 426 ASN A CA 1
ATOM 3331 C C . ASN A 1 426 ? 27.032 -9.244 -9.634 1.00 96.75 426 ASN A C 1
ATOM 3333 O O . ASN A 1 426 ? 27.703 -9.938 -10.396 1.00 96.75 426 ASN A O 1
ATOM 3337 N N . GLY A 1 427 ? 27.444 -8.058 -9.189 1.00 94.62 427 GLY A N 1
ATOM 3338 C CA . GLY A 1 427 ? 28.689 -7.438 -9.617 1.00 94.62 427 GLY A CA 1
ATOM 3339 C C . GLY A 1 427 ? 29.764 -7.251 -8.547 1.00 94.62 427 GLY A C 1
ATOM 3340 O O . GLY A 1 427 ? 30.855 -6.826 -8.915 1.00 94.62 427 GLY A O 1
ATOM 3341 N N . SER A 1 428 ? 29.505 -7.439 -7.245 1.00 89.00 428 SER A N 1
ATOM 3342 C CA . SER A 1 428 ? 30.368 -6.771 -6.243 1.00 89.00 428 SER A CA 1
ATOM 3343 C C . SER A 1 428 ? 30.601 -7.436 -4.888 1.00 89.00 428 SER A C 1
ATOM 3345 O O . SER A 1 428 ? 31.493 -6.971 -4.179 1.00 89.00 428 SER A O 1
ATOM 3347 N N . ASP A 1 429 ? 29.852 -8.462 -4.492 1.00 89.25 429 ASP A N 1
ATOM 3348 C CA . ASP A 1 429 ? 30.046 -9.174 -3.213 1.00 89.25 429 ASP A CA 1
ATOM 3349 C C . ASP A 1 429 ? 30.334 -10.674 -3.385 1.00 89.25 429 ASP A C 1
ATOM 3351 O O . ASP A 1 429 ? 30.399 -11.408 -2.405 1.00 89.25 429 ASP A O 1
ATOM 3355 N N . TRP A 1 430 ? 30.646 -11.095 -4.612 1.00 86.62 430 TRP A N 1
ATOM 3356 C CA . TRP A 1 430 ? 31.212 -12.405 -4.922 1.00 86.62 430 TRP A CA 1
ATOM 3357 C C . TRP A 1 430 ? 32.628 -12.291 -5.503 1.00 86.62 430 TRP A C 1
ATOM 3359 O O . TRP A 1 430 ? 33.053 -11.224 -5.952 1.00 86.62 430 TRP A O 1
ATOM 3369 N N . SER A 1 431 ? 33.368 -13.407 -5.528 1.00 90.31 431 SER A N 1
ATOM 3370 C CA . SER A 1 431 ? 34.741 -13.461 -6.072 1.00 90.31 431 SER A CA 1
ATOM 3371 C C . SER A 1 431 ? 34.832 -13.065 -7.553 1.00 90.31 431 SER A C 1
ATOM 3373 O O . SER A 1 431 ? 35.896 -12.675 -8.033 1.00 90.31 431 SER A O 1
ATOM 3375 N N . MET A 1 432 ? 33.712 -13.143 -8.269 1.00 92.88 432 MET A N 1
ATOM 3376 C CA . MET A 1 432 ? 33.551 -12.717 -9.652 1.00 92.88 432 MET A CA 1
ATOM 3377 C C . MET A 1 432 ? 32.092 -12.326 -9.914 1.00 92.88 432 MET A C 1
ATOM 3379 O O . MET A 1 432 ? 31.205 -12.860 -9.248 1.00 92.88 432 MET A O 1
ATOM 3383 N N . PRO A 1 433 ? 31.822 -11.426 -10.873 1.00 96.31 433 PRO A N 1
ATOM 3384 C CA . PRO A 1 433 ? 30.454 -11.120 -11.264 1.00 96.31 433 PRO A CA 1
ATOM 3385 C C . PRO A 1 433 ? 29.776 -12.339 -11.899 1.00 96.31 433 PRO A C 1
ATOM 3387 O O . PRO A 1 433 ? 30.448 -13.149 -12.545 1.00 96.31 433 PRO A O 1
ATOM 3390 N N . TYR A 1 434 ? 28.457 -12.443 -11.759 1.00 96.75 434 TYR A N 1
ATOM 3391 C CA . TYR A 1 434 ? 27.667 -13.497 -12.389 1.00 96.75 434 TYR A CA 1
ATOM 3392 C C . TYR A 1 434 ? 26.304 -13.008 -12.875 1.00 96.75 434 TYR A C 1
ATOM 3394 O O . TYR A 1 434 ? 25.761 -12.030 -12.358 1.00 96.75 434 TYR A O 1
ATOM 3402 N N . VAL A 1 435 ? 25.747 -13.746 -13.838 1.00 97.44 435 VAL A N 1
ATOM 3403 C CA . VAL A 1 435 ? 24.336 -13.675 -14.239 1.00 97.44 435 VAL A CA 1
ATOM 3404 C C . VAL A 1 435 ? 23.708 -15.060 -14.097 1.00 97.44 435 VAL A C 1
ATOM 3406 O O . VAL A 1 435 ? 24.228 -16.037 -14.639 1.00 97.44 435 VAL A O 1
ATOM 3409 N N . GLY A 1 436 ? 22.597 -15.140 -13.370 1.00 96.75 436 GLY A N 1
ATOM 3410 C CA . GLY A 1 436 ? 21.744 -16.319 -13.249 1.00 96.75 436 GLY A CA 1
ATOM 3411 C C . GLY A 1 436 ? 20.428 -16.148 -14.009 1.00 96.75 436 GLY A C 1
ATOM 3412 O O . GLY A 1 436 ? 19.903 -15.040 -14.107 1.00 96.75 436 GLY A O 1
ATOM 3413 N N . MET A 1 437 ? 19.902 -17.253 -14.534 1.00 98.25 437 MET A N 1
ATOM 3414 C CA . MET A 1 437 ? 18.577 -17.352 -15.154 1.00 98.25 437 MET A CA 1
ATOM 3415 C C . MET A 1 437 ? 17.710 -18.290 -14.308 1.00 98.25 437 MET A C 1
ATOM 3417 O O . MET A 1 437 ? 17.988 -19.494 -14.252 1.00 98.25 437 MET A O 1
ATOM 3421 N N . LEU A 1 438 ? 16.689 -17.751 -13.637 1.00 98.19 438 LEU A N 1
ATOM 3422 C CA . LEU A 1 438 ? 15.707 -18.521 -12.868 1.00 98.19 438 LEU A CA 1
ATOM 3423 C C . LEU A 1 438 ? 14.393 -18.570 -13.620 1.00 98.19 438 LEU A C 1
ATOM 3425 O O . LEU A 1 438 ? 13.723 -17.551 -13.739 1.00 98.19 438 LEU A O 1
ATOM 3429 N N . ARG A 1 439 ? 14.008 -19.758 -14.074 1.00 98.25 439 ARG A N 1
ATOM 3430 C CA . ARG A 1 439 ? 12.714 -19.951 -14.719 1.00 98.25 439 ARG A CA 1
ATOM 3431 C C . ARG A 1 439 ? 11.649 -20.229 -13.678 1.00 98.25 439 ARG A C 1
ATOM 3433 O O . ARG A 1 439 ? 11.862 -21.097 -12.821 1.00 98.25 439 ARG A O 1
ATOM 3440 N N . SER A 1 440 ? 10.518 -19.547 -13.774 1.00 98.25 440 SER A N 1
ATOM 3441 C CA . SER A 1 440 ? 9.325 -19.907 -13.032 1.00 98.25 440 SER A CA 1
ATOM 3442 C C . SER A 1 440 ? 8.705 -21.173 -13.615 1.00 98.25 440 SER A C 1
ATOM 3444 O O . SER A 1 440 ? 8.464 -21.299 -14.809 1.00 98.25 440 SER A O 1
ATOM 3446 N N . ILE A 1 441 ? 8.403 -22.141 -12.756 1.00 96.56 441 ILE A N 1
ATOM 3447 C CA . ILE A 1 441 ? 7.551 -23.284 -13.115 1.00 96.56 441 ILE A CA 1
ATOM 3448 C C . ILE A 1 441 ? 6.122 -23.106 -12.580 1.00 96.56 441 ILE A C 1
ATOM 3450 O O . ILE A 1 441 ? 5.323 -24.040 -12.591 1.00 96.56 441 ILE A O 1
ATOM 3454 N N . GLY A 1 442 ? 5.798 -21.891 -12.135 1.00 95.44 442 GLY A N 1
ATOM 3455 C CA . GLY A 1 442 ? 4.510 -21.427 -11.632 1.00 95.44 442 GLY A CA 1
ATOM 3456 C C . GLY A 1 442 ? 4.323 -21.550 -10.124 1.00 95.44 442 GLY A C 1
ATOM 3457 O O . GLY A 1 442 ? 3.838 -20.628 -9.486 1.00 95.44 442 GLY A O 1
ATOM 3458 N N . SER A 1 443 ? 4.777 -22.646 -9.516 1.00 96.19 443 SER A N 1
ATOM 3459 C CA . SER A 1 443 ? 4.749 -22.799 -8.051 1.00 96.19 443 SER A CA 1
ATOM 3460 C C . SER A 1 443 ? 6.090 -22.517 -7.375 1.00 96.19 443 SER A C 1
ATOM 3462 O O . SER A 1 443 ? 6.177 -22.550 -6.152 1.00 96.19 443 SER A O 1
ATOM 3464 N N . SER A 1 444 ? 7.158 -22.347 -8.154 1.00 97.50 444 SER A N 1
ATOM 3465 C CA . SER A 1 444 ? 8.539 -22.226 -7.684 1.00 97.50 444 SER A CA 1
ATOM 3466 C C . SER A 1 444 ? 9.450 -21.775 -8.829 1.00 97.50 444 SER A C 1
ATOM 3468 O O . SER A 1 444 ? 9.047 -21.802 -9.989 1.00 97.50 444 SER A O 1
ATOM 3470 N N . PHE A 1 445 ? 10.706 -21.469 -8.524 1.00 98.25 445 PHE A N 1
ATOM 3471 C CA . PHE A 1 445 ? 11.767 -21.217 -9.495 1.00 98.25 445 PHE A CA 1
ATOM 3472 C C . PHE A 1 445 ? 12.705 -22.416 -9.667 1.00 98.25 445 PHE A C 1
ATOM 3474 O O . PHE A 1 445 ? 12.890 -23.232 -8.758 1.00 98.25 445 PHE A O 1
ATOM 3481 N N . SER A 1 446 ? 13.341 -22.490 -10.835 1.00 97.25 446 SER A N 1
ATOM 3482 C CA . SER A 1 446 ? 14.415 -23.431 -11.149 1.00 97.25 446 SER A CA 1
ATOM 3483 C C . SER A 1 446 ? 15.576 -22.713 -11.833 1.00 97.25 446 SER A C 1
ATOM 3485 O O . SER A 1 446 ? 15.365 -21.864 -12.698 1.00 97.25 446 SER A O 1
ATOM 3487 N N . VAL A 1 447 ? 16.811 -23.041 -11.447 1.00 97.81 447 VAL A N 1
ATOM 3488 C CA . VAL A 1 447 ? 18.001 -22.510 -12.122 1.00 97.81 447 VAL A CA 1
ATOM 3489 C C . VAL A 1 447 ? 18.111 -23.165 -13.491 1.00 97.81 447 VAL A C 1
ATOM 3491 O O . VAL A 1 447 ? 18.219 -24.387 -13.590 1.00 97.81 447 VAL A O 1
ATOM 3494 N N . VAL A 1 448 ? 18.111 -22.350 -14.539 1.00 97.69 448 VAL A N 1
ATOM 3495 C CA . VAL A 1 448 ? 18.286 -22.820 -15.916 1.00 97.69 448 VAL A CA 1
ATOM 3496 C C . VAL A 1 448 ? 19.744 -22.734 -16.332 1.00 97.69 448 VAL A C 1
ATOM 3498 O O . VAL A 1 448 ? 20.286 -23.675 -16.907 1.00 97.69 448 VAL A O 1
ATOM 3501 N N . GLN A 1 449 ? 20.383 -21.605 -16.030 1.00 97.00 449 GLN A N 1
ATOM 3502 C CA . GLN A 1 449 ? 21.756 -21.342 -16.428 1.00 97.00 449 GLN A CA 1
ATOM 3503 C C . GLN A 1 449 ? 22.406 -20.327 -15.493 1.00 97.00 449 GLN A C 1
ATOM 3505 O O . GLN A 1 449 ? 21.759 -19.397 -15.009 1.00 97.00 449 GLN A O 1
ATOM 3510 N N . ARG A 1 450 ? 23.711 -20.496 -15.273 1.00 95.00 450 ARG A N 1
ATOM 3511 C CA . ARG A 1 450 ? 24.561 -19.543 -14.559 1.00 95.00 450 ARG A CA 1
ATOM 3512 C C . ARG A 1 450 ? 25.806 -19.249 -15.384 1.00 95.00 450 ARG A C 1
ATOM 3514 O O . ARG A 1 450 ? 26.465 -20.159 -15.884 1.00 95.00 450 ARG A O 1
ATOM 3521 N N . TYR A 1 451 ? 26.128 -17.970 -15.496 1.00 96.62 451 TYR A N 1
ATOM 3522 C CA . TYR A 1 451 ? 27.337 -17.466 -16.126 1.00 96.62 451 TYR A CA 1
ATOM 3523 C C . TYR A 1 451 ? 28.219 -16.842 -15.053 1.00 96.62 451 TYR A C 1
ATOM 3525 O O . TYR A 1 451 ? 27.806 -15.879 -14.417 1.00 96.62 451 TYR A O 1
ATOM 3533 N N . ASP A 1 452 ? 29.429 -17.367 -14.867 1.00 95.69 452 ASP A N 1
ATOM 3534 C CA . ASP A 1 452 ? 30.418 -16.831 -13.929 1.00 95.69 452 ASP A CA 1
ATOM 3535 C C . ASP A 1 452 ? 31.531 -16.109 -14.693 1.00 95.69 452 ASP A C 1
ATOM 3537 O O . ASP A 1 452 ? 32.115 -16.653 -15.634 1.00 95.69 452 ASP A O 1
ATOM 3541 N N . ALA A 1 453 ? 31.825 -14.872 -14.289 1.00 96.12 453 ALA A N 1
ATOM 3542 C CA . ALA A 1 453 ? 32.767 -13.925 -14.894 1.00 96.12 453 ALA A CA 1
ATOM 3543 C C . ALA A 1 453 ? 32.482 -13.519 -16.354 1.00 96.12 453 ALA A C 1
ATOM 3545 O O . ALA A 1 453 ? 32.763 -12.381 -16.730 1.00 96.12 453 ALA A O 1
ATOM 3546 N N . ASN A 1 454 ? 31.933 -14.408 -17.182 1.00 96.81 454 ASN A N 1
ATOM 3547 C CA . ASN A 1 454 ? 31.681 -14.173 -18.595 1.00 96.81 454 ASN A CA 1
ATOM 3548 C C . ASN A 1 454 ? 30.300 -14.690 -19.000 1.00 96.81 454 ASN A C 1
ATOM 3550 O O . ASN A 1 454 ? 30.001 -15.873 -18.848 1.00 96.81 454 ASN A O 1
ATOM 3554 N N . MET A 1 455 ? 29.503 -13.806 -19.590 1.00 97.19 455 MET A N 1
ATOM 3555 C CA . MET A 1 455 ? 28.434 -14.212 -20.496 1.00 97.19 455 MET A CA 1
ATOM 3556 C C . MET A 1 455 ? 29.040 -14.489 -21.885 1.00 97.19 455 MET A C 1
ATOM 3558 O O . MET A 1 455 ? 30.193 -14.118 -22.142 1.00 97.19 455 MET A O 1
ATOM 3562 N N . PRO A 1 456 ? 28.309 -15.135 -22.808 1.00 97.44 456 PRO A N 1
ATOM 3563 C CA . PRO A 1 456 ? 28.791 -15.385 -24.163 1.00 97.44 456 PRO A CA 1
ATOM 3564 C C . PRO A 1 456 ? 29.324 -14.106 -24.815 1.00 97.44 456 PRO A C 1
ATOM 3566 O O . PRO A 1 456 ? 28.599 -13.131 -24.981 1.00 97.44 456 PRO A O 1
ATOM 3569 N N . SER A 1 457 ? 30.619 -14.108 -25.144 1.00 96.12 457 SER A N 1
ATOM 3570 C CA . SER A 1 457 ? 31.336 -12.973 -25.749 1.00 96.12 457 SER A CA 1
ATOM 3571 C C . SER A 1 457 ? 31.343 -11.662 -24.937 1.00 96.12 457 SER A C 1
ATOM 3573 O O . SER A 1 457 ? 31.698 -10.614 -25.485 1.00 96.12 457 SER A O 1
ATOM 3575 N N . TRP A 1 458 ? 31.035 -11.711 -23.635 1.00 97.44 458 TRP A N 1
ATOM 3576 C CA . TRP A 1 458 ? 31.003 -10.546 -22.747 1.00 97.44 458 TRP A CA 1
ATOM 3577 C C . TRP A 1 458 ? 31.659 -10.831 -21.391 1.00 97.44 458 TRP A C 1
ATOM 3579 O O . TRP A 1 458 ? 31.167 -11.638 -20.603 1.00 97.44 458 TRP A O 1
ATOM 3589 N N . GLN A 1 459 ? 32.753 -10.128 -21.086 1.00 96.19 459 GLN A N 1
ATOM 3590 C CA . GLN A 1 459 ? 33.434 -10.236 -19.793 1.00 96.19 459 GLN A CA 1
ATOM 3591 C C . GLN A 1 459 ? 32.791 -9.307 -18.758 1.00 96.19 459 GLN A C 1
ATOM 3593 O O . GLN A 1 459 ? 33.104 -8.116 -18.711 1.00 96.19 459 GLN A O 1
ATOM 3598 N N . MET A 1 460 ? 31.962 -9.856 -17.876 1.00 96.62 460 MET A N 1
ATOM 3599 C CA . MET A 1 460 ? 31.182 -9.068 -16.926 1.00 96.62 460 MET A CA 1
ATOM 3600 C C . MET A 1 460 ? 32.039 -8.190 -16.011 1.00 96.62 460 MET A C 1
ATOM 3602 O O . MET A 1 460 ? 33.164 -8.543 -15.628 1.00 96.62 460 MET A O 1
ATOM 3606 N N . LYS A 1 461 ? 31.483 -7.036 -15.632 1.00 95.06 461 LYS A N 1
ATOM 3607 C CA . LYS A 1 461 ? 32.086 -6.093 -14.681 1.00 95.06 461 LYS A CA 1
ATOM 3608 C C . LYS A 1 461 ? 31.091 -5.625 -13.622 1.00 95.06 461 LYS A C 1
ATOM 3610 O O . LYS A 1 461 ? 29.893 -5.599 -13.880 1.00 95.06 461 LYS A O 1
ATOM 3615 N N . PRO A 1 462 ? 31.581 -5.167 -12.453 1.00 92.00 462 PRO A N 1
ATOM 3616 C CA . PRO A 1 462 ? 30.725 -4.751 -11.343 1.00 92.00 462 PRO A CA 1
ATOM 3617 C C . PRO A 1 462 ? 29.653 -3.700 -11.663 1.00 92.00 462 PRO A C 1
ATOM 3619 O O . PRO A 1 462 ? 28.622 -3.671 -10.996 1.00 92.00 462 PRO A O 1
ATOM 3622 N N . GLN A 1 463 ? 29.899 -2.815 -12.638 1.00 90.75 463 GLN A N 1
ATOM 3623 C CA . GLN A 1 463 ? 28.989 -1.716 -12.993 1.00 90.75 463 GLN A CA 1
ATOM 3624 C C . GLN A 1 463 ? 28.229 -1.963 -14.304 1.00 90.75 463 GLN A C 1
ATOM 3626 O O . GLN A 1 463 ? 27.671 -1.016 -14.862 1.00 90.75 463 GLN A O 1
ATOM 3631 N N . ASP A 1 464 ? 28.194 -3.207 -14.793 1.00 96.06 464 ASP A N 1
ATOM 3632 C CA . ASP A 1 464 ? 27.335 -3.578 -15.916 1.00 96.06 464 ASP A CA 1
ATOM 3633 C C . ASP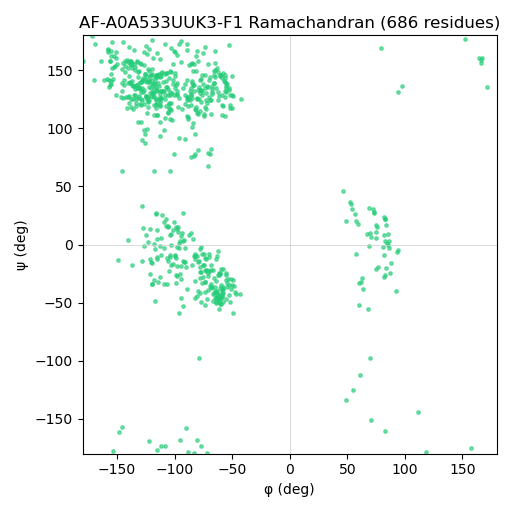 A 1 464 ? 25.866 -3.294 -15.566 1.00 96.06 464 ASP A C 1
ATOM 3635 O O . ASP A 1 464 ? 25.357 -3.682 -14.508 1.00 96.06 464 ASP A O 1
ATOM 3639 N N . ARG A 1 465 ? 25.186 -2.568 -16.456 1.00 96.12 465 ARG A N 1
ATOM 3640 C CA . ARG A 1 465 ? 23.752 -2.275 -16.360 1.00 96.12 465 ARG A CA 1
ATOM 3641 C C . ARG A 1 465 ? 23.004 -3.178 -17.324 1.00 96.12 465 ARG A C 1
ATOM 3643 O O . ARG A 1 465 ? 23.390 -3.251 -18.486 1.00 96.12 465 ARG A O 1
ATOM 3650 N N . HIS A 1 466 ? 21.961 -3.829 -16.831 1.00 97.25 466 HIS A N 1
ATOM 3651 C CA . HIS A 1 466 ? 21.201 -4.830 -17.568 1.00 97.25 466 HIS A CA 1
ATOM 3652 C C . HIS A 1 466 ? 19.797 -4.310 -17.870 1.00 97.25 466 HIS A C 1
ATOM 3654 O O . HIS A 1 466 ? 19.223 -3.582 -17.056 1.00 97.25 466 HIS A O 1
ATOM 3660 N N . TYR A 1 467 ? 19.280 -4.690 -19.032 1.00 97.69 467 TYR A N 1
ATOM 3661 C CA . TYR A 1 467 ? 17.952 -4.350 -19.529 1.00 97.69 467 TYR A CA 1
ATOM 3662 C C . TYR A 1 467 ? 17.336 -5.598 -20.157 1.00 97.69 467 TYR A C 1
ATOM 3664 O O . TYR A 1 467 ? 18.052 -6.363 -20.806 1.00 97.69 467 TYR A O 1
ATOM 3672 N N . VAL A 1 468 ? 16.040 -5.794 -19.949 1.00 97.88 468 VAL A N 1
ATOM 3673 C CA . VAL A 1 468 ? 15.287 -6.960 -20.423 1.00 97.88 468 VAL A CA 1
ATOM 3674 C C . VAL A 1 468 ? 14.168 -6.503 -21.350 1.00 97.88 468 VAL A C 1
ATOM 3676 O O . VAL A 1 468 ? 13.653 -5.401 -21.159 1.00 97.88 468 VAL A O 1
ATOM 3679 N N . GLY A 1 469 ? 13.848 -7.318 -22.350 1.00 97.19 469 GLY A N 1
ATOM 3680 C CA . GLY A 1 469 ? 12.787 -7.054 -23.324 1.00 97.19 469 GLY A CA 1
ATOM 3681 C C . GLY A 1 469 ? 12.903 -7.950 -24.555 1.00 97.19 469 GLY A C 1
ATOM 3682 O O . GLY A 1 469 ? 13.979 -8.493 -24.815 1.00 97.19 469 GLY A O 1
ATOM 3683 N N . ASP A 1 470 ? 11.832 -8.115 -25.325 1.00 97.62 470 ASP A N 1
ATOM 3684 C CA . ASP A 1 470 ? 11.821 -8.933 -26.543 1.00 97.62 470 ASP A CA 1
ATOM 3685 C C . ASP A 1 470 ? 12.388 -8.143 -27.727 1.00 97.62 470 ASP A C 1
ATOM 3687 O O . ASP A 1 470 ? 11.688 -7.632 -28.601 1.00 97.62 470 ASP A O 1
ATOM 3691 N N . PHE A 1 471 ? 13.712 -8.027 -27.774 1.00 97.12 471 PHE A N 1
ATOM 3692 C CA . PHE A 1 471 ? 14.393 -7.216 -28.782 1.00 97.12 471 PHE A CA 1
ATOM 3693 C C . PHE A 1 471 ? 14.334 -7.801 -30.198 1.00 97.12 471 PHE A C 1
ATOM 3695 O O . PHE A 1 471 ? 14.825 -7.166 -31.141 1.00 97.12 471 PHE A O 1
ATOM 3702 N N . ASN A 1 472 ? 13.838 -9.029 -30.363 1.00 96.44 472 ASN A N 1
ATOM 3703 C CA . ASN A 1 472 ? 13.870 -9.753 -31.628 1.00 96.44 472 ASN A CA 1
ATOM 3704 C C . ASN A 1 472 ? 12.472 -10.149 -32.151 1.00 96.44 472 ASN A C 1
ATOM 3706 O O . ASN A 1 472 ? 12.343 -10.394 -33.357 1.00 96.44 472 ASN A O 1
ATOM 3710 N N . GLY A 1 473 ? 11.448 -10.085 -31.299 1.00 96.94 473 GLY A N 1
ATOM 3711 C CA . GLY A 1 473 ? 10.047 -10.345 -31.612 1.00 96.94 473 GLY A CA 1
ATOM 3712 C C . GLY A 1 473 ? 9.690 -11.832 -31.617 1.00 96.94 473 GLY A C 1
ATOM 3713 O O . GLY A 1 473 ? 8.771 -12.221 -32.342 1.00 96.94 473 GLY A O 1
ATOM 3714 N N . ASP A 1 474 ? 10.446 -12.688 -30.914 1.00 97.06 474 ASP A N 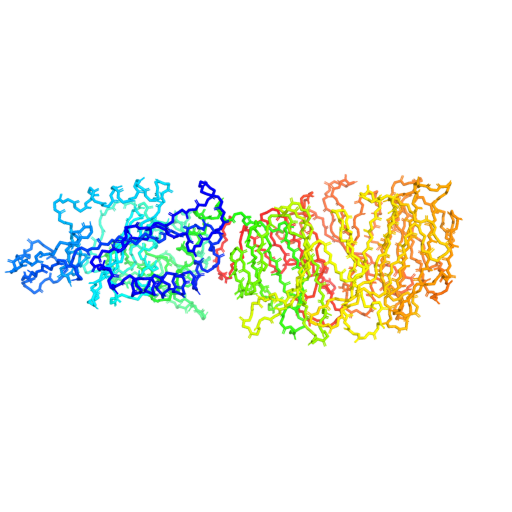1
ATOM 3715 C CA . ASP A 1 474 ? 10.166 -14.132 -30.827 1.00 97.06 474 ASP A CA 1
ATOM 3716 C C . ASP A 1 474 ? 9.343 -14.535 -29.599 1.00 97.06 474 ASP A C 1
ATOM 3718 O O . ASP A 1 474 ? 9.140 -15.734 -29.368 1.00 97.06 474 ASP A O 1
ATOM 3722 N N . GLY A 1 475 ? 8.851 -13.554 -28.842 1.00 96.62 475 GLY A N 1
ATOM 3723 C CA . GLY A 1 475 ? 8.081 -13.740 -27.622 1.00 96.62 475 GLY A CA 1
ATOM 3724 C C . GLY A 1 475 ? 8.932 -14.144 -26.423 1.00 96.62 475 GLY A C 1
ATOM 3725 O O . GLY A 1 475 ? 8.370 -14.640 -25.454 1.00 96.62 475 GLY A O 1
ATOM 3726 N N . LYS A 1 476 ? 10.264 -13.995 -26.488 1.00 98.00 476 LYS A N 1
ATOM 3727 C CA . LYS A 1 476 ? 11.162 -14.216 -25.348 1.00 98.00 476 LYS A CA 1
ATOM 3728 C C . LYS A 1 476 ? 11.892 -12.936 -25.009 1.00 98.00 476 LYS A C 1
ATOM 3730 O O . LYS A 1 476 ? 12.556 -12.344 -25.855 1.00 98.00 476 LYS A O 1
ATOM 3735 N N . ASP A 1 477 ? 11.866 -12.584 -23.735 1.00 98.31 477 ASP A N 1
ATOM 3736 C CA . ASP A 1 477 ? 12.665 -11.482 -23.239 1.00 98.31 477 ASP A CA 1
ATOM 3737 C C . ASP A 1 477 ? 14.161 -11.845 -23.294 1.00 98.31 477 ASP A C 1
ATOM 3739 O O . ASP A 1 477 ? 14.653 -12.841 -22.747 1.00 98.31 477 ASP A O 1
ATOM 3743 N N . ASP A 1 478 ? 14.897 -10.988 -23.981 1.00 97.94 478 ASP A N 1
ATOM 3744 C CA . ASP A 1 478 ? 16.331 -11.027 -24.208 1.00 97.94 478 ASP A CA 1
ATOM 3745 C C . ASP A 1 478 ? 17.064 -10.168 -23.150 1.00 97.94 478 ASP A C 1
ATOM 3747 O O . ASP A 1 478 ? 16.451 -9.479 -22.332 1.00 97.94 478 ASP A O 1
ATOM 3751 N N . LEU A 1 479 ? 18.404 -10.182 -23.150 1.00 97.75 479 LEU A N 1
ATOM 3752 C CA . LEU A 1 479 ? 19.227 -9.441 -22.185 1.00 97.75 479 LEU A CA 1
ATOM 3753 C C . LEU A 1 479 ? 20.193 -8.488 -22.886 1.00 97.75 479 LEU A C 1
ATOM 3755 O O . LEU A 1 479 ? 21.110 -8.902 -23.598 1.00 97.75 479 LEU A O 1
ATOM 3759 N N . TRP A 1 480 ? 20.056 -7.193 -22.635 1.00 97.25 480 TRP A N 1
ATOM 3760 C CA . TRP A 1 480 ? 21.028 -6.193 -23.068 1.00 97.25 480 TRP A CA 1
ATOM 3761 C C . TRP A 1 480 ? 21.877 -5.708 -21.908 1.00 97.25 480 TRP A C 1
ATOM 3763 O O . TR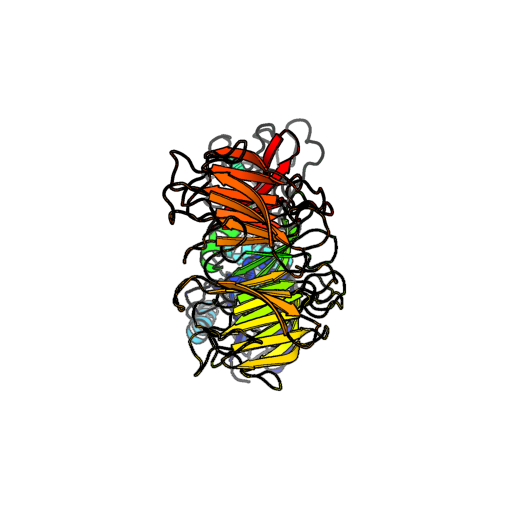P A 1 480 ? 21.398 -5.540 -20.788 1.00 97.25 480 TRP A O 1
ATOM 3773 N N . VAL A 1 481 ? 23.156 -5.462 -22.185 1.00 97.75 481 VAL A N 1
ATOM 3774 C CA . VAL A 1 481 ? 24.150 -5.124 -21.164 1.00 97.75 481 VAL A CA 1
ATOM 3775 C C . VAL A 1 481 ? 24.968 -3.932 -21.607 1.00 97.75 481 VAL A C 1
ATOM 3777 O O . VAL A 1 481 ? 25.582 -3.942 -22.672 1.00 97.75 481 VAL A O 1
ATOM 3780 N N . PHE A 1 482 ? 25.008 -2.904 -20.769 1.00 97.56 482 PHE A N 1
ATOM 3781 C CA . PHE A 1 482 ? 25.819 -1.721 -20.989 1.00 97.56 482 PHE A CA 1
ATOM 3782 C C . PHE A 1 482 ? 26.937 -1.618 -19.953 1.00 97.56 482 PHE A C 1
ATOM 3784 O O . PHE A 1 482 ? 26.668 -1.523 -18.752 1.00 97.56 482 PHE A O 1
ATOM 3791 N N . ASN A 1 483 ? 28.183 -1.520 -20.424 1.00 95.75 483 ASN A N 1
ATOM 3792 C CA . ASN A 1 483 ? 29.322 -1.114 -19.605 1.00 95.75 483 ASN A CA 1
ATOM 3793 C C . ASN A 1 483 ? 29.722 0.322 -19.950 1.00 95.75 483 ASN A C 1
ATOM 3795 O O . ASN A 1 483 ? 30.139 0.593 -21.072 1.00 95.75 483 ASN A O 1
ATOM 3799 N N . GLY A 1 484 ? 29.629 1.241 -18.989 1.00 90.75 484 GLY A N 1
ATOM 3800 C CA . GLY A 1 484 ? 29.986 2.645 -19.217 1.00 90.75 484 GLY A CA 1
ATOM 3801 C C . GLY A 1 484 ? 31.411 3.020 -18.824 1.00 90.75 484 GLY A C 1
ATOM 3802 O O . GLY A 1 484 ? 31.977 3.958 -19.376 1.00 90.75 484 GLY A O 1
ATOM 3803 N N . THR A 1 485 ? 31.973 2.339 -17.830 1.00 88.12 485 THR A N 1
ATOM 3804 C CA . THR A 1 485 ? 33.035 2.899 -16.976 1.00 88.12 485 THR A CA 1
ATOM 3805 C C . THR A 1 485 ? 34.185 1.939 -16.692 1.00 88.12 485 THR A C 1
ATOM 3807 O O . THR A 1 485 ? 35.233 2.392 -16.236 1.00 88.12 485 THR A O 1
ATOM 3810 N N . ASN A 1 486 ? 34.021 0.626 -16.896 1.00 88.38 486 ASN A N 1
ATOM 3811 C CA . ASN A 1 486 ? 35.020 -0.366 -16.477 1.00 88.38 486 ASN A CA 1
ATOM 3812 C C . ASN A 1 486 ? 35.861 -0.922 -17.628 1.00 88.38 486 ASN A C 1
ATOM 3814 O O . ASN A 1 486 ? 36.838 -1.625 -17.367 1.00 88.38 486 ASN A O 1
ATOM 3818 N N . TRP A 1 487 ? 35.492 -0.653 -18.878 1.00 89.31 487 TRP A N 1
ATOM 3819 C CA . TRP A 1 487 ? 36.299 -0.978 -20.054 1.00 89.31 487 TRP A CA 1
ATOM 3820 C C . TRP A 1 487 ? 36.894 0.298 -20.670 1.00 89.31 487 TRP A C 1
ATOM 3822 O O . TRP A 1 487 ? 36.586 1.414 -20.256 1.00 89.31 487 TRP A O 1
ATOM 3832 N N . SER A 1 488 ? 37.774 0.142 -21.668 1.00 91.69 488 SER A N 1
ATOM 3833 C CA . SER A 1 488 ? 38.481 1.263 -22.318 1.00 91.69 488 SER A CA 1
ATOM 3834 C C . SER A 1 488 ? 37.555 2.286 -22.985 1.00 91.69 488 SER A C 1
ATOM 3836 O O . SER A 1 488 ? 37.932 3.440 -23.163 1.00 91.69 488 SER A O 1
ATOM 3838 N N . TYR A 1 489 ? 36.354 1.851 -23.352 1.00 91.62 489 TYR A N 1
ATOM 3839 C CA . TYR A 1 489 ? 35.294 2.644 -23.959 1.00 91.62 489 TYR A CA 1
ATOM 3840 C C . TYR A 1 489 ? 33.955 2.216 -23.345 1.00 91.62 489 TYR A C 1
ATOM 3842 O O . TYR A 1 489 ? 33.915 1.208 -22.642 1.00 91.62 489 TYR A O 1
ATOM 3850 N N . PRO A 1 490 ? 32.858 2.939 -23.596 1.00 95.69 490 PRO A N 1
ATOM 3851 C CA . PRO A 1 490 ? 31.526 2.410 -23.350 1.00 95.69 490 PRO A CA 1
ATOM 3852 C C . PRO A 1 490 ? 31.180 1.297 -24.348 1.00 95.69 490 PRO A C 1
ATOM 3854 O O . PRO A 1 490 ? 31.513 1.406 -25.532 1.00 95.69 490 PRO A O 1
ATOM 3857 N N . TYR A 1 491 ? 30.502 0.253 -23.882 1.00 97.19 491 TYR A N 1
ATOM 3858 C CA . TYR A 1 491 ? 30.078 -0.888 -24.693 1.00 97.19 491 TYR A CA 1
ATOM 3859 C C . TYR A 1 491 ? 28.610 -1.208 -24.444 1.00 97.19 491 TYR A C 1
ATOM 3861 O O . TYR A 1 491 ? 28.149 -1.141 -23.305 1.00 97.19 491 TYR A O 1
ATOM 3869 N N . LEU A 1 492 ? 27.916 -1.623 -25.502 1.00 97.69 492 LEU A N 1
ATOM 3870 C CA . LEU A 1 492 ? 26.574 -2.195 -25.431 1.00 97.69 492 LEU A CA 1
ATOM 3871 C C . LEU A 1 492 ? 26.589 -3.582 -26.079 1.00 97.69 492 LEU A C 1
ATOM 3873 O O . LEU A 1 492 ? 26.991 -3.724 -27.236 1.00 97.69 492 LEU A O 1
ATOM 3877 N N . GLY A 1 493 ? 26.170 -4.596 -25.332 1.00 97.44 493 GLY A N 1
ATOM 3878 C CA . GLY A 1 493 ? 25.981 -5.962 -25.799 1.00 97.44 493 GLY A CA 1
ATOM 3879 C C . GLY A 1 493 ? 24.499 -6.321 -25.868 1.00 97.44 493 GLY A C 1
ATOM 3880 O O . GLY A 1 493 ? 23.772 -6.097 -24.910 1.00 97.44 493 GLY A O 1
ATOM 3881 N N . MET A 1 494 ? 24.079 -6.909 -26.986 1.00 97.62 494 MET A N 1
ATOM 3882 C CA . MET A 1 494 ? 22.762 -7.510 -27.202 1.00 97.62 494 MET A CA 1
ATOM 3883 C C . MET A 1 494 ? 22.856 -9.042 -27.103 1.00 97.62 494 MET A C 1
ATOM 3885 O O . MET A 1 494 ? 23.428 -9.682 -27.993 1.00 97.62 494 MET A O 1
ATOM 3889 N N . LEU A 1 495 ? 22.356 -9.642 -26.021 1.00 97.75 495 LEU A N 1
ATOM 3890 C CA . LEU A 1 495 ? 22.334 -11.093 -25.828 1.00 97.75 495 LEU A CA 1
ATOM 3891 C C . LEU A 1 495 ? 20.916 -11.626 -26.036 1.00 97.75 495 LEU A C 1
ATOM 3893 O O . LEU A 1 495 ? 20.001 -11.245 -25.317 1.00 97.75 495 LEU A O 1
ATOM 3897 N N . ARG A 1 496 ? 20.758 -12.550 -26.982 1.00 97.44 496 ARG A N 1
ATOM 3898 C CA . ARG A 1 496 ? 19.502 -13.259 -27.219 1.00 97.44 496 ARG A CA 1
ATOM 3899 C C . ARG A 1 496 ? 19.347 -14.439 -26.268 1.00 97.44 496 ARG A C 1
ATOM 3901 O O . ARG A 1 496 ? 20.278 -15.246 -26.174 1.00 97.44 496 ARG A O 1
ATOM 3908 N N . SER A 1 497 ? 18.184 -14.570 -25.643 1.00 97.88 497 SER A N 1
ATOM 3909 C CA . SER A 1 497 ? 17.731 -15.758 -24.928 1.00 97.88 497 SER A CA 1
ATOM 3910 C C . SER A 1 497 ? 17.088 -16.750 -25.899 1.00 97.88 497 SER A C 1
ATOM 3912 O O . SER A 1 497 ? 16.335 -16.387 -26.791 1.00 97.88 497 SER A O 1
ATOM 3914 N N . ASN A 1 498 ? 17.363 -18.041 -25.729 1.00 97.12 498 ASN A N 1
ATOM 3915 C CA . ASN A 1 498 ? 16.552 -19.108 -26.337 1.00 97.12 498 ASN A CA 1
ATOM 3916 C C . ASN A 1 498 ? 15.690 -19.840 -25.292 1.00 97.12 498 ASN A C 1
ATOM 3918 O O . ASN A 1 498 ? 15.270 -20.975 -25.514 1.00 97.12 498 ASN A O 1
ATOM 3922 N N . GLY A 1 499 ? 15.525 -19.236 -24.114 1.00 96.94 499 GLY A N 1
ATOM 3923 C CA . GLY A 1 499 ? 14.921 -19.834 -22.930 1.00 96.94 499 GLY A CA 1
ATOM 3924 C C . GLY A 1 499 ? 15.894 -20.611 -22.050 1.00 96.94 499 GLY A C 1
ATOM 3925 O O . GLY A 1 499 ? 15.643 -20.747 -20.858 1.00 96.94 499 GLY A O 1
ATOM 3926 N N . THR A 1 500 ? 17.004 -21.120 -22.590 1.00 97.25 500 THR A N 1
ATOM 3927 C CA . THR A 1 500 ? 17.962 -21.962 -21.841 1.00 97.25 500 THR A CA 1
ATOM 3928 C C . THR A 1 500 ? 19.359 -21.373 -21.723 1.00 97.25 500 THR A C 1
ATOM 3930 O O . THR A 1 500 ? 20.062 -21.611 -20.748 1.00 97.25 500 THR A O 1
ATOM 3933 N N . THR A 1 501 ? 19.773 -20.602 -22.717 1.00 97.88 501 THR A N 1
ATOM 3934 C CA . THR A 1 501 ? 21.092 -19.991 -22.799 1.00 97.88 501 THR A CA 1
ATOM 3935 C C . THR A 1 501 ? 20.979 -18.627 -23.451 1.00 97.88 501 THR A C 1
ATOM 3937 O O . THR A 1 501 ? 20.097 -18.399 -24.279 1.00 97.88 501 THR A O 1
ATOM 3940 N N . LEU A 1 502 ? 21.948 -17.773 -23.153 1.00 98.19 502 LEU A N 1
ATOM 3941 C CA . LEU A 1 502 ? 22.194 -16.528 -23.857 1.00 98.19 502 LEU A CA 1
ATOM 3942 C C . LEU A 1 502 ? 23.124 -16.745 -25.059 1.00 98.19 502 LEU A C 1
ATOM 3944 O O . LEU A 1 502 ? 23.949 -17.659 -25.077 1.00 98.19 502 LEU A O 1
ATOM 3948 N N . SER A 1 503 ? 23.031 -15.873 -26.056 1.00 97.25 503 SER A N 1
ATOM 3949 C CA . SER A 1 503 ? 23.960 -15.808 -27.186 1.00 97.25 503 SER A CA 1
ATOM 3950 C C . SER A 1 503 ? 24.150 -14.362 -27.634 1.00 97.25 503 SER A C 1
ATOM 3952 O O . SER A 1 503 ? 23.184 -13.627 -27.798 1.00 97.25 503 SER A O 1
ATOM 3954 N N . MET A 1 504 ? 25.395 -13.919 -27.820 1.00 97.56 504 MET A N 1
ATOM 3955 C CA . MET A 1 504 ? 25.661 -12.549 -28.262 1.00 97.56 504 MET A CA 1
ATOM 3956 C C . MET A 1 504 ? 25.289 -12.381 -29.735 1.00 97.56 504 MET A C 1
ATOM 3958 O O . MET A 1 504 ? 25.925 -12.980 -30.601 1.00 97.56 504 MET A O 1
ATOM 3962 N N . THR A 1 505 ? 24.304 -11.531 -30.025 1.00 96.44 505 THR A N 1
ATOM 3963 C CA . THR A 1 505 ? 23.911 -11.197 -31.402 1.00 96.44 505 THR A CA 1
ATOM 3964 C C . THR A 1 505 ? 24.710 -10.015 -31.931 1.00 96.44 505 THR A C 1
ATOM 3966 O O . THR A 1 505 ? 25.136 -10.009 -33.088 1.00 96.44 505 THR A O 1
ATOM 3969 N N . LYS A 1 506 ? 24.978 -9.022 -31.075 1.00 97.25 506 LYS A N 1
ATOM 3970 C CA . LYS A 1 506 ? 25.735 -7.829 -31.450 1.00 97.25 506 LYS A CA 1
ATOM 3971 C C . LYS A 1 506 ? 26.446 -7.197 -30.264 1.00 97.25 506 LYS A C 1
ATOM 3973 O O . LYS A 1 506 ? 25.889 -7.093 -29.179 1.00 97.25 506 LYS A O 1
ATOM 3978 N N . ARG A 1 507 ? 27.655 -6.692 -30.510 1.00 96.69 507 ARG A N 1
ATOM 3979 C CA . ARG A 1 507 ? 28.368 -5.798 -29.598 1.00 96.69 507 ARG A CA 1
ATOM 3980 C C . ARG A 1 507 ? 28.706 -4.493 -30.308 1.00 96.69 507 ARG A C 1
ATOM 3982 O O . ARG A 1 507 ? 29.144 -4.512 -31.462 1.00 96.69 507 ARG A O 1
ATOM 3989 N N . TYR A 1 508 ? 28.484 -3.386 -29.617 1.00 97.50 508 TYR A N 1
ATOM 3990 C CA . TYR A 1 508 ? 28.867 -2.047 -30.035 1.00 97.50 508 TYR A CA 1
ATOM 3991 C C . TYR A 1 508 ? 30.019 -1.558 -29.168 1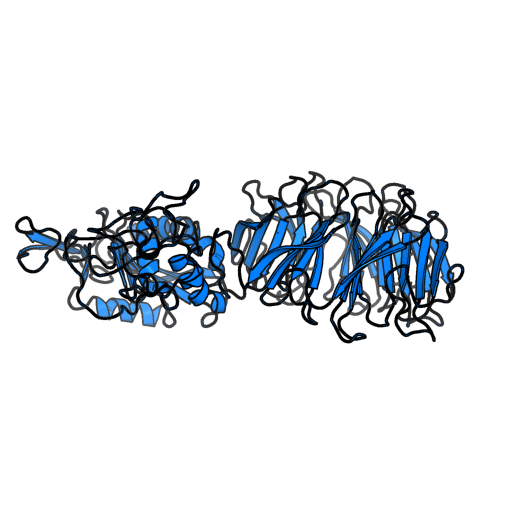.00 97.50 508 TYR A C 1
ATOM 3993 O O . TYR A 1 508 ? 29.907 -1.518 -27.943 1.00 97.50 508 TYR A O 1
ATOM 4001 N N . ASP A 1 509 ? 31.105 -1.157 -29.825 1.00 96.38 509 ASP A N 1
ATOM 4002 C CA . ASP A 1 509 ? 32.341 -0.722 -29.185 1.00 96.38 509 ASP A CA 1
ATOM 4003 C C . ASP A 1 509 ? 32.452 0.799 -29.387 1.00 96.38 509 ASP A C 1
ATOM 4005 O O . ASP A 1 509 ? 32.633 1.275 -30.511 1.00 96.38 509 ASP A O 1
ATOM 4009 N N . ALA A 1 510 ? 32.280 1.574 -28.311 1.00 96.06 510 ALA A N 1
ATOM 4010 C CA . ALA A 1 510 ? 32.231 3.044 -28.270 1.00 96.06 510 ALA A CA 1
ATOM 4011 C C . ALA A 1 510 ? 31.083 3.730 -29.041 1.00 96.06 510 ALA A C 1
ATOM 4013 O O . ALA A 1 510 ? 30.673 4.825 -28.657 1.00 96.06 510 ALA A O 1
ATOM 4014 N N . ASN A 1 511 ? 30.560 3.136 -30.116 1.00 96.50 511 ASN A N 1
ATOM 4015 C CA . ASN A 1 511 ? 29.564 3.765 -30.980 1.00 96.50 511 ASN A CA 1
ATOM 4016 C C . ASN A 1 511 ? 28.417 2.810 -31.312 1.00 96.50 511 ASN A C 1
ATOM 4018 O O . ASN A 1 511 ? 28.640 1.709 -31.813 1.00 96.50 511 ASN A O 1
ATOM 4022 N N . MET A 1 512 ? 27.194 3.284 -31.095 1.00 96.50 512 MET A N 1
ATOM 4023 C CA . MET A 1 512 ? 25.986 2.772 -31.742 1.00 96.50 512 MET A CA 1
ATOM 4024 C C . MET A 1 512 ? 25.755 3.545 -33.054 1.00 96.50 512 MET A C 1
ATOM 4026 O O . MET A 1 512 ? 26.394 4.580 -33.282 1.00 96.50 512 MET A O 1
ATOM 4030 N N . PRO A 1 513 ? 24.858 3.085 -33.945 1.00 97.19 513 PRO A N 1
ATOM 4031 C CA . PRO A 1 513 ? 24.529 3.815 -35.166 1.00 97.19 513 PRO A CA 1
ATOM 4032 C C . PRO A 1 513 ? 24.152 5.267 -34.863 1.00 97.19 513 PRO A C 1
ATOM 4034 O O . PRO A 1 513 ? 23.213 5.536 -34.120 1.00 97.19 513 PRO A O 1
ATOM 4037 N N . SER A 1 514 ? 24.912 6.206 -35.428 1.00 95.94 514 SER A N 1
ATOM 4038 C CA . SER A 1 514 ? 24.717 7.653 -35.249 1.00 95.94 514 SER A CA 1
ATOM 4039 C C . SER A 1 514 ? 24.758 8.156 -33.793 1.00 95.94 514 SER A C 1
ATOM 4041 O O . SER A 1 514 ? 24.287 9.264 -33.516 1.00 95.94 514 SER A O 1
ATOM 4043 N N . TRP A 1 515 ? 25.350 7.388 -32.870 1.00 96.81 515 TRP A N 1
ATOM 4044 C CA . TRP A 1 515 ? 25.467 7.746 -31.455 1.00 96.81 515 TRP A CA 1
ATOM 4045 C C . TRP A 1 515 ? 26.820 7.338 -30.865 1.00 96.81 515 TRP A C 1
ATOM 4047 O O . TRP A 1 515 ? 27.147 6.154 -30.764 1.00 96.81 515 TRP A O 1
ATOM 4057 N N . GLN A 1 516 ? 27.598 8.324 -30.416 1.00 95.38 516 GLN A N 1
ATOM 4058 C CA . GLN A 1 516 ? 28.842 8.076 -29.691 1.00 95.38 516 GLN A CA 1
ATOM 4059 C C . GLN A 1 516 ? 28.536 7.854 -28.208 1.00 95.38 516 GLN A C 1
ATOM 4061 O O . GLN A 1 516 ? 28.310 8.815 -27.473 1.00 95.38 516 GLN A O 1
ATOM 4066 N N . MET A 1 517 ? 28.584 6.603 -27.756 1.00 95.81 517 MET A N 1
ATOM 4067 C CA . MET A 1 517 ? 28.233 6.259 -26.381 1.00 95.81 517 MET A CA 1
ATOM 4068 C C . MET A 1 517 ? 29.135 6.958 -25.363 1.00 95.81 517 MET A C 1
ATOM 4070 O O . MET A 1 517 ? 30.341 7.147 -25.583 1.00 95.81 517 MET A O 1
ATOM 4074 N N . LYS A 1 518 ? 28.551 7.309 -24.218 1.00 95.25 518 LYS A N 1
ATOM 4075 C CA . LYS A 1 518 ? 29.250 7.885 -23.068 1.00 95.25 518 LYS A CA 1
ATOM 4076 C C . LYS A 1 518 ? 28.913 7.137 -21.772 1.00 95.25 518 LYS A C 1
ATOM 4078 O O . LYS A 1 518 ? 27.853 6.530 -21.665 1.00 95.25 518 LYS A O 1
ATOM 4083 N N . PRO A 1 519 ? 29.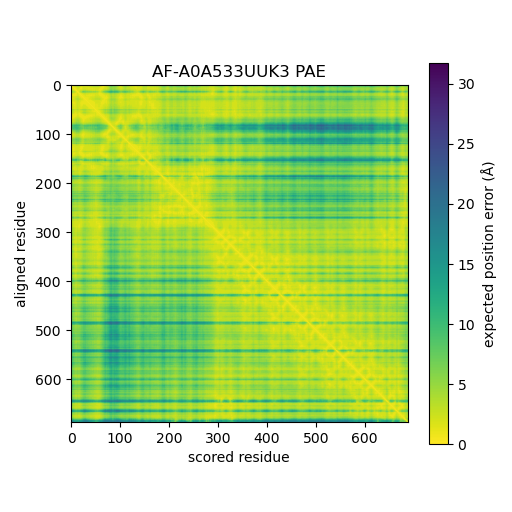799 7.184 -20.756 1.00 93.06 519 PRO A N 1
ATOM 4084 C CA . PRO A 1 519 ? 29.677 6.343 -19.561 1.00 93.06 519 PRO A CA 1
ATOM 4085 C C . PRO A 1 519 ? 28.364 6.418 -18.762 1.00 93.06 519 PRO A C 1
ATOM 4087 O O . PRO A 1 519 ? 28.051 5.479 -18.040 1.00 93.06 519 PRO A O 1
ATOM 4090 N N . GLN A 1 520 ? 27.632 7.529 -18.845 1.00 91.69 520 GLN A N 1
ATOM 4091 C CA . GLN A 1 520 ? 26.426 7.831 -18.063 1.00 91.69 520 GLN A CA 1
ATOM 4092 C C . GLN A 1 520 ? 25.180 7.939 -18.956 1.00 91.69 520 GLN A C 1
ATOM 4094 O O . GLN A 1 520 ? 24.145 8.403 -18.475 1.00 91.69 520 GLN A O 1
ATOM 4099 N N . ASP A 1 521 ? 25.253 7.510 -20.225 1.00 95.19 521 ASP A N 1
ATOM 4100 C CA . ASP A 1 521 ? 24.086 7.436 -21.105 1.00 95.19 521 ASP A CA 1
ATOM 4101 C C . ASP A 1 521 ? 22.995 6.629 -20.390 1.00 95.19 521 ASP A C 1
ATOM 4103 O O . ASP A 1 521 ? 23.269 5.592 -19.788 1.00 95.19 521 ASP A O 1
ATOM 4107 N N . ARG A 1 522 ? 21.757 7.104 -20.377 1.00 95.81 522 ARG A N 1
ATOM 4108 C CA . ARG A 1 522 ? 20.623 6.390 -19.779 1.00 95.81 522 ARG A CA 1
ATOM 4109 C C . ARG A 1 522 ? 19.844 5.697 -20.882 1.00 95.81 522 ARG A C 1
ATOM 4111 O O . ARG A 1 522 ? 19.602 6.316 -21.910 1.00 95.81 522 ARG A O 1
ATOM 4118 N N . HIS A 1 523 ? 19.484 4.440 -20.659 1.00 96.69 523 HIS A N 1
ATOM 4119 C CA . HIS A 1 523 ? 18.828 3.592 -21.649 1.00 96.69 523 HIS A CA 1
ATOM 4120 C C . HIS A 1 523 ? 17.440 3.204 -21.152 1.00 96.69 523 HIS A C 1
ATOM 4122 O O . HIS A 1 523 ? 17.279 2.933 -19.960 1.00 96.69 523 HIS A O 1
ATOM 4128 N N . TYR A 1 524 ? 16.479 3.179 -22.066 1.00 97.25 524 TYR A N 1
ATOM 4129 C CA . TYR A 1 524 ? 15.086 2.831 -21.819 1.00 97.25 524 TYR A CA 1
ATOM 4130 C C . TYR A 1 524 ? 14.623 1.887 -22.927 1.00 97.25 524 TYR A C 1
ATOM 4132 O O . TYR A 1 524 ? 14.958 2.117 -24.090 1.00 97.25 524 TYR A O 1
ATOM 4140 N N . VAL A 1 525 ? 13.908 0.831 -22.554 1.00 97.19 525 VAL A N 1
ATOM 4141 C CA . VAL A 1 525 ? 13.547 -0.288 -23.430 1.00 97.19 525 VAL A CA 1
ATOM 4142 C C . VAL A 1 525 ? 12.032 -0.380 -23.550 1.00 97.19 525 VAL A C 1
ATOM 4144 O O . VAL A 1 525 ? 11.350 -0.204 -22.545 1.00 97.19 525 VAL A O 1
ATOM 4147 N N . GLY A 1 526 ? 11.545 -0.624 -24.764 1.00 96.31 526 GLY A N 1
ATOM 4148 C CA . GLY A 1 526 ? 10.130 -0.826 -25.085 1.00 96.31 526 GLY A CA 1
ATOM 4149 C C . GLY A 1 526 ? 9.891 -0.738 -26.593 1.00 96.31 526 GLY A C 1
ATOM 4150 O O . GLY A 1 526 ? 10.710 -0.148 -27.295 1.00 96.31 526 GLY A O 1
ATOM 4151 N N . ASP A 1 527 ? 8.801 -1.300 -27.111 1.00 96.75 527 ASP A N 1
ATOM 4152 C CA . ASP A 1 527 ? 8.435 -1.219 -28.536 1.00 96.75 527 ASP A CA 1
ATOM 4153 C C . ASP A 1 527 ? 7.970 0.194 -28.937 1.00 96.75 527 ASP A C 1
ATOM 4155 O O . ASP A 1 527 ? 6.780 0.501 -29.019 1.00 96.75 527 ASP A O 1
ATOM 4159 N N . PHE A 1 528 ? 8.916 1.112 -29.139 1.00 96.56 528 PHE A N 1
ATOM 4160 C CA . PHE A 1 528 ? 8.618 2.506 -29.475 1.00 96.56 528 PHE A CA 1
ATOM 4161 C C . PHE A 1 528 ? 8.134 2.667 -30.919 1.00 96.56 528 PHE A C 1
ATOM 4163 O O . PHE A 1 528 ? 7.520 3.691 -31.240 1.00 96.56 528 PHE A O 1
ATOM 4170 N N . ASN A 1 529 ? 8.444 1.716 -31.805 1.00 95.56 529 ASN A N 1
ATOM 4171 C CA . ASN A 1 529 ? 8.116 1.791 -33.224 1.00 95.56 529 ASN A CA 1
ATOM 4172 C C . ASN A 1 529 ? 6.840 1.023 -33.629 1.00 95.56 529 ASN A C 1
ATOM 4174 O O . ASN A 1 529 ? 6.219 1.375 -34.638 1.00 95.56 529 ASN A O 1
ATOM 4178 N N . GLY A 1 530 ? 6.388 0.090 -32.793 1.00 95.38 530 GLY A N 1
ATOM 4179 C CA . GLY A 1 530 ? 5.187 -0.719 -32.974 1.00 95.38 530 GLY A CA 1
ATOM 4180 C C . GLY A 1 530 ? 5.393 -1.933 -33.877 1.00 95.38 530 GLY A C 1
ATOM 4181 O O . GLY A 1 530 ? 4.423 -2.391 -34.486 1.00 95.38 530 GLY A O 1
ATOM 4182 N N . ASP A 1 531 ? 6.629 -2.414 -34.047 1.00 95.81 531 ASP A N 1
ATOM 4183 C CA . ASP A 1 531 ? 6.936 -3.587 -34.878 1.00 95.81 531 ASP A CA 1
ATOM 4184 C C . ASP A 1 531 ? 6.981 -4.904 -34.095 1.00 95.81 531 ASP A C 1
ATOM 4186 O O . ASP A 1 531 ? 7.376 -5.935 -34.658 1.00 95.81 531 ASP A O 1
ATOM 4190 N N . GLY A 1 532 ? 6.547 -4.881 -32.832 1.00 95.31 532 GLY A N 1
ATOM 4191 C CA . GLY A 1 532 ? 6.518 -6.031 -31.939 1.00 95.31 532 GLY A CA 1
ATOM 4192 C C . GLY A 1 532 ? 7.893 -6.416 -31.409 1.00 95.31 532 GLY A C 1
ATOM 4193 O O . GLY A 1 532 ? 8.056 -7.548 -30.960 1.00 95.31 532 GLY A O 1
ATOM 4194 N N . LYS A 1 533 ? 8.888 -5.527 -31.509 1.00 96.88 533 LYS A N 1
ATOM 4195 C CA . LYS A 1 533 ? 10.208 -5.713 -30.906 1.00 96.88 533 LYS A CA 1
ATOM 4196 C C . LYS A 1 533 ? 10.496 -4.565 -29.971 1.00 96.88 533 LYS A C 1
ATOM 4198 O O . LYS A 1 533 ? 10.268 -3.406 -30.302 1.00 96.88 533 LYS A O 1
ATOM 4203 N N . ASP A 1 534 ? 11.101 -4.881 -28.842 1.00 97.31 534 ASP A N 1
ATOM 4204 C CA . ASP A 1 534 ? 11.588 -3.843 -27.962 1.00 97.31 534 ASP A CA 1
ATOM 4205 C C . ASP A 1 534 ? 12.761 -3.084 -28.604 1.00 97.31 534 ASP A C 1
ATOM 4207 O O . ASP A 1 534 ? 13.705 -3.648 -29.169 1.00 97.31 534 ASP A O 1
ATOM 4211 N N . ASP A 1 535 ? 12.680 -1.762 -28.505 1.00 97.12 535 ASP A N 1
ATOM 4212 C CA . ASP A 1 535 ? 13.613 -0.785 -29.045 1.00 97.12 535 ASP A CA 1
ATOM 4213 C C . ASP A 1 535 ? 14.429 -0.125 -27.922 1.00 97.12 535 ASP A C 1
ATOM 4215 O O . ASP A 1 535 ? 14.369 -0.500 -26.749 1.00 97.12 535 ASP A O 1
ATOM 4219 N N . LEU A 1 536 ? 15.217 0.894 -28.282 1.00 96.81 536 LEU A N 1
ATOM 4220 C CA . LEU A 1 536 ? 16.078 1.619 -27.357 1.00 96.81 536 LEU A CA 1
ATOM 4221 C C . LEU A 1 536 ? 15.909 3.130 -27.464 1.00 96.81 536 LEU A C 1
ATOM 4223 O O . LEU A 1 536 ? 16.263 3.738 -28.477 1.00 96.81 536 LEU A O 1
ATOM 4227 N N . PHE A 1 537 ? 15.526 3.759 -26.359 1.00 96.69 537 PHE A N 1
ATOM 4228 C CA . PHE A 1 537 ? 15.801 5.173 -26.141 1.00 96.69 537 PHE A CA 1
ATOM 4229 C C . PHE A 1 537 ? 17.109 5.366 -25.381 1.00 96.69 537 PHE A C 1
ATOM 4231 O O . PHE A 1 537 ? 17.349 4.724 -24.359 1.00 96.69 537 PHE A O 1
ATOM 4238 N N . VAL A 1 538 ? 17.940 6.301 -25.847 1.00 97.25 538 VAL A N 1
ATOM 4239 C CA . VAL A 1 538 ? 19.198 6.687 -25.193 1.00 97.25 538 VAL A CA 1
ATOM 4240 C C . VAL A 1 538 ? 19.200 8.176 -24.901 1.00 97.25 538 VAL A C 1
ATOM 4242 O O . VAL A 1 538 ? 19.070 8.995 -25.808 1.00 97.25 538 VAL A O 1
ATOM 4245 N N . PHE A 1 539 ? 19.378 8.527 -23.632 1.00 97.31 539 PHE A N 1
ATOM 4246 C CA . PHE A 1 539 ? 19.450 9.900 -23.155 1.00 97.31 539 PHE A CA 1
ATOM 4247 C C . PHE A 1 539 ? 20.838 10.203 -22.594 1.00 97.31 539 PHE A C 1
ATOM 4249 O O . PHE A 1 539 ? 21.270 9.576 -21.625 1.00 97.31 539 PHE A O 1
ATOM 4256 N N . ASN A 1 540 ? 21.534 11.189 -23.155 1.00 93.12 540 ASN A N 1
ATOM 4257 C CA . ASN A 1 540 ? 22.927 11.462 -22.778 1.00 93.12 540 ASN A CA 1
ATOM 4258 C C . ASN A 1 540 ? 23.084 12.237 -21.454 1.00 93.12 540 ASN A C 1
ATOM 4260 O O . ASN A 1 540 ? 24.198 12.367 -20.939 1.00 93.12 540 ASN A O 1
ATOM 4264 N N . GLY A 1 541 ? 22.010 12.835 -20.929 1.00 86.94 541 GLY A N 1
ATOM 4265 C CA . GLY A 1 541 ? 22.105 13.767 -19.806 1.00 86.94 541 GLY A CA 1
ATOM 4266 C C . GLY A 1 541 ? 23.072 14.909 -20.105 1.00 86.94 541 GLY A C 1
ATOM 4267 O O . GLY A 1 541 ? 22.946 15.601 -21.105 1.00 86.94 541 GLY A O 1
ATOM 4268 N N . SER A 1 542 ? 24.061 15.122 -19.241 1.00 84.12 542 SER A N 1
ATOM 4269 C CA . SER A 1 542 ? 25.022 16.225 -19.369 1.00 84.12 542 SER A CA 1
ATOM 4270 C C . SER A 1 542 ? 26.346 15.837 -20.032 1.00 84.12 542 SER A C 1
ATOM 4272 O O . SER A 1 542 ? 27.340 16.541 -19.861 1.00 84.12 542 SER A O 1
ATOM 4274 N N . GLN A 1 543 ? 26.428 14.688 -20.705 1.00 84.38 543 GLN A N 1
ATOM 4275 C CA . GLN A 1 543 ? 27.724 14.169 -21.152 1.00 84.38 543 GLN A CA 1
ATOM 4276 C C . GLN A 1 543 ? 28.260 14.817 -22.431 1.00 84.38 543 GLN A C 1
ATOM 4278 O O . GLN A 1 543 ? 29.429 14.614 -22.768 1.00 84.38 543 GLN A O 1
ATOM 4283 N N . TRP A 1 544 ? 27.419 15.531 -23.184 1.00 85.44 544 TRP A N 1
ATOM 4284 C CA . TRP A 1 544 ? 27.807 16.244 -24.406 1.00 85.44 544 TRP A CA 1
ATOM 4285 C C . TRP A 1 544 ? 27.524 17.748 -24.250 1.00 85.44 544 TRP A C 1
ATOM 4287 O O . TRP A 1 544 ? 26.959 18.184 -23.250 1.00 85.44 544 TRP A O 1
ATOM 4297 N N . SER A 1 545 ? 27.906 18.551 -25.251 1.00 88.75 545 SER A N 1
ATOM 4298 C CA . SER A 1 545 ? 27.662 20.005 -25.264 1.00 88.75 545 SER A CA 1
ATOM 4299 C C . SER A 1 545 ? 26.181 20.387 -25.355 1.00 88.75 545 SER A C 1
ATOM 4301 O O . SER A 1 545 ? 25.814 21.499 -24.989 1.00 88.75 545 SER A O 1
ATOM 4303 N N . ILE A 1 546 ? 25.341 19.479 -25.856 1.00 90.88 546 ILE A N 1
ATOM 4304 C CA . ILE A 1 546 ? 23.887 19.619 -25.973 1.00 90.88 546 ILE A CA 1
ATOM 4305 C C . ILE A 1 546 ? 23.255 18.354 -25.370 1.00 90.88 546 ILE A C 1
ATOM 4307 O O . ILE A 1 546 ? 23.906 17.309 -25.278 1.00 90.88 546 ILE A O 1
ATOM 4311 N N . ILE A 1 547 ? 22.004 18.453 -24.930 1.00 95.62 547 ILE A N 1
ATOM 4312 C CA . ILE A 1 547 ? 21.205 17.309 -24.481 1.00 95.62 547 ILE A CA 1
ATOM 4313 C C . ILE A 1 547 ? 20.676 16.555 -25.704 1.00 95.62 547 ILE A C 1
ATOM 4315 O O . ILE A 1 547 ? 20.137 17.180 -26.613 1.00 95.62 547 ILE A O 1
ATOM 4319 N N . TYR A 1 548 ? 20.799 15.234 -25.728 1.00 96.00 548 TYR A N 1
ATOM 4320 C CA . TYR A 1 548 ? 20.341 14.383 -26.820 1.00 96.00 548 TYR A CA 1
ATOM 4321 C C . TYR A 1 548 ? 19.440 13.268 -26.307 1.00 96.00 548 TYR A C 1
ATOM 4323 O O . TYR A 1 548 ? 19.707 12.667 -25.264 1.00 96.00 548 TYR A O 1
ATOM 4331 N N . LEU A 1 549 ? 18.427 12.958 -27.111 1.00 97.19 549 LEU A N 1
ATOM 4332 C CA . LEU A 1 549 ? 17.600 11.765 -26.984 1.00 97.19 549 LEU A CA 1
ATOM 4333 C C . LEU A 1 549 ? 17.605 11.041 -28.333 1.00 97.19 549 LEU A C 1
ATOM 4335 O O . LEU A 1 549 ? 17.263 11.635 -29.357 1.00 97.19 549 LEU A O 1
ATOM 4339 N N . GLY A 1 550 ? 18.049 9.789 -28.353 1.00 96.75 550 GLY A N 1
ATOM 4340 C CA . GLY A 1 550 ? 18.086 8.948 -29.548 1.00 96.75 550 GLY A CA 1
ATOM 4341 C C . GLY A 1 550 ? 17.088 7.806 -29.443 1.00 96.75 550 GLY A C 1
ATOM 4342 O O . GLY A 1 550 ? 17.149 7.063 -28.474 1.00 96.75 550 GLY A O 1
ATOM 4343 N N . MET A 1 551 ? 16.216 7.666 -30.436 1.00 96.56 551 MET A N 1
ATOM 4344 C CA . MET A 1 551 ? 15.356 6.506 -30.669 1.00 96.56 551 MET A CA 1
ATOM 4345 C C . MET A 1 551 ? 16.068 5.573 -31.646 1.00 96.56 551 MET A C 1
ATOM 4347 O O . MET A 1 551 ? 16.320 5.966 -32.792 1.00 96.56 551 MET A O 1
ATOM 4351 N N . LEU A 1 552 ? 16.396 4.362 -31.210 1.00 97.62 552 LEU A N 1
ATOM 4352 C CA . LEU A 1 552 ? 17.009 3.342 -32.047 1.00 97.62 552 LEU A CA 1
ATOM 4353 C C . LEU A 1 552 ? 16.091 2.125 -32.138 1.00 97.62 552 LEU A C 1
ATOM 4355 O O . LEU A 1 552 ? 15.809 1.500 -31.121 1.00 97.62 552 LEU A O 1
ATOM 4359 N N . GLY A 1 553 ? 15.682 1.789 -33.361 1.00 97.12 553 GLY A N 1
ATOM 4360 C CA . GLY A 1 553 ? 14.906 0.591 -33.648 1.00 97.12 553 GLY A CA 1
ATOM 4361 C C . GLY A 1 553 ? 15.768 -0.671 -33.611 1.00 97.12 553 GLY A C 1
ATOM 4362 O O . GLY A 1 553 ? 16.894 -0.659 -34.137 1.00 97.12 553 GLY A O 1
ATOM 4363 N N . SER A 1 554 ? 15.254 -1.753 -33.028 1.00 97.06 554 SER A N 1
ATOM 4364 C CA . SER A 1 554 ? 15.891 -3.070 -33.028 1.00 97.06 554 SER A CA 1
ATOM 4365 C C . SER A 1 554 ? 15.446 -3.913 -34.226 1.00 97.06 554 SER A C 1
ATOM 4367 O O . SER A 1 554 ? 14.282 -4.000 -34.583 1.00 97.06 554 SER A O 1
ATOM 4369 N N . SER A 1 555 ? 16.396 -4.612 -34.846 1.00 95.12 555 SER A N 1
ATOM 4370 C CA . SER A 1 555 ? 16.123 -5.669 -35.839 1.00 95.12 555 SER A CA 1
ATOM 4371 C C . SER A 1 555 ? 16.289 -7.079 -35.258 1.00 95.12 555 SER A C 1
ATOM 4373 O O . SER A 1 555 ? 16.398 -8.051 -36.007 1.00 95.12 555 SER A O 1
ATOM 4375 N N . GLY A 1 556 ? 16.472 -7.196 -33.939 1.00 92.56 556 GLY A N 1
ATOM 4376 C CA . GLY A 1 556 ? 16.881 -8.425 -33.249 1.00 92.56 556 GLY A CA 1
ATOM 4377 C C . GLY A 1 556 ? 18.360 -8.795 -33.402 1.00 92.56 556 GLY A C 1
ATOM 4378 O O . GLY A 1 556 ? 18.899 -9.541 -32.585 1.00 92.56 556 GLY A O 1
ATOM 4379 N N . ASN A 1 557 ? 19.048 -8.279 -34.427 1.00 94.38 557 ASN A N 1
ATOM 4380 C CA . ASN A 1 557 ? 20.475 -8.541 -34.679 1.00 94.38 557 ASN A CA 1
ATOM 4381 C C . ASN A 1 557 ? 21.333 -7.267 -34.706 1.00 94.38 557 ASN A C 1
ATOM 4383 O O . ASN A 1 557 ? 22.562 -7.331 -34.730 1.00 94.38 557 ASN A O 1
ATOM 4387 N N . SER A 1 558 ? 20.696 -6.102 -34.764 1.00 95.94 558 SER A N 1
ATOM 4388 C CA . SER A 1 558 ? 21.356 -4.802 -34.750 1.00 95.94 558 SER A CA 1
ATOM 4389 C C . SER A 1 558 ? 20.361 -3.695 -34.429 1.00 95.94 558 SER A C 1
ATOM 4391 O O . SER A 1 558 ? 19.165 -3.844 -34.667 1.00 95.94 558 SER A O 1
ATOM 4393 N N . LEU A 1 559 ? 20.889 -2.581 -33.941 1.00 97.19 559 LEU A N 1
ATOM 4394 C CA . LEU A 1 559 ? 20.205 -1.306 -33.809 1.00 97.19 559 LEU A CA 1
ATOM 4395 C C . LEU A 1 559 ? 20.287 -0.498 -35.107 1.00 97.19 559 LEU A C 1
ATOM 4397 O O . LEU A 1 559 ? 21.249 -0.622 -35.872 1.00 97.19 559 LEU A O 1
ATOM 4401 N N . SER A 1 560 ? 19.326 0.399 -35.298 1.00 96.88 560 SER A N 1
ATOM 4402 C CA . SER A 1 560 ? 19.358 1.453 -36.312 1.00 96.88 560 SER A CA 1
ATOM 4403 C C . SER A 1 560 ? 18.776 2.744 -35.738 1.00 96.88 560 SER A C 1
ATOM 4405 O O . SER A 1 560 ? 17.811 2.701 -34.991 1.00 96.88 560 SER A O 1
ATOM 4407 N N . MET A 1 561 ? 19.374 3.901 -36.032 1.00 97.19 561 MET A N 1
ATOM 4408 C CA . MET A 1 561 ? 18.863 5.179 -35.525 1.00 97.19 561 MET A CA 1
ATOM 4409 C C . MET A 1 561 ? 17.593 5.571 -36.283 1.00 97.19 561 MET A C 1
ATOM 4411 O O . MET A 1 561 ? 17.676 5.960 -37.447 1.00 97.19 561 MET A O 1
ATOM 4415 N N . THR A 1 562 ? 16.451 5.526 -35.604 1.00 96.00 562 THR A N 1
ATOM 4416 C CA . THR A 1 562 ? 15.160 5.984 -36.129 1.00 96.00 562 THR A CA 1
ATOM 4417 C C . THR A 1 562 ? 15.096 7.506 -36.096 1.00 96.00 562 THR A C 1
ATOM 4419 O O . THR A 1 562 ? 14.797 8.158 -37.099 1.00 96.00 562 THR A O 1
ATOM 4422 N N . LYS A 1 563 ? 15.433 8.101 -34.945 1.00 96.44 563 LYS A N 1
ATOM 4423 C CA . LYS A 1 563 ? 15.389 9.553 -34.764 1.00 96.44 563 LYS A CA 1
ATOM 4424 C C . LYS A 1 563 ? 16.315 10.008 -33.648 1.00 96.44 563 LYS A C 1
ATOM 4426 O O . LYS A 1 563 ? 16.298 9.452 -32.560 1.00 96.44 563 LYS A O 1
ATOM 4431 N N . ARG A 1 564 ? 17.064 11.085 -33.890 1.00 96.06 564 ARG A N 1
ATOM 4432 C CA . ARG A 1 564 ? 17.813 11.799 -32.851 1.00 96.06 564 ARG A CA 1
ATOM 4433 C C . ARG A 1 564 ? 17.239 13.196 -32.650 1.00 96.06 564 ARG A C 1
ATOM 4435 O O . ARG A 1 564 ? 16.937 13.886 -33.626 1.00 96.06 564 ARG A O 1
ATOM 4442 N N . TYR A 1 565 ? 17.099 13.583 -31.391 1.00 96.62 565 TYR A N 1
ATOM 4443 C CA . TYR A 1 565 ? 16.698 14.911 -30.957 1.00 96.62 565 TYR A CA 1
ATOM 4444 C C . TYR A 1 565 ? 17.888 15.635 -30.356 1.00 96.62 565 TYR A C 1
ATOM 4446 O O . TYR A 1 565 ? 18.537 15.118 -29.449 1.00 96.62 565 TYR A O 1
ATOM 4454 N N . ASP A 1 566 ? 18.126 16.849 -30.843 1.00 95.25 566 ASP A N 1
ATOM 4455 C CA . ASP A 1 566 ? 19.281 17.661 -30.489 1.00 95.25 566 ASP A CA 1
ATOM 4456 C C . ASP A 1 566 ? 18.759 18.877 -29.698 1.00 95.25 566 ASP A C 1
ATOM 4458 O O . ASP A 1 566 ? 18.288 19.872 -30.250 1.00 95.25 566 ASP A O 1
ATOM 4462 N N . GLY A 1 567 ? 18.751 18.757 -28.372 1.00 94.62 567 GLY A N 1
ATOM 4463 C CA . GLY A 1 567 ? 18.316 19.773 -27.410 1.00 94.62 567 GLY A CA 1
ATOM 4464 C C . GLY A 1 567 ? 16.809 19.842 -27.150 1.00 94.62 567 GLY A C 1
ATOM 4465 O O . GLY A 1 567 ? 16.414 20.257 -26.063 1.00 94.62 567 GLY A O 1
ATOM 4466 N N . ASN A 1 568 ? 15.963 19.436 -28.102 1.00 95.31 568 ASN A N 1
ATOM 4467 C CA . ASN A 1 568 ? 14.504 19.529 -27.969 1.00 95.31 568 ASN A CA 1
ATOM 4468 C C . ASN A 1 568 ? 13.792 18.357 -28.655 1.00 95.31 568 ASN A C 1
ATOM 4470 O O . ASN A 1 568 ? 14.135 18.008 -29.787 1.00 95.31 568 ASN A O 1
ATOM 4474 N N . THR A 1 569 ? 12.753 17.826 -28.011 1.00 95.69 569 THR A N 1
ATOM 4475 C CA . THR A 1 569 ? 11.679 17.084 -28.686 1.00 95.69 569 THR A CA 1
ATOM 4476 C C . THR A 1 569 ? 10.523 18.053 -28.990 1.00 95.69 569 THR A C 1
ATOM 4478 O O . THR A 1 569 ? 10.431 19.116 -28.365 1.00 95.69 569 THR A O 1
ATOM 4481 N N . PRO A 1 570 ? 9.647 17.775 -29.973 1.00 96.12 570 PRO A N 1
ATOM 4482 C CA . PRO A 1 570 ? 8.505 18.643 -30.261 1.00 96.12 570 PRO A CA 1
ATOM 4483 C C . PRO A 1 570 ? 7.623 18.845 -29.020 1.00 96.12 570 PRO A C 1
ATOM 4485 O O . PRO A 1 570 ? 6.961 17.915 -28.583 1.00 96.12 570 PRO A O 1
ATOM 4488 N N . GLY A 1 571 ? 7.618 20.053 -28.451 1.00 94.50 571 GLY A N 1
ATOM 4489 C CA . GLY A 1 571 ? 6.837 20.389 -27.252 1.00 94.50 571 GLY A CA 1
ATOM 4490 C C . GLY A 1 571 ? 7.577 20.251 -25.914 1.00 94.50 571 GLY A C 1
ATOM 4491 O O . GLY A 1 571 ? 7.041 20.694 -24.902 1.00 94.50 571 GLY A O 1
ATOM 4492 N N . TRP A 1 572 ? 8.805 19.719 -25.888 1.00 96.25 572 TRP A N 1
ATOM 4493 C CA . TRP A 1 572 ? 9.621 19.625 -24.671 1.00 96.25 572 TRP A CA 1
ATOM 4494 C C . TRP A 1 572 ? 11.078 19.989 -24.948 1.00 96.25 572 TRP A C 1
ATOM 4496 O O . TRP A 1 572 ? 11.795 19.338 -25.714 1.00 96.25 572 TRP A O 1
ATOM 4506 N N . GLN A 1 573 ? 11.540 21.046 -24.295 1.00 95.75 573 GLN A N 1
ATOM 4507 C CA . GLN A 1 573 ? 12.949 21.391 -24.311 1.00 95.75 573 GLN A CA 1
ATOM 4508 C C . GLN A 1 573 ? 13.682 20.472 -23.329 1.00 95.75 573 GLN A C 1
ATOM 4510 O O . GLN A 1 573 ? 13.314 20.405 -22.170 1.00 95.75 573 GLN A O 1
ATOM 4515 N N . MET A 1 574 ? 14.715 19.752 -23.762 1.00 95.56 574 MET A N 1
ATOM 4516 C CA . MET A 1 574 ? 15.353 18.758 -22.897 1.00 95.56 574 MET A CA 1
ATOM 4517 C C . MET A 1 574 ? 16.403 19.380 -21.970 1.00 95.56 574 MET A C 1
ATOM 4519 O O . MET A 1 574 ? 17.083 20.361 -22.320 1.00 95.56 574 MET A O 1
ATOM 4523 N N . ARG A 1 575 ? 16.572 18.787 -20.785 1.00 95.38 575 ARG A N 1
ATOM 4524 C CA . ARG A 1 575 ? 17.541 19.202 -19.760 1.00 95.38 575 ARG A CA 1
ATOM 4525 C C . ARG A 1 575 ? 18.207 18.021 -19.068 1.00 95.38 575 ARG A C 1
ATOM 4527 O O . ARG A 1 575 ? 17.690 16.913 -19.042 1.00 95.38 575 ARG A O 1
ATOM 4534 N N . LYS A 1 576 ? 19.391 18.258 -18.495 1.00 94.12 576 LYS A N 1
ATOM 4535 C CA . LYS A 1 576 ? 20.276 17.205 -17.962 1.00 94.12 576 LYS A CA 1
ATOM 4536 C C . LYS A 1 576 ? 19.596 16.277 -16.944 1.00 94.12 576 LYS A C 1
ATOM 4538 O O . LYS A 1 576 ? 19.929 15.090 -16.923 1.00 94.12 576 LYS A O 1
ATOM 4543 N N . ASN A 1 577 ? 18.664 16.798 -16.147 1.00 94.06 577 ASN A N 1
ATOM 4544 C CA . ASN A 1 577 ? 17.980 16.078 -15.078 1.00 94.06 577 ASN A CA 1
ATOM 4545 C C . ASN A 1 577 ? 16.610 15.515 -15.487 1.00 94.06 577 ASN A C 1
ATOM 4547 O O . ASN A 1 577 ? 15.903 15.013 -14.617 1.00 94.06 577 ASN A O 1
ATOM 4551 N N . ASP A 1 578 ? 16.250 15.525 -16.778 1.00 96.81 578 ASP A N 1
ATOM 4552 C CA . ASP A 1 578 ? 15.015 14.893 -17.262 1.00 96.81 578 ASP A CA 1
ATOM 4553 C C . ASP A 1 578 ? 15.018 13.398 -16.916 1.00 96.81 578 ASP A C 1
ATOM 4555 O O . ASP A 1 578 ? 15.912 12.651 -17.322 1.00 96.81 578 ASP A O 1
ATOM 4559 N N . ARG A 1 579 ? 14.043 12.933 -16.142 1.00 96.31 579 ARG A N 1
ATOM 4560 C CA . ARG A 1 579 ? 13.837 11.521 -15.787 1.00 96.31 579 ARG A CA 1
ATOM 4561 C C . ARG A 1 579 ? 12.740 10.963 -16.675 1.00 96.31 579 ARG A C 1
ATOM 4563 O O . ARG A 1 579 ? 11.695 11.589 -16.753 1.00 96.31 579 ARG A O 1
ATOM 4570 N N . HIS A 1 580 ? 12.989 9.836 -17.337 1.00 97.19 580 HIS A N 1
ATOM 4571 C CA . HIS A 1 580 ? 12.022 9.237 -18.254 1.00 97.19 580 HIS A CA 1
ATOM 4572 C C . HIS A 1 580 ? 11.534 7.893 -17.714 1.00 97.19 580 HIS A C 1
ATOM 4574 O O . HIS A 1 580 ? 12.312 7.176 -17.082 1.00 97.19 580 HIS A O 1
ATOM 4580 N N . TYR A 1 581 ? 10.274 7.569 -17.988 1.00 96.88 581 TYR A N 1
ATOM 4581 C CA . TYR A 1 581 ? 9.618 6.333 -17.566 1.00 96.88 581 TYR A CA 1
ATOM 4582 C C . TYR A 1 581 ? 8.874 5.749 -18.764 1.00 96.88 581 TYR A C 1
ATOM 4584 O O . TYR A 1 581 ? 8.050 6.447 -19.351 1.00 96.88 581 TYR A O 1
ATOM 4592 N N . VAL A 1 582 ? 9.197 4.513 -19.149 1.00 95.94 582 VAL A N 1
ATOM 4593 C CA . VAL A 1 582 ? 8.583 3.854 -20.312 1.00 95.94 582 VAL A CA 1
ATOM 4594 C C . VAL A 1 582 ? 7.163 3.437 -19.981 1.00 95.94 582 VAL A C 1
ATOM 4596 O O . VAL A 1 582 ? 6.912 2.918 -18.897 1.00 95.94 582 VAL A O 1
ATOM 4599 N N . SER A 1 583 ? 6.243 3.712 -20.899 1.00 94.44 583 SER A N 1
ATOM 4600 C CA . SER A 1 583 ? 4.814 3.503 -20.698 1.00 94.44 583 SER A CA 1
ATOM 4601 C C . SER A 1 583 ? 4.089 3.692 -22.025 1.00 94.44 583 SER A C 1
ATOM 4603 O O . SER A 1 583 ? 4.449 4.617 -22.728 1.00 94.44 583 SER A O 1
ATOM 4605 N N . ASP A 1 584 ? 3.058 2.922 -22.368 1.00 93.88 584 ASP A N 1
ATOM 4606 C CA . ASP A 1 584 ? 2.160 3.276 -23.485 1.00 93.88 584 ASP A CA 1
ATOM 4607 C C . ASP A 1 584 ? 1.114 4.284 -22.974 1.00 93.88 584 ASP A C 1
ATOM 4609 O O . ASP A 1 584 ? 0.134 3.933 -22.321 1.00 93.88 584 ASP A O 1
ATOM 4613 N N . VAL A 1 585 ? 1.370 5.577 -23.164 1.00 92.88 585 VAL A N 1
ATOM 4614 C CA . VAL A 1 585 ? 0.638 6.666 -22.492 1.00 92.88 585 VAL A CA 1
ATOM 4615 C C . VAL A 1 585 ? -0.656 7.027 -23.233 1.00 92.88 585 VAL A C 1
ATOM 4617 O O . VAL A 1 585 ? -1.537 7.707 -22.683 1.00 92.88 585 VAL A O 1
ATOM 4620 N N . ASN A 1 586 ? -0.784 6.617 -24.495 1.00 91.50 586 ASN A N 1
ATOM 4621 C CA . ASN A 1 586 ? -1.952 6.887 -25.331 1.00 91.50 586 ASN A CA 1
ATOM 4622 C C . ASN A 1 586 ? -2.783 5.629 -25.664 1.00 91.50 586 ASN A C 1
ATOM 4624 O O . ASN A 1 586 ? -3.903 5.784 -26.159 1.00 91.50 586 ASN A O 1
ATOM 4628 N N . GLY A 1 587 ? -2.290 4.433 -25.335 1.00 91.31 587 GLY A N 1
ATOM 4629 C CA . GLY A 1 587 ? -2.931 3.145 -25.582 1.00 91.31 587 GLY A CA 1
ATOM 4630 C C . GLY A 1 587 ? -2.899 2.707 -27.044 1.00 91.31 587 GLY A C 1
ATOM 4631 O O . GLY A 1 587 ? -3.827 2.027 -27.486 1.00 91.31 587 GLY A O 1
ATOM 4632 N N . ASP A 1 588 ? -1.911 3.149 -27.825 1.00 92.56 588 ASP A N 1
ATOM 4633 C CA . ASP A 1 588 ? -1.826 2.856 -29.260 1.00 92.56 588 ASP A CA 1
ATOM 4634 C C . ASP A 1 588 ? -1.013 1.594 -29.602 1.00 92.56 588 ASP A C 1
ATOM 4636 O O . ASP A 1 588 ? -0.836 1.275 -30.787 1.00 92.56 588 ASP A O 1
ATOM 4640 N N . GLY A 1 589 ? -0.552 0.875 -28.575 1.00 92.31 589 GLY A N 1
ATOM 4641 C CA . GLY A 1 589 ? 0.251 -0.335 -28.679 1.00 92.31 589 GLY A CA 1
ATOM 4642 C C . GLY A 1 589 ? 1.747 -0.076 -28.837 1.00 92.31 589 GLY A C 1
ATOM 4643 O O . GLY A 1 589 ? 2.494 -1.040 -28.978 1.00 92.31 589 GLY A O 1
ATOM 4644 N N . LYS A 1 590 ? 2.195 1.186 -28.834 1.00 95.19 590 LYS A N 1
ATOM 4645 C CA . LYS A 1 590 ? 3.615 1.551 -28.797 1.00 95.19 590 LYS A CA 1
ATOM 4646 C C . LYS A 1 590 ? 3.999 2.021 -27.412 1.00 95.19 590 LYS A C 1
ATOM 4648 O O . LYS A 1 590 ? 3.237 2.658 -26.695 1.00 95.19 590 LYS A O 1
ATOM 4653 N N . SER A 1 591 ? 5.250 1.776 -27.067 1.00 95.81 591 SER A N 1
ATOM 4654 C CA . SER A 1 591 ? 5.860 2.436 -25.928 1.00 95.81 591 SER A CA 1
ATOM 4655 C C . SER A 1 591 ? 5.984 3.942 -26.188 1.00 95.81 591 SER A C 1
ATOM 4657 O O . SER A 1 591 ? 6.382 4.384 -27.266 1.00 95.81 591 SER A O 1
ATOM 4659 N N . ASP A 1 592 ? 5.704 4.721 -25.151 1.00 96.25 592 ASP A N 1
ATOM 4660 C CA . ASP A 1 592 ? 5.932 6.157 -25.019 1.00 96.25 592 ASP A CA 1
ATOM 4661 C C . ASP A 1 592 ? 6.826 6.418 -23.791 1.00 96.25 592 ASP A C 1
ATOM 4663 O O . ASP A 1 592 ? 7.394 5.502 -23.185 1.00 96.25 592 ASP A O 1
ATOM 4667 N N . LEU A 1 593 ? 6.956 7.688 -23.397 1.00 96.56 593 LEU A N 1
ATOM 4668 C CA . LEU A 1 593 ? 7.626 8.081 -22.162 1.00 96.56 593 LEU A CA 1
ATOM 4669 C C . LEU A 1 593 ? 6.768 9.054 -21.348 1.00 96.56 593 LEU A C 1
ATOM 4671 O O . LEU A 1 593 ? 6.246 10.029 -21.887 1.00 96.56 593 LEU A O 1
ATOM 4675 N N . PHE A 1 594 ? 6.731 8.887 -20.030 1.00 97.31 594 PHE A N 1
ATOM 4676 C CA . PHE A 1 594 ? 6.591 10.035 -19.133 1.00 97.31 594 PHE A CA 1
ATOM 4677 C C . PHE A 1 594 ? 7.955 10.701 -18.942 1.00 97.31 594 PHE A C 1
ATOM 4679 O O . PHE A 1 594 ? 8.985 10.024 -18.961 1.00 97.31 594 PHE A O 1
ATOM 4686 N N . VAL A 1 595 ? 7.975 12.018 -18.731 1.00 97.19 595 VAL A N 1
ATOM 4687 C CA . VAL A 1 595 ? 9.187 12.786 -18.420 1.00 97.19 595 VAL A CA 1
ATOM 4688 C C . VAL A 1 595 ? 8.966 13.716 -17.231 1.00 97.19 595 VAL A C 1
ATOM 4690 O O . VAL A 1 595 ? 7.962 14.416 -17.169 1.00 97.19 595 VAL A O 1
ATOM 4693 N N . TYR A 1 596 ? 9.914 13.745 -16.297 1.00 97.69 596 TYR A N 1
ATOM 4694 C CA . TYR A 1 596 ? 9.872 14.589 -15.105 1.00 97.69 596 TYR A CA 1
ATOM 4695 C C . TYR A 1 596 ? 11.179 15.363 -14.898 1.00 97.69 596 TYR A C 1
ATOM 4697 O O . TYR A 1 596 ? 12.265 14.783 -14.986 1.00 97.69 596 TYR A O 1
ATOM 4705 N N . ASN A 1 597 ? 11.095 16.655 -14.573 1.00 97.06 597 ASN A N 1
ATOM 4706 C CA . ASN A 1 597 ? 12.248 17.467 -14.179 1.00 97.06 597 ASN A CA 1
ATOM 4707 C C . ASN A 1 597 ? 11.862 18.526 -13.139 1.00 97.06 597 ASN A C 1
ATOM 4709 O O . ASN A 1 597 ? 10.977 19.335 -13.387 1.00 97.06 597 ASN A O 1
ATOM 4713 N N . TYR A 1 598 ? 12.582 18.563 -12.017 1.00 96.00 598 TYR A N 1
ATOM 4714 C CA . TYR A 1 598 ? 12.385 19.541 -10.936 1.00 96.00 598 TYR A CA 1
ATOM 4715 C C . TYR A 1 598 ? 13.593 20.449 -10.674 1.00 96.00 598 TYR A C 1
ATOM 4717 O O . TYR A 1 598 ? 13.589 21.233 -9.734 1.00 96.00 598 TYR A O 1
ATOM 4725 N N . GLN A 1 599 ? 14.684 20.291 -11.428 1.00 95.06 599 GLN A N 1
ATOM 4726 C CA . GLN A 1 599 ? 15.976 20.901 -11.082 1.00 95.06 599 GLN A CA 1
ATOM 4727 C C . GLN A 1 599 ? 16.445 21.956 -12.070 1.00 95.06 599 GLN A C 1
ATOM 4729 O O . GLN A 1 599 ? 17.175 22.866 -11.686 1.00 95.06 599 GLN A O 1
ATOM 4734 N N . ASP A 1 600 ? 16.116 21.793 -13.349 1.00 94.19 600 ASP A N 1
ATOM 4735 C CA . ASP A 1 600 ? 16.733 22.591 -14.411 1.00 94.19 600 ASP A CA 1
ATOM 4736 C C . ASP A 1 600 ? 15.881 23.783 -14.856 1.00 94.19 600 ASP A C 1
ATOM 4738 O O . ASP A 1 600 ? 16.308 24.564 -15.711 1.00 94.19 600 ASP A O 1
ATOM 4742 N N . TRP A 1 601 ? 14.692 23.924 -14.281 1.00 90.69 601 TRP A N 1
ATOM 4743 C CA . TRP A 1 601 ? 13.688 24.907 -14.655 1.00 90.69 601 TRP A CA 1
ATOM 4744 C C . TRP A 1 601 ? 13.260 25.759 -13.463 1.00 90.69 601 TRP A C 1
ATOM 4746 O O . TRP A 1 601 ? 13.626 25.484 -12.324 1.00 90.69 601 TRP A O 1
ATOM 4756 N N . SER A 1 602 ? 12.488 26.814 -13.737 1.00 92.75 602 SER A N 1
ATOM 4757 C CA . SER A 1 602 ? 11.891 27.650 -12.687 1.00 92.75 602 SER A CA 1
ATOM 4758 C C . SER A 1 602 ? 10.768 26.948 -11.923 1.00 92.75 602 SER A C 1
ATOM 4760 O O . SER A 1 602 ? 10.520 27.316 -10.781 1.00 92.75 602 SER A O 1
ATOM 4762 N N . TYR A 1 603 ? 10.128 25.964 -12.553 1.00 94.81 603 TYR A N 1
ATOM 4763 C CA . TYR A 1 603 ? 9.086 25.115 -11.982 1.00 94.81 603 TYR A CA 1
ATOM 4764 C C . TYR A 1 603 ? 9.441 23.644 -12.174 1.00 94.81 603 TYR A C 1
ATOM 4766 O O . TYR A 1 603 ? 10.292 23.294 -12.990 1.00 94.81 603 TYR A O 1
ATOM 4774 N N . GLU A 1 604 ? 8.754 22.776 -11.457 1.00 96.69 604 GLU A N 1
ATOM 4775 C CA . GLU A 1 604 ? 8.737 21.343 -11.681 1.00 96.69 604 GLU A CA 1
ATOM 4776 C C . GLU A 1 604 ? 7.844 21.005 -12.879 1.00 96.69 604 GLU A C 1
ATOM 4778 O O . GLU A 1 604 ? 6.726 21.493 -12.980 1.00 96.69 604 GLU A O 1
ATOM 4783 N N . TYR A 1 605 ? 8.315 20.167 -13.800 1.00 97.44 605 TYR A N 1
ATOM 4784 C CA . TYR A 1 605 ? 7.574 19.793 -15.006 1.00 97.44 605 TYR A CA 1
ATOM 4785 C C . TYR A 1 605 ? 7.359 18.290 -15.061 1.00 97.44 605 TYR A C 1
ATOM 4787 O O . TYR A 1 605 ? 8.321 17.527 -14.963 1.00 97.44 605 TYR A O 1
ATOM 4795 N N . LEU A 1 606 ? 6.114 17.880 -15.302 1.00 97.94 606 LEU A N 1
ATOM 4796 C CA . LEU A 1 606 ? 5.739 16.513 -15.653 1.00 97.94 606 LEU A CA 1
ATOM 4797 C C . LEU A 1 606 ? 5.115 16.517 -17.047 1.00 97.94 606 LEU A C 1
ATOM 4799 O O . LEU A 1 606 ? 4.226 17.319 -17.339 1.00 97.94 606 LEU A O 1
ATOM 4803 N N . GLY A 1 607 ? 5.562 15.616 -17.911 1.00 96.06 607 GLY A N 1
ATOM 4804 C CA . GLY A 1 607 ? 5.097 15.533 -19.284 1.00 96.06 607 GLY A CA 1
ATOM 4805 C C . GLY A 1 607 ? 5.011 14.121 -19.827 1.00 96.06 607 GLY A C 1
ATOM 4806 O O . GLY A 1 607 ? 5.407 13.149 -19.190 1.00 96.06 607 GLY A O 1
ATOM 4807 N N . THR A 1 608 ? 4.480 14.042 -21.037 1.00 96.62 608 THR A N 1
ATOM 4808 C CA . THR A 1 608 ? 4.418 12.850 -21.876 1.00 96.62 608 THR A CA 1
ATOM 4809 C C . THR A 1 608 ? 5.242 13.108 -23.133 1.00 96.62 608 THR A C 1
ATOM 4811 O O . THR A 1 608 ? 5.285 14.241 -23.615 1.00 96.62 608 THR A O 1
ATOM 4814 N N . MET A 1 609 ? 5.895 12.081 -23.668 1.00 96.12 609 MET A N 1
ATOM 4815 C CA . MET A 1 609 ? 6.517 12.067 -24.990 1.00 96.12 609 MET A CA 1
ATOM 4816 C C . MET A 1 609 ? 5.972 10.859 -25.751 1.00 96.12 609 MET A C 1
ATOM 4818 O O . MET A 1 609 ? 6.426 9.738 -25.547 1.00 96.12 609 MET A O 1
ATOM 4822 N N . VAL A 1 610 ? 4.981 11.108 -26.600 1.00 95.69 610 VAL A N 1
ATOM 4823 C CA . VAL A 1 610 ? 4.223 10.089 -27.329 1.00 95.69 610 VAL A CA 1
ATOM 4824 C C . VAL A 1 610 ? 4.904 9.768 -28.652 1.00 95.69 610 VAL A C 1
ATOM 4826 O O . VAL A 1 610 ? 5.136 10.680 -29.456 1.00 95.69 610 VAL A O 1
ATOM 4829 N N . SER A 1 611 ? 5.205 8.494 -28.882 1.00 96.31 611 SER A N 1
ATOM 4830 C CA . SER A 1 611 ? 5.792 7.972 -30.108 1.00 96.31 611 SER A CA 1
ATOM 4831 C C . SER A 1 611 ? 4.728 7.715 -31.172 1.00 96.31 611 SER A C 1
ATOM 4833 O O . SER A 1 611 ? 3.676 7.149 -30.914 1.00 96.31 611 SER A O 1
ATOM 4835 N N . ASN A 1 612 ? 5.019 8.085 -32.419 1.00 95.75 612 ASN A N 1
ATOM 4836 C CA . ASN A 1 612 ? 4.283 7.589 -33.592 1.00 95.75 612 ASN A CA 1
ATOM 4837 C C . ASN A 1 612 ? 5.091 6.552 -34.391 1.00 95.75 612 ASN A C 1
ATOM 4839 O O . ASN A 1 612 ? 4.814 6.302 -35.564 1.00 95.75 612 ASN A O 1
ATOM 4843 N N . GLY A 1 613 ? 6.151 6.037 -33.773 1.00 95.31 613 GLY A N 1
ATOM 4844 C CA . GLY A 1 613 ? 7.100 5.071 -34.307 1.00 95.31 613 GLY A CA 1
ATOM 4845 C C . GLY A 1 613 ? 8.216 5.618 -35.192 1.00 95.31 613 GLY A C 1
ATOM 4846 O O . GLY A 1 613 ? 9.181 4.917 -35.478 1.00 95.31 613 GLY A O 1
ATOM 4847 N N . THR A 1 614 ? 8.157 6.894 -35.571 1.00 95.81 614 THR A N 1
ATOM 4848 C CA . THR A 1 614 ? 9.268 7.571 -36.275 1.00 95.81 614 THR A CA 1
ATOM 4849 C C . THR A 1 614 ? 9.684 8.884 -35.618 1.00 95.81 614 THR A C 1
ATOM 4851 O O . THR A 1 614 ? 10.740 9.448 -35.920 1.00 95.81 614 THR A O 1
ATOM 4854 N N . SER A 1 615 ? 8.848 9.400 -34.721 1.00 95.50 615 SER A N 1
ATOM 4855 C CA . SER A 1 615 ? 9.038 10.661 -34.024 1.00 95.50 615 SER A CA 1
ATOM 4856 C C . SER A 1 615 ? 8.242 10.700 -32.717 1.00 95.50 615 SER A C 1
ATOM 4858 O O . SER A 1 615 ? 7.392 9.850 -32.478 1.00 95.50 615 SER A O 1
ATOM 4860 N N . LEU A 1 616 ? 8.530 11.705 -31.891 1.00 96.38 616 LEU A N 1
ATOM 4861 C CA . LEU A 1 616 ? 7.905 11.992 -30.612 1.00 96.38 616 LEU A CA 1
ATOM 4862 C C . LEU A 1 616 ? 7.095 13.281 -30.719 1.00 96.38 616 LEU A C 1
ATOM 4864 O O . LEU A 1 616 ? 7.496 14.228 -31.404 1.00 96.38 616 LEU A O 1
ATOM 4868 N N . SER A 1 617 ? 6.008 13.336 -29.967 1.00 94.88 617 SER A N 1
ATOM 4869 C CA . SER A 1 617 ? 5.261 14.554 -29.675 1.00 94.88 617 SER A CA 1
ATOM 4870 C C . SER A 1 617 ? 5.054 14.671 -28.173 1.00 94.88 617 SER A C 1
ATOM 4872 O O . SER A 1 617 ? 4.657 13.704 -27.529 1.00 94.88 617 SER A O 1
ATOM 4874 N N . SER A 1 618 ? 5.347 15.838 -27.610 1.00 95.38 618 SER A N 1
ATOM 4875 C CA . SER A 1 618 ? 5.390 16.018 -26.163 1.00 95.38 618 SER A CA 1
ATOM 4876 C C . SER A 1 618 ? 4.319 16.982 -25.665 1.00 95.38 618 SER A C 1
ATOM 4878 O O . SER A 1 618 ? 3.997 17.974 -26.322 1.00 95.38 618 SER A O 1
ATOM 4880 N N . SER A 1 619 ? 3.799 16.713 -24.469 1.00 94.81 619 SER A N 1
ATOM 4881 C CA . SER A 1 619 ? 2.874 17.587 -23.739 1.00 94.81 619 SER A CA 1
ATOM 4882 C C . SER A 1 619 ? 3.242 17.619 -22.257 1.00 94.81 619 SER A C 1
ATOM 4884 O O . SER A 1 619 ? 3.892 16.692 -21.781 1.00 94.81 619 SER A O 1
ATOM 4886 N N . TRP A 1 620 ? 2.882 18.672 -21.520 1.00 95.75 620 TRP A N 1
ATOM 4887 C CA . TRP A 1 620 ? 3.316 18.809 -20.127 1.00 95.75 620 TRP A CA 1
ATOM 4888 C C . TRP A 1 620 ? 2.403 19.677 -19.260 1.00 95.75 620 TRP A C 1
ATOM 4890 O O . TRP A 1 620 ? 1.532 20.406 -19.742 1.00 95.75 620 TRP A O 1
ATOM 4900 N N . ARG A 1 621 ? 2.634 19.570 -17.951 1.00 96.19 621 ARG A N 1
ATOM 4901 C CA . ARG A 1 621 ? 2.146 20.440 -16.879 1.00 96.19 621 ARG A CA 1
ATOM 4902 C C . ARG A 1 621 ? 3.343 20.938 -16.068 1.00 96.19 621 ARG A C 1
ATOM 4904 O O . ARG A 1 621 ? 4.331 20.217 -15.939 1.00 96.19 621 ARG A O 1
ATOM 4911 N N . GLU A 1 622 ? 3.245 22.161 -15.564 1.00 95.31 622 GLU A N 1
ATOM 4912 C CA . GLU A 1 622 ? 4.248 22.780 -14.693 1.00 95.31 622 GLU A CA 1
ATOM 4913 C C . GLU A 1 622 ? 3.650 23.035 -13.316 1.00 95.31 622 GLU A C 1
ATOM 4915 O O . GLU A 1 622 ? 2.474 23.393 -13.247 1.00 95.31 622 GLU A O 1
ATOM 4920 N N . ASP A 1 623 ? 4.460 22.876 -12.268 1.00 96.06 623 ASP A N 1
ATOM 4921 C CA . ASP A 1 623 ? 4.193 23.100 -10.839 1.00 96.06 623 ASP A CA 1
ATOM 4922 C C . ASP A 1 623 ? 3.048 22.234 -10.269 1.00 96.06 623 ASP A C 1
ATOM 4924 O O . ASP A 1 623 ? 3.230 21.488 -9.307 1.00 96.06 623 ASP A O 1
ATOM 4928 N N . TRP A 1 624 ? 1.879 22.237 -10.911 1.00 97.31 624 TRP A N 1
ATOM 4929 C CA . TRP A 1 624 ? 0.678 21.532 -10.488 1.00 97.31 624 TRP A CA 1
ATOM 4930 C C . TRP A 1 624 ? 0.093 20.627 -11.573 1.00 97.31 624 TRP A C 1
ATOM 4932 O O . TRP A 1 624 ? -0.171 21.041 -12.705 1.00 97.31 624 TRP A O 1
ATOM 4942 N N . VAL A 1 625 ? -0.242 19.397 -11.182 1.00 97.06 625 VAL A N 1
ATOM 4943 C CA . VAL A 1 625 ? -1.169 18.532 -11.924 1.00 97.06 625 VAL A CA 1
ATOM 4944 C C . VAL A 1 625 ? -2.453 18.431 -11.115 1.00 97.06 625 VAL A C 1
ATOM 4946 O O . VAL A 1 625 ? -2.543 17.677 -10.149 1.00 97.06 625 VAL A O 1
ATOM 4949 N N . GLY A 1 626 ? -3.452 19.234 -11.480 1.00 95.00 626 GLY A N 1
ATOM 4950 C CA . GLY A 1 626 ? -4.638 19.410 -10.644 1.00 95.00 626 GLY A CA 1
ATOM 4951 C C . GLY A 1 626 ? -4.250 19.989 -9.283 1.00 95.00 626 GLY A C 1
ATOM 4952 O O . GLY A 1 626 ? -3.823 21.133 -9.198 1.00 95.00 626 GLY A O 1
ATOM 4953 N N . GLU A 1 627 ? -4.393 19.192 -8.228 1.00 95.19 627 GLU A N 1
ATOM 4954 C CA . GLU A 1 627 ? -4.036 19.570 -6.853 1.00 95.19 627 GLU A CA 1
ATOM 4955 C C . GLU A 1 627 ? -2.716 18.965 -6.375 1.00 95.19 627 GLU A C 1
ATOM 4957 O O . GLU A 1 627 ? -2.312 19.179 -5.233 1.00 95.19 627 GLU A O 1
ATOM 4962 N N . TRP A 1 628 ? -2.051 18.185 -7.222 1.00 97.38 628 TRP A N 1
ATOM 4963 C CA . TRP A 1 628 ? -0.741 17.651 -6.910 1.00 97.38 628 TRP A CA 1
ATOM 4964 C C . TRP A 1 628 ? 0.312 18.714 -7.196 1.00 97.38 628 TRP A C 1
ATOM 4966 O O . TRP A 1 628 ? 0.484 19.082 -8.357 1.00 97.38 628 TRP A O 1
ATOM 4976 N N . ASN A 1 629 ? 1.010 19.183 -6.162 1.00 96.81 629 ASN A N 1
ATOM 4977 C CA . ASN A 1 629 ? 2.203 20.008 -6.322 1.00 96.81 629 ASN A CA 1
ATOM 4978 C C . ASN A 1 629 ? 3.403 19.095 -6.572 1.00 96.81 629 ASN A C 1
ATOM 4980 O O . ASN A 1 629 ? 3.736 18.273 -5.717 1.00 96.81 629 ASN A O 1
ATOM 4984 N N . LEU A 1 630 ? 4.003 19.216 -7.752 1.00 97.81 630 LEU A N 1
ATOM 4985 C CA . LEU A 1 630 ? 5.156 18.420 -8.152 1.00 97.81 630 LEU A CA 1
ATOM 4986 C C . LEU A 1 630 ? 6.373 18.806 -7.309 1.00 97.81 630 LEU A C 1
ATOM 4988 O O . LEU A 1 630 ? 6.647 19.988 -7.120 1.00 97.81 630 LEU A O 1
ATOM 4992 N N . GLY A 1 631 ? 7.132 17.819 -6.834 1.00 96.19 631 GLY A N 1
ATOM 4993 C CA . GLY A 1 631 ? 8.287 18.096 -5.988 1.00 96.19 631 GLY A CA 1
ATOM 4994 C C . GLY A 1 631 ? 9.408 17.055 -6.030 1.00 96.19 631 GLY A C 1
ATOM 4995 O O . GLY A 1 631 ? 9.213 15.904 -6.429 1.00 96.19 631 GLY A O 1
ATOM 4996 N N . PRO A 1 632 ? 10.623 17.423 -5.574 1.00 95.50 632 PRO A N 1
ATOM 4997 C CA . PRO A 1 632 ? 11.780 16.525 -5.527 1.00 95.50 632 PRO A CA 1
ATOM 4998 C C . PRO A 1 632 ? 11.538 15.132 -4.907 1.00 95.50 632 PRO A C 1
ATOM 5000 O O . PRO A 1 632 ? 12.175 14.184 -5.374 1.00 95.50 632 PRO A O 1
ATOM 5003 N N . PRO A 1 633 ? 10.689 14.977 -3.863 1.00 96.56 633 PRO A N 1
ATOM 5004 C CA . PRO A 1 633 ? 10.409 13.676 -3.251 1.00 96.56 633 PRO A CA 1
ATOM 5005 C C . PRO A 1 633 ? 9.502 12.753 -4.071 1.00 96.56 633 PRO A C 1
ATOM 5007 O O . PRO A 1 633 ? 9.309 11.614 -3.649 1.00 96.56 633 PRO A O 1
ATOM 5010 N N . ASP A 1 634 ? 8.914 13.234 -5.166 1.00 97.75 634 ASP A N 1
ATOM 5011 C CA . ASP A 1 634 ? 7.933 12.473 -5.933 1.00 97.75 634 ASP A CA 1
ATOM 5012 C C . ASP A 1 634 ? 8.580 11.311 -6.690 1.00 97.75 634 ASP A C 1
ATOM 5014 O O . ASP A 1 634 ? 9.634 11.433 -7.329 1.00 97.75 634 ASP A O 1
ATOM 5018 N N . ILE A 1 635 ? 7.903 10.173 -6.606 1.00 97.50 635 ILE A N 1
ATOM 5019 C CA . ILE A 1 635 ? 8.197 8.920 -7.284 1.00 97.50 635 ILE A CA 1
ATOM 5020 C C . ILE A 1 635 ? 7.038 8.661 -8.246 1.00 97.50 635 ILE A C 1
ATOM 5022 O O . ILE A 1 635 ? 5.883 8.929 -7.918 1.00 97.50 635 ILE A O 1
ATOM 5026 N N . PHE A 1 636 ? 7.364 8.186 -9.443 1.00 97.00 636 PHE A N 1
ATOM 5027 C CA . PHE A 1 636 ? 6.423 7.980 -10.535 1.00 97.00 636 PHE A CA 1
ATOM 5028 C C . PHE A 1 636 ? 6.460 6.516 -10.958 1.00 97.00 636 PHE A C 1
ATOM 5030 O O . PHE A 1 636 ? 7.529 6.024 -11.321 1.00 97.00 636 PHE A O 1
ATOM 5037 N N . GLU A 1 637 ? 5.298 5.873 -10.931 1.00 96.12 637 GLU A N 1
ATOM 5038 C CA . GLU A 1 637 ? 5.096 4.458 -11.237 1.00 96.12 637 GLU A CA 1
ATOM 5039 C C . GLU A 1 637 ? 4.055 4.340 -12.367 1.00 96.12 637 GLU A C 1
ATOM 5041 O O . GLU A 1 637 ? 2.852 4.517 -12.125 1.00 96.12 637 GLU A O 1
ATOM 5046 N N . PRO A 1 638 ? 4.486 4.141 -13.628 1.00 95.31 638 PRO A N 1
ATOM 5047 C CA . PRO A 1 638 ? 3.566 3.862 -14.725 1.00 95.31 638 PRO A CA 1
ATOM 5048 C C . PRO A 1 638 ? 2.817 2.547 -14.489 1.00 95.31 638 PRO A C 1
ATOM 5050 O O . PRO A 1 638 ? 3.437 1.529 -14.200 1.00 95.31 638 PRO A O 1
ATOM 5053 N N . CYS A 1 639 ? 1.495 2.560 -14.636 1.00 94.69 639 CYS A N 1
ATOM 5054 C CA . CYS A 1 639 ? 0.638 1.393 -14.395 1.00 94.69 639 CYS A CA 1
ATOM 5055 C C . CYS A 1 639 ? -0.695 1.527 -15.147 1.00 94.69 639 CYS A C 1
ATOM 5057 O O . CYS A 1 639 ? -1.015 2.595 -15.646 1.00 94.69 639 CYS A O 1
ATOM 5059 N N . ASN A 1 640 ? -1.496 0.472 -15.253 1.00 93.88 640 ASN A N 1
ATOM 5060 C CA . ASN A 1 640 ? -2.826 0.477 -15.871 1.00 93.88 640 ASN A CA 1
ATOM 5061 C C . ASN A 1 640 ? -3.935 0.445 -14.810 1.00 93.88 640 ASN A C 1
ATOM 5063 O O . ASN A 1 640 ? -4.704 -0.512 -14.743 1.00 93.88 640 ASN A O 1
ATOM 5067 N N . TYR A 1 641 ? -4.042 1.464 -13.957 1.00 94.62 641 TYR A N 1
ATOM 5068 C CA . TYR A 1 641 ? -5.082 1.434 -12.924 1.00 94.62 641 TYR A CA 1
ATOM 5069 C C . TYR A 1 641 ? -6.504 1.595 -13.504 1.00 94.62 641 TYR A C 1
ATOM 5071 O O . TYR A 1 641 ? -7.458 1.198 -12.833 1.00 94.62 641 TYR A O 1
ATOM 5079 N N . GLU A 1 642 ? -6.690 2.185 -14.702 1.00 92.00 642 GLU A N 1
ATOM 5080 C CA . GLU A 1 642 ? -8.006 2.318 -15.366 1.00 92.00 642 GLU A CA 1
ATOM 5081 C C . GLU A 1 642 ? -8.504 1.006 -15.994 1.00 92.00 642 GLU A C 1
ATOM 5083 O O . GLU A 1 642 ? -9.716 0.794 -16.101 1.00 92.00 642 GLU A O 1
ATOM 5088 N N . GLY A 1 643 ? -7.591 0.118 -16.393 1.00 88.06 643 GLY A N 1
ATOM 5089 C CA . GLY A 1 643 ? -7.918 -1.171 -17.007 1.00 88.06 643 GLY A CA 1
ATOM 5090 C C . GLY A 1 643 ? -8.178 -1.085 -18.504 1.00 88.06 643 GLY A C 1
ATOM 5091 O O . GLY A 1 643 ? -8.777 -1.985 -19.094 1.00 88.0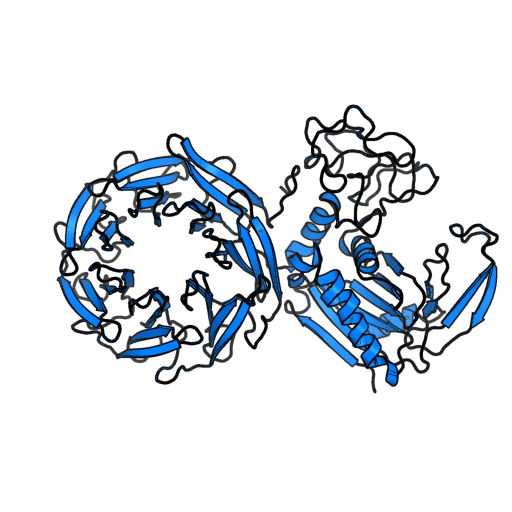6 643 GLY A O 1
ATOM 5092 N N . VAL A 1 644 ? -7.755 0.007 -19.140 1.00 84.19 644 VAL A N 1
ATOM 5093 C CA . VAL A 1 644 ? -7.854 0.160 -20.590 1.00 84.19 644 VAL A CA 1
ATOM 5094 C C . VAL A 1 644 ? -6.683 -0.588 -21.210 1.00 84.19 644 VAL A C 1
ATOM 5096 O O . VAL A 1 644 ? -5.535 -0.197 -21.039 1.00 84.19 644 VAL A O 1
ATOM 5099 N N . THR A 1 645 ? -6.966 -1.670 -21.936 1.00 79.81 645 THR A N 1
ATOM 5100 C CA . THR A 1 645 ? -5.931 -2.484 -22.586 1.00 79.81 645 THR A CA 1
ATOM 5101 C C . THR A 1 645 ? -4.973 -1.615 -23.399 1.00 79.81 645 THR A C 1
ATOM 5103 O O . THR A 1 645 ? -5.406 -0.809 -24.219 1.00 79.81 645 THR A O 1
ATOM 5106 N N . GLY A 1 646 ? -3.673 -1.789 -23.161 1.00 72.19 646 GLY A N 1
ATOM 5107 C CA . GLY A 1 646 ? -2.610 -1.044 -23.834 1.00 72.19 646 GLY A CA 1
ATOM 5108 C C . GLY A 1 646 ? -2.349 0.339 -23.242 1.00 72.19 646 GLY A C 1
ATOM 5109 O O . GLY A 1 646 ? -1.215 0.778 -23.259 1.00 72.19 646 GLY A O 1
ATOM 5110 N N . LYS A 1 647 ? -3.327 1.011 -22.629 1.00 86.12 647 LYS A N 1
ATOM 5111 C CA . LYS A 1 647 ? -3.106 2.340 -22.050 1.00 86.12 647 LYS A CA 1
ATOM 5112 C C . LYS A 1 647 ? -2.558 2.234 -20.629 1.00 86.12 647 LYS A C 1
ATOM 5114 O O . LYS A 1 647 ? -3.073 1.499 -19.793 1.00 86.12 647 LYS A O 1
ATOM 5119 N N . ARG A 1 648 ? -1.538 3.029 -20.339 1.00 85.12 648 ARG A N 1
ATOM 5120 C CA . ARG A 1 648 ? -0.933 3.174 -19.021 1.00 85.12 648 ARG A CA 1
ATOM 5121 C C . ARG A 1 648 ? -1.152 4.592 -18.494 1.00 85.12 648 ARG A C 1
ATOM 5123 O O . ARG A 1 648 ? -0.933 5.597 -19.176 1.00 85.12 648 ARG A O 1
ATOM 5130 N N . ASP A 1 649 ? -1.598 4.644 -17.256 1.00 93.88 649 ASP A N 1
ATOM 5131 C CA . ASP A 1 649 ? -1.699 5.807 -16.397 1.00 93.88 649 ASP A CA 1
ATOM 5132 C C . ASP A 1 649 ? -0.453 5.918 -15.499 1.00 93.88 649 ASP A C 1
ATOM 5134 O O . ASP A 1 649 ? 0.574 5.272 -15.723 1.00 93.88 649 ASP A O 1
ATOM 5138 N N . LEU A 1 650 ? -0.515 6.785 -14.490 1.00 96.31 650 LEU A N 1
ATOM 5139 C CA . LEU A 1 650 ? 0.617 7.114 -13.640 1.00 96.31 650 LEU A CA 1
ATOM 5140 C C . LEU A 1 650 ? 0.193 7.244 -12.181 1.00 96.31 650 LEU A C 1
ATOM 5142 O O . LEU A 1 650 ? -0.613 8.107 -11.823 1.00 96.31 650 LEU A O 1
ATOM 5146 N N . ILE A 1 651 ? 0.798 6.439 -11.316 1.00 97.75 651 ILE A N 1
ATOM 5147 C CA . ILE A 1 651 ? 0.750 6.677 -9.877 1.00 97.75 651 ILE A CA 1
ATOM 5148 C C . ILE A 1 651 ? 1.923 7.580 -9.521 1.00 97.75 651 ILE A C 1
ATOM 5150 O O . ILE A 1 651 ? 3.071 7.308 -9.867 1.00 97.75 651 ILE A O 1
ATOM 5154 N N . VAL A 1 652 ? 1.627 8.685 -8.843 1.00 98.19 652 VAL A N 1
ATOM 5155 C CA . VAL A 1 652 ? 2.634 9.565 -8.250 1.00 98.19 652 VAL A CA 1
ATOM 5156 C C . VAL A 1 652 ? 2.559 9.441 -6.739 1.00 98.19 652 VAL A C 1
ATOM 5158 O O . VAL A 1 652 ? 1.474 9.474 -6.160 1.00 98.19 652 VAL A O 1
ATOM 5161 N N . HIS A 1 653 ? 3.691 9.263 -6.072 1.00 98.25 653 HIS A N 1
ATOM 5162 C CA . HIS A 1 653 ? 3.699 9.040 -4.634 1.00 98.25 653 HIS A CA 1
ATOM 5163 C C . HIS A 1 653 ? 4.968 9.560 -3.962 1.00 98.25 653 HIS A C 1
ATOM 5165 O O . HIS A 1 653 ? 6.021 9.698 -4.577 1.00 98.25 653 HIS A O 1
ATOM 5171 N N . ASN A 1 654 ? 4.868 9.864 -2.670 1.00 97.50 654 ASN A N 1
ATOM 5172 C CA . ASN A 1 654 ? 6.002 10.232 -1.823 1.00 97.50 654 ASN A CA 1
ATOM 5173 C C . ASN A 1 654 ? 5.761 9.758 -0.379 1.00 97.50 654 ASN A C 1
ATOM 5175 O O . ASN A 1 654 ? 4.940 8.883 -0.131 1.00 97.50 654 ASN A O 1
ATOM 5179 N N . GLN A 1 655 ? 6.465 10.311 0.612 1.00 96.25 655 GLN A N 1
ATOM 5180 C CA . GLN A 1 655 ? 6.285 9.906 2.013 1.00 96.25 655 GLN A CA 1
ATOM 5181 C C . GLN A 1 655 ? 4.822 9.970 2.480 1.00 96.25 655 GLN A C 1
ATOM 5183 O O . GLN A 1 655 ? 4.365 9.068 3.182 1.00 96.25 655 GLN A O 1
ATOM 5188 N N . ASN A 1 656 ? 4.107 11.040 2.121 1.00 96.12 656 ASN A N 1
ATOM 5189 C CA . ASN A 1 656 ? 2.794 11.351 2.686 1.00 96.12 656 ASN A CA 1
ATOM 5190 C C . ASN A 1 656 ? 1.677 11.408 1.651 1.00 96.12 656 ASN A C 1
ATOM 5192 O O . ASN A 1 656 ? 0.522 11.413 2.051 1.00 96.12 656 ASN A O 1
ATOM 5196 N N . TRP A 1 657 ? 1.976 11.504 0.363 1.00 97.75 657 TRP A N 1
ATOM 5197 C CA . TRP A 1 657 ? 0.960 11.713 -0.660 1.00 97.75 657 TRP A CA 1
ATOM 5198 C C . TRP A 1 657 ? 0.962 10.586 -1.680 1.00 97.75 657 TRP A C 1
ATOM 5200 O O . TRP A 1 657 ? 2.022 10.052 -2.007 1.00 97.75 657 TRP A O 1
ATOM 5210 N N . LEU A 1 658 ? -0.228 10.261 -2.179 1.00 98.19 658 LEU A N 1
ATOM 5211 C CA . LEU A 1 658 ? -0.439 9.366 -3.313 1.00 98.19 658 LEU A CA 1
ATOM 5212 C C . LEU A 1 658 ? -1.468 9.986 -4.256 1.00 98.19 658 LEU A C 1
ATOM 5214 O O . LEU A 1 658 ? -2.539 10.406 -3.819 1.00 98.19 658 LEU A O 1
ATOM 5218 N N . GLY A 1 659 ? -1.132 10.067 -5.536 1.00 97.50 659 GLY A N 1
ATOM 5219 C CA . GLY A 1 659 ? -1.939 10.644 -6.596 1.00 97.50 659 GLY A CA 1
ATOM 5220 C C . GLY A 1 659 ? -2.114 9.661 -7.748 1.00 97.50 659 GLY A C 1
ATOM 5221 O O . GLY A 1 659 ? -1.184 8.954 -8.122 1.00 97.50 659 GLY A O 1
ATOM 5222 N N . MET A 1 660 ? -3.315 9.639 -8.315 1.00 97.56 660 MET A N 1
ATOM 5223 C CA . MET A 1 660 ? -3.652 8.896 -9.530 1.00 97.56 660 MET A CA 1
ATOM 5224 C C . MET A 1 660 ? -3.733 9.905 -10.674 1.00 97.56 660 MET A C 1
ATOM 5226 O O . MET A 1 660 ? -4.646 10.734 -10.689 1.00 97.56 660 MET A O 1
ATOM 5230 N N . ILE A 1 661 ? -2.760 9.901 -11.582 1.00 96.69 661 ILE A N 1
ATOM 5231 C CA . ILE A 1 661 ? -2.684 10.805 -12.733 1.00 96.69 661 ILE A CA 1
ATOM 5232 C C . ILE A 1 661 ? -2.895 9.994 -14.006 1.00 96.69 661 ILE A C 1
ATOM 5234 O O . ILE A 1 661 ? -2.233 8.989 -14.231 1.00 96.69 661 ILE A O 1
ATOM 5238 N N . ARG A 1 662 ? -3.761 10.486 -14.889 1.00 91.81 662 ARG A N 1
ATOM 5239 C CA . ARG A 1 662 ? -3.966 9.904 -16.219 1.00 91.81 662 ARG A CA 1
ATOM 5240 C C . ARG A 1 662 ? -3.648 10.899 -17.312 1.00 91.81 662 ARG A C 1
ATOM 5242 O O . ARG A 1 662 ? -3.857 12.106 -17.155 1.00 91.81 662 ARG A O 1
ATOM 5249 N N . ASN A 1 663 ? -3.223 10.377 -18.453 1.00 90.25 663 ASN A N 1
ATOM 5250 C CA . ASN A 1 663 ? -3.221 11.132 -19.693 1.00 90.25 663 ASN A CA 1
ATOM 5251 C C . ASN A 1 663 ? -4.594 11.005 -20.369 1.00 90.25 663 ASN A C 1
ATOM 5253 O O . ASN A 1 663 ? -5.081 9.900 -20.620 1.00 90.25 663 ASN A O 1
ATOM 5257 N N . VAL A 1 664 ? -5.232 12.139 -20.656 1.00 86.62 664 VAL A N 1
ATOM 5258 C CA . VAL A 1 664 ? -6.505 12.192 -21.383 1.00 86.62 664 VAL A CA 1
ATOM 5259 C C . VAL A 1 664 ? -6.272 12.850 -22.742 1.00 86.62 664 VAL A C 1
ATOM 5261 O O . VAL A 1 664 ? -5.830 14.005 -22.782 1.00 86.62 664 VAL A O 1
ATOM 5264 N N . PRO A 1 665 ? -6.596 12.175 -23.862 1.00 79.25 665 PRO A N 1
ATOM 5265 C CA . PRO A 1 665 ? -6.455 12.748 -25.196 1.00 79.25 665 PRO A CA 1
ATOM 5266 C C . PRO A 1 665 ? -7.077 14.148 -25.297 1.00 79.25 665 PRO A C 1
ATOM 5268 O O . PRO A 1 665 ? -8.218 14.378 -24.898 1.00 79.25 665 PRO A O 1
ATOM 5271 N N . GLY A 1 666 ? -6.295 15.114 -25.783 1.00 80.06 666 GLY A N 1
ATOM 5272 C CA . GLY A 1 666 ? -6.695 16.521 -25.911 1.00 80.06 666 GLY A CA 1
ATOM 5273 C C . GLY A 1 666 ? -6.703 17.340 -24.611 1.00 80.06 666 GLY A C 1
ATOM 5274 O O . GLY A 1 666 ? -6.630 18.563 -24.684 1.00 80.06 666 GLY A O 1
ATOM 5275 N N . SER A 1 667 ? -6.738 16.702 -23.436 1.00 85.31 667 SER A N 1
ATOM 5276 C CA . SER A 1 667 ? -6.703 17.384 -22.128 1.00 85.31 667 SER A CA 1
ATOM 5277 C C . SER A 1 667 ? -5.354 17.260 -21.407 1.00 85.31 667 SER A C 1
ATOM 5279 O O . SER A 1 667 ? -5.102 18.013 -20.466 1.00 85.31 667 SER A O 1
ATOM 5281 N N . GLY A 1 668 ? -4.476 16.356 -21.852 1.00 89.44 668 GLY A N 1
ATOM 5282 C CA . GLY A 1 668 ? -3.167 16.095 -21.252 1.00 89.44 668 GLY A CA 1
ATOM 5283 C C . GLY A 1 668 ? -3.272 15.404 -19.892 1.00 89.44 668 GLY A C 1
ATOM 5284 O O . GLY A 1 668 ? -4.231 14.679 -19.624 1.00 89.44 668 GLY A O 1
ATOM 5285 N N . LEU A 1 669 ? -2.287 15.647 -19.026 1.00 95.19 669 LEU A N 1
ATOM 5286 C CA . LEU A 1 669 ? -2.226 15.073 -17.679 1.00 95.19 669 LEU A CA 1
ATOM 5287 C C . LEU A 1 669 ? -3.294 15.679 -16.759 1.00 95.19 669 LEU A C 1
ATOM 5289 O O . LEU A 1 669 ? -3.363 16.907 -16.607 1.00 95.19 669 LEU A O 1
ATOM 5293 N N . LEU A 1 670 ? -4.091 14.811 -16.132 1.00 94.88 670 LEU A N 1
ATOM 5294 C CA . LEU A 1 670 ? -5.142 15.149 -15.173 1.00 94.88 670 LEU A CA 1
ATOM 5295 C C . LEU A 1 670 ? -5.019 14.291 -13.911 1.00 94.88 670 LEU A C 1
ATOM 5297 O O . LEU A 1 670 ? -4.891 13.071 -13.991 1.00 94.88 670 LEU A O 1
ATOM 5301 N N . LEU A 1 671 ? -5.128 14.934 -12.749 1.00 95.94 671 LEU A N 1
ATOM 5302 C CA . LEU A 1 671 ? -5.223 14.257 -11.459 1.00 95.94 671 LEU A CA 1
ATOM 5303 C C . LEU A 1 671 ? -6.644 13.717 -11.267 1.00 95.94 671 LEU A C 1
ATOM 5305 O O . LEU A 1 671 ? -7.599 14.486 -11.168 1.00 95.94 671 LEU A O 1
ATOM 5309 N N . GLN A 1 672 ? -6.767 12.396 -11.209 1.00 93.94 672 GLN A N 1
ATOM 5310 C CA . GLN A 1 672 ? -8.017 11.685 -10.968 1.00 93.94 672 GLN A CA 1
ATOM 5311 C C . GLN A 1 672 ? -8.357 11.649 -9.477 1.00 93.94 672 GLN A C 1
ATOM 5313 O O . GLN A 1 672 ? -9.503 11.886 -9.090 1.00 93.94 672 GLN A O 1
ATOM 5318 N N . LYS A 1 673 ? -7.365 11.354 -8.630 1.00 94.88 673 LYS A N 1
ATOM 5319 C CA . LYS A 1 673 ? -7.559 11.258 -7.183 1.00 94.88 673 LYS A CA 1
ATOM 5320 C C . LYS A 1 673 ? -6.273 11.532 -6.419 1.00 94.88 673 LYS A C 1
ATOM 5322 O O . LYS A 1 673 ? -5.190 11.290 -6.939 1.00 94.88 673 LYS A O 1
ATOM 5327 N N . ILE A 1 674 ? -6.405 12.029 -5.192 1.00 95.69 674 ILE A N 1
ATOM 5328 C CA . ILE A 1 674 ? -5.290 12.327 -4.293 1.00 95.69 674 ILE A CA 1
ATOM 5329 C C . ILE A 1 674 ? -5.627 11.890 -2.870 1.00 95.69 674 ILE A C 1
ATOM 5331 O O . ILE A 1 674 ? -6.750 12.081 -2.397 1.00 95.69 674 ILE A O 1
ATOM 5335 N N . TYR A 1 675 ? -4.637 11.314 -2.200 1.00 96.50 675 TYR A N 1
ATOM 5336 C CA . TYR A 1 675 ? -4.713 10.823 -0.835 1.00 96.50 675 TYR A CA 1
ATOM 5337 C C . TYR A 1 675 ? -3.557 11.386 -0.015 1.00 96.50 675 TYR A C 1
ATOM 5339 O O . TYR A 1 675 ? -2.426 11.481 -0.497 1.00 96.50 675 TYR A O 1
ATOM 5347 N N . TYR A 1 676 ? -3.841 11.721 1.241 1.00 95.75 676 TYR A N 1
ATOM 5348 C CA . TYR A 1 676 ? -2.849 12.183 2.204 1.00 95.75 676 TYR A CA 1
ATOM 5349 C C . TYR A 1 676 ? -2.755 11.189 3.357 1.00 95.75 676 TYR A C 1
ATOM 5351 O O . TYR A 1 676 ? -3.751 10.898 4.010 1.00 95.75 676 TYR A O 1
ATOM 5359 N N . LYS A 1 677 ? -1.551 10.688 3.627 1.00 94.69 677 LYS A N 1
ATOM 5360 C CA . LYS A 1 677 ? -1.138 9.737 4.674 1.00 94.69 677 LYS A CA 1
ATOM 5361 C C . LYS A 1 677 ? -1.770 8.343 4.638 1.00 94.69 677 LYS A C 1
ATOM 5363 O O . LYS A 1 677 ? -1.104 7.396 5.046 1.00 94.69 677 LYS A O 1
ATOM 5368 N N . TRP A 1 678 ? -3.011 8.213 4.183 1.00 94.81 678 TRP A N 1
ATOM 5369 C CA . TRP A 1 678 ? -3.754 6.965 4.013 1.00 94.81 678 TRP A CA 1
ATOM 5370 C C . TRP A 1 678 ? -4.834 7.136 2.938 1.00 94.81 678 TRP A C 1
ATOM 5372 O O . TRP A 1 678 ? -5.210 8.257 2.588 1.00 94.81 678 TRP A O 1
ATOM 5382 N N . ILE A 1 679 ? -5.333 6.020 2.413 1.00 94.88 679 ILE A N 1
ATOM 5383 C CA . ILE A 1 679 ? -6.356 5.988 1.366 1.00 94.88 679 ILE A CA 1
ATOM 5384 C C . ILE A 1 679 ? -7.739 5.938 2.022 1.00 94.88 679 ILE A C 1
ATOM 5386 O O . ILE A 1 679 ? -7.995 5.106 2.883 1.00 94.88 679 ILE A O 1
ATOM 5390 N N . HIS A 1 680 ? -8.648 6.833 1.628 1.00 92.25 680 HIS A N 1
ATOM 5391 C CA . HIS A 1 680 ? -10.044 6.793 2.067 1.00 92.25 680 HIS A CA 1
ATOM 5392 C C . HIS A 1 680 ? -10.994 7.274 0.968 1.00 92.25 680 HIS A C 1
ATOM 5394 O O . HIS A 1 680 ? -10.660 8.144 0.163 1.00 92.25 680 HIS A O 1
ATOM 5400 N N . ASN A 1 681 ? -12.226 6.760 0.981 1.00 90.38 681 ASN A N 1
ATOM 5401 C CA . ASN A 1 681 ? -13.221 7.009 -0.071 1.00 90.38 681 ASN A CA 1
ATOM 5402 C C . ASN A 1 681 ? -14.465 7.763 0.408 1.00 90.38 681 ASN A C 1
ATOM 5404 O O . ASN A 1 681 ? -15.538 7.641 -0.179 1.00 90.38 681 ASN A O 1
ATOM 5408 N N . TYR A 1 682 ? -14.321 8.575 1.458 1.00 87.69 682 TYR A N 1
ATOM 5409 C CA . TYR A 1 682 ? -15.359 9.526 1.855 1.00 87.69 682 TYR A CA 1
ATOM 5410 C C . TYR A 1 682 ? -15.733 10.457 0.712 1.00 87.69 682 TYR A C 1
ATOM 5412 O O . TYR A 1 682 ? -14.877 10.945 -0.023 1.00 87.69 682 TYR A O 1
ATOM 5420 N N . ARG A 1 683 ? -17.036 10.720 0.592 1.00 80.31 683 ARG A N 1
ATOM 5421 C CA . ARG A 1 683 ? -17.579 11.596 -0.446 1.00 80.31 683 ARG A CA 1
ATOM 5422 C C . ARG A 1 683 ? -17.155 13.052 -0.254 1.00 80.31 683 ARG A C 1
ATOM 5424 O O . ARG A 1 683 ? -16.916 13.757 -1.229 1.00 80.31 683 ARG A O 1
ATOM 5431 N N . TYR A 1 684 ? -17.070 13.483 1.001 1.00 79.50 684 TYR A N 1
ATOM 5432 C CA . TYR A 1 684 ? -16.673 14.827 1.399 1.00 79.50 684 TYR A CA 1
ATOM 5433 C C . TYR A 1 684 ? -15.692 14.753 2.560 1.00 79.50 684 TYR A C 1
ATOM 5435 O O . TYR A 1 684 ? -15.706 13.799 3.339 1.00 79.50 684 TYR A O 1
ATOM 5443 N N . GLY A 1 685 ? -14.881 15.797 2.694 1.00 72.31 685 GLY A N 1
ATOM 5444 C CA . GLY A 1 685 ? -13.842 15.851 3.706 1.00 72.31 685 GLY A CA 1
ATOM 5445 C C . GLY A 1 685 ? -12.499 15.384 3.193 1.00 72.31 685 GLY A C 1
ATOM 5446 O O . GLY A 1 685 ? -12.360 14.335 2.569 1.00 72.31 685 GLY A O 1
ATOM 5447 N N . ARG A 1 686 ? -11.508 16.214 3.487 1.00 77.19 686 ARG A N 1
ATOM 5448 C CA . ARG A 1 686 ? -10.094 15.919 3.323 1.00 77.19 686 ARG A CA 1
ATOM 5449 C C . ARG A 1 686 ? -9.488 15.853 4.708 1.00 77.19 686 ARG A C 1
ATOM 5451 O O . ARG A 1 686 ? -9.874 16.615 5.596 1.00 77.19 686 ARG A O 1
ATOM 5458 N N . ASN A 1 687 ? -8.538 14.953 4.886 1.00 69.12 687 ASN A N 1
ATOM 5459 C CA . ASN A 1 687 ? -7.762 14.840 6.113 1.00 69.12 687 ASN A CA 1
ATOM 5460 C C . ASN A 1 687 ? -6.534 15.780 6.138 1.00 69.12 687 ASN A C 1
ATOM 5462 O O . ASN A 1 687 ? -5.717 15.662 7.051 1.00 69.12 687 ASN A O 1
ATOM 5466 N N . TRP A 1 688 ? -6.419 16.717 5.183 1.00 76.56 688 TRP A N 1
ATOM 5467 C CA . TRP A 1 688 ? -5.433 17.809 5.158 1.00 76.56 688 TRP A CA 1
ATOM 5468 C C . TRP A 1 688 ? -6.075 19.191 5.268 1.00 76.56 688 TRP A C 1
ATOM 5470 O O . TRP A 1 688 ? -7.236 19.393 4.837 1.00 76.56 688 TRP A O 1
#

Foldseek 3Di:
DAKDKDWPFDLDDQPLAAEEEEAEKQQAPVCQVVVVVLCCQQPVCQQCVDDLNVVQVSRYIYMYIDFHFPHHFAKEWEWPCVPPLQAPPPIDTPDTGWGRMQQRKYAHLGVNAQRIDHDPCNVVSVQVSCVVHPVSHLAYEYEGSDLHFGKDAACRYIYTYSVDHNLRVNLRVLRNQLVAAAQAADAAADDDAADPHQFKGLDQDLVPRSFSQQAPPPQDRQQFDFFLTAGDDDDDDPPDDQQFRFHWHAGGNHHRHSMTGTGSDASSHDSDDHHGPRSSLSNCVRSLSSNQWFCPQWDWWQQPLPLAIWIWTDGAFKIWIWAFPLQFTHTQHIDGQDAADDDGRGPQKDWDWWQQQLPNGIWIWIWDADPDPGIKIWTWHDPVRSDIHTLDMDGQDDVPDGDDHPKDWDWWQQQLPNHTWIWIWAAPGDPFIKIWTWRRPNSDTDTQDMDTQDAAVGRDHNPKDWDWWQQALPSHIWIKIWAAPDDPAIKIWTWRGNNRGTHTLDMDGQDAAVDRDHSPWDWDWWQLQLPNHIWIWTWPQPVDPWTKIWTWRGNSRGTHTLDMDTQDAAAGGDHNQWDWDWALQPLPNTIWIWIWDDPPDPWTKIKIWHGPNRGTHMDIDTQDQPPDGDDPQKDKDWTRSNSRHSHTWIWIGGGFKIWTWGQDVPPGIHTSDMAGSDGDDRPTRHSD

Mean predicted aligned error: 5.46 Å

Radius of gyration: 30.78 Å; Cα contacts (8 Å, |Δi|>4): 1823; chains: 1; bounding box: 77×54×83 Å

Sequence (688 aa):
MADSMTQILNAGPPGTKRNIAVLGDGFGNADQTTYNNKVNELLLNGVFGHDYFYEDMQGFNIYRVNLISNQSGVSQRVYDEHGTPNDASDDTIVSTTLKNTALGIIYSGSWAHCWLEYGANTETRIQNALNNWVPDFNYVLIILNEPGFGGCGGNGRQHVTMGSSWDVMAHEFGHGIGDLADEYCTTRTYSGGEPSRPNVTVNTNRSTIKWNKFINNTTPVHTGIGSCAGYNQGTKPPGWSDSQDVGLFEGGFTYDRGVYRPVINCRMRGNLPPYCSICYTQMKTKIHPYTGHSFVKCYSGDFNGDGKDDLLIHSGNSITIYRSDGSKLDLTFSVVERVPGSWQFKPNDQFYIGDFNGDGKDEVVVYNSVDWVMEYLGLLVDDGNNGLKLVARYDDTIPGWQFQKKDKFYVADFSGDGKKDLFVFNGSDWSMPYVGMLRSIGSSFSVVQRYDANMPSWQMKPQDRHYVGDFNGDGKDDLWVFNGTNWSYPYLGMLRSNGTTLSMTKRYDANMPSWQMKPQDRHYVGDFNGDGKDDLFVFNGSQWSIIYLGMLGSSGNSLSMTKRYDGNTPGWQMRKNDRHYVSDVNGDGKSDLFVYNYQDWSYEYLGTMVSNGTSLSSSWREDWVGEWNLGPPDIFEPCNYEGVTGKRDLIVHNQNWLGMIRNVPGSGLLLQKIYYKWIHNYRYGRNW